Protein AF-0000000074036308 (afdb_homodimer)

InterPro domains:
  IPR005627 CutC-like [MF_00795] (5-207)
  IPR005627 CutC-like [PF03932] (6-205)
  IPR005627 CutC-like [PTHR12598] (2-241)
  IPR036822 CutC-like domain superfamily [G3DSA:3.20.20.380] (5-242)
  IPR036822 CutC-like domain superfamily [SSF110395] (6-241)

Organism: NCBI:txid159291

Secondary structure (DSSP, 8-state):
-----EEEEEESSHHHHHHHHHHT-SEEEE-B-GGGT-BPPPHHHHHHHHHH--SEEEEEE-SSSS-S---HHHHHHHHHHHHHHHHTT-SEEEE--B-TTSSB-HHHHHHHHHHHTTSEEEE-GGGGGSS-HHHHHHHHHHHT-SEEEE-TTSSSSGGGHHHHHHHHHHHTTSSEEEE-SS--HHHHHHHHHHH--SEEEE--EEEPPP--S---TT---S---EEE-HHHHHHHHHHHH-/-----EEEEEESSHHHHHHHHHTT-SEEEE-B-GGGT-BPPPHHHHHHHHHH--SEEEEEE-SSSS-S---HHHHHHHHHHHHHHHHTT-SEEEE--B-TTSSB-HHHHHHHHHHHTTSEEEE-GGGGGSS-HHHHHHHHHHHT-SEEEE-TTSS-SGGGHHHHHHHHHHHTTSSEEEE-SS--HHHHHHHHHHH--SEEEE--EEEPPP--S---TT--TT---EEE-HHHHHHHHHHHH-

Nearest PDB structures (foldseek):
  3iwp-assembly4_B  TM=9.780E-01  e=5.038E-30  Homo sapiens
  3iwp-assembly5_C  TM=9.772E-01  e=4.746E-30  Homo sapiens
  3iwp-assembly5_D  TM=9.805E-01  e=1.162E-29  Homo sapiens
  3iwp-assembly4_A  TM=9.781E-01  e=1.390E-29  Homo sapiens
  3iwp-assembly3_I  TM=9.785E-01  e=3.020E-29  Homo sapiens

pLDDT: mean 96.84, std 6.68, range [36.0, 98.94]

Foldseek 3Di:
DPQQFAEEAEFAALQQLLLLVVLPHQEYAYFHDVPQPGAFDDLVRLLVNLVRDPHAYAYEHHHDGDAQADDPVSLVSSLVSLVSNVVSPHQAYEYFHADPQLAGPLVSLLVSPVSNPPHAYEHEASLLRHPDNQVNLVSNLVSPHAEYEYLLNDQHVLVNLQSLLVSCVSCPNSHAYEYEHPDWLVCLLVSCVRRVGRYYYYHQKDFDDDPDPDDDPVDDPPDTDIHHDSVRSNSNSVSSRD/DPQQFAEEAEFAALQQLLLLVVLPHQEYAYFHDVPQQGAFDDLVRLLVNLVRDPHAYAYEHHHDGDAQADDPVSLVSSLVSLVSNVVSPHQAYEYFHADPQLAGPLVSLLVSPVSNPPHAYEHEASLLRHPDNQVNLVSNLVSPHAEYEYLLNDQHVLVRLQSLLVSCVSNPRSHAYEYEHPDWLVCLLVSCVRRVGRYYYYHQKDFDDDPDPDDDPVDDPPDTDIHHDSVRSNSNSVSSRD

Sequence (484 aa):
MPATNLLEICAFNVESCRIAQRAGAARIELCDNPVEGGTTPSYGTIRQAREHLDIQLYPIIRPRSGNYYYNDDEFEIIRQDIEACKDLGCDGISVGVATIDAEIDTEQMKRIVEWAYPLGVTCNRAFDGTPDLFKALEDLVQCGCERILTSGGKSSAPDAADILARLVENARDRICVMPGAGLKSNNLAELRRRTGAVEYHASTRTVAPNPLRYINTQVLDYGDVYVADEEEVRKMVGILSEMPATNLLEICAFNVESCRIAQRAGAARIELCDNPVEGGTTPSYGTIRQAREHLDIQLYPIIRPRSGNYYYNDDEFEIIRQDIEACKDLGCDGISVGVATIDAEIDTEQMKRIVEWAYPLGVTCNRAFDGTPDLFKALEDLVQCGCERILTSGGKSSAPDAADILARLVENARDRICVMPGAGLKSNNLAELRRRTGAVEYHASTRTVAPNPLRYINTQVLDYGDVYVADEEEVRKMVGILSE

Structure (mmCIF, N/CA/C/O backbone):
data_AF-0000000074036308-model_v1
#
loop_
_entity.id
_entity.type
_entity.pdbx_description
1 polymer 'PF03932 family protein CutC'
#
loop_
_atom_site.group_PDB
_atom_site.id
_atom_site.type_symbol
_atom_site.label_atom_id
_atom_site.label_alt_id
_atom_site.label_comp_id
_atom_site.label_asym_id
_atom_site.label_entity_id
_atom_site.label_seq_id
_atom_site.pdbx_PDB_ins_code
_atom_site.Cartn_x
_atom_site.Cartn_y
_atom_site.Cartn_z
_atom_site.occupancy
_atom_site.B_iso_or_equiv
_atom_site.auth_seq_id
_atom_site.auth_comp_id
_atom_site.auth_asym_id
_atom_site.auth_atom_id
_atom_site.pdbx_PDB_model_num
ATOM 1 N N . MET A 1 1 ? -10.312 -38.594 -8.43 1 36 1 MET A N 1
ATOM 2 C CA . MET A 1 1 ? -11.227 -37.438 -8.477 1 36 1 MET A CA 1
ATOM 3 C C . MET A 1 1 ? -10.594 -36.281 -9.234 1 36 1 MET A C 1
ATOM 5 O O . MET A 1 1 ? -9.391 -36.062 -9.141 1 36 1 MET A O 1
ATOM 9 N N . PRO A 1 2 ? -11.227 -35.844 -10.336 1 43.41 2 PRO A N 1
ATOM 10 C CA . PRO A 1 2 ? -10.57 -34.844 -11.195 1 43.41 2 PRO A CA 1
ATOM 11 C C . PRO A 1 2 ? -9.922 -33.719 -10.398 1 43.41 2 PRO A C 1
ATOM 13 O O . PRO A 1 2 ? -10.367 -33.406 -9.289 1 43.41 2 PRO A O 1
ATOM 16 N N . ALA A 1 3 ? -8.703 -33.469 -10.617 1 52.88 3 ALA A N 1
ATOM 17 C CA . ALA A 1 3 ? -7.961 -32.469 -9.875 1 52.88 3 ALA A CA 1
ATOM 18 C C . ALA A 1 3 ? -8.789 -31.188 -9.711 1 52.88 3 ALA A C 1
ATOM 20 O O . ALA A 1 3 ? -9.32 -30.656 -10.688 1 52.88 3 ALA A O 1
ATOM 21 N N . THR A 1 4 ? -9.445 -30.922 -8.594 1 72.62 4 THR A N 1
ATOM 22 C CA . THR A 1 4 ? -10.305 -29.781 -8.32 1 72.62 4 THR A CA 1
ATOM 23 C C . THR A 1 4 ? -9.562 -28.469 -8.57 1 72.62 4 THR A C 1
ATOM 25 O O . THR A 1 4 ? -8.484 -28.25 -8.023 1 72.62 4 THR A O 1
ATOM 28 N N . ASN A 1 5 ? -9.961 -27.812 -9.711 1 90.94 5 ASN A N 1
ATOM 29 C CA . ASN A 1 5 ? -9.398 -26.5 -10.055 1 90.94 5 ASN A CA 1
ATOM 30 C C . ASN A 1 5 ? -9.656 -25.484 -8.953 1 90.94 5 ASN A C 1
ATOM 32 O O . ASN A 1 5 ? -10.68 -25.547 -8.266 1 90.94 5 ASN A O 1
ATOM 36 N N . LEU A 1 6 ? -8.695 -24.766 -8.719 1 95.94 6 LEU A N 1
ATOM 37 C CA . LEU A 1 6 ? -8.742 -23.781 -7.633 1 95.94 6 LEU A CA 1
ATOM 38 C C . LEU A 1 6 ? -8.641 -22.375 -8.18 1 95.94 6 LEU A C 1
ATOM 40 O O . LEU A 1 6 ? -7.879 -22.109 -9.117 1 95.94 6 LEU A O 1
ATOM 44 N N . LEU A 1 7 ? -9.453 -21.469 -7.621 1 98.56 7 LEU A N 1
ATOM 45 C CA . LEU A 1 7 ? -9.367 -20.047 -7.953 1 98.56 7 LEU A CA 1
ATOM 46 C C . LEU A 1 7 ? -8.805 -19.25 -6.781 1 98.56 7 LEU A C 1
ATOM 48 O O . LEU A 1 7 ? -9.297 -19.375 -5.656 1 98.56 7 LEU A O 1
ATOM 52 N N . GLU A 1 8 ? -7.824 -18.547 -6.992 1 98.81 8 GLU A N 1
ATOM 53 C CA . GLU A 1 8 ? -7.293 -17.547 -6.074 1 98.81 8 GLU A CA 1
ATOM 54 C C . GLU A 1 8 ? -7.719 -16.141 -6.484 1 98.81 8 GLU A C 1
ATOM 56 O O . GLU A 1 8 ? -7.602 -15.773 -7.652 1 98.81 8 GLU A O 1
ATOM 61 N N . ILE A 1 9 ? -8.211 -15.422 -5.523 1 98.81 9 ILE A N 1
ATOM 62 C CA . ILE A 1 9 ? -8.633 -14.055 -5.805 1 98.81 9 ILE A CA 1
ATOM 63 C C . ILE A 1 9 ? -7.668 -13.07 -5.148 1 98.81 9 ILE A C 1
ATOM 65 O O . ILE A 1 9 ? -7.359 -13.188 -3.963 1 98.81 9 ILE A O 1
ATOM 69 N N . CYS A 1 10 ? -7.129 -12.172 -5.961 1 98.44 10 CYS A N 1
ATOM 70 C CA . CYS A 1 10 ? -6.371 -11.039 -5.441 1 98.44 10 CYS A CA 1
ATOM 71 C C . CYS A 1 10 ? -7.297 -10.008 -4.809 1 98.44 10 CYS A C 1
ATOM 73 O O . CYS A 1 10 ? -8.141 -9.422 -5.496 1 98.44 10 CYS A O 1
ATOM 75 N N . ALA A 1 11 ? -7.195 -9.812 -3.549 1 98.5 11 ALA A N 1
ATOM 76 C CA . ALA A 1 11 ? -8.094 -8.922 -2.814 1 98.5 11 ALA A CA 1
ATOM 77 C C . ALA A 1 11 ? -7.312 -7.785 -2.158 1 98.5 11 ALA A C 1
ATOM 79 O O . ALA A 1 11 ? -6.215 -7.996 -1.637 1 98.5 11 ALA A O 1
ATOM 80 N N . PHE A 1 12 ? -7.949 -6.578 -2.064 1 98 12 PHE A N 1
ATOM 81 C CA . PHE A 1 12 ? -7.25 -5.395 -1.574 1 98 12 PHE A CA 1
ATOM 82 C C . PHE A 1 12 ? -7.941 -4.832 -0.337 1 98 12 PHE A C 1
ATOM 84 O O . PHE A 1 12 ? -7.672 -3.703 0.072 1 98 12 PHE A O 1
ATOM 91 N N . ASN A 1 13 ? -8.867 -5.492 0.189 1 98 13 ASN A N 1
ATOM 92 C CA . ASN A 1 13 ? -9.539 -5.168 1.443 1 98 13 ASN A CA 1
ATOM 93 C C . ASN A 1 13 ? -10.336 -6.355 1.973 1 98 13 ASN A C 1
ATOM 95 O O . ASN A 1 13 ? -10.539 -7.34 1.26 1 98 13 ASN A O 1
ATOM 99 N N . VAL A 1 14 ? -10.75 -6.262 3.174 1 98.31 14 VAL A N 1
ATOM 100 C CA . VAL A 1 14 ? -11.422 -7.363 3.861 1 98.31 14 VAL A CA 1
ATOM 101 C C . VAL A 1 14 ? -12.758 -7.652 3.188 1 98.31 14 VAL A C 1
ATOM 103 O O . VAL A 1 14 ? -13.172 -8.812 3.084 1 98.31 14 VAL A O 1
ATOM 106 N N . GLU A 1 15 ? -13.453 -6.645 2.709 1 97.75 15 GLU A N 1
ATOM 107 C CA . GLU A 1 15 ? -14.727 -6.844 2.023 1 97.75 15 GLU A CA 1
ATOM 108 C C . GLU A 1 15 ? -14.555 -7.73 0.792 1 97.75 15 GLU A C 1
ATOM 110 O O . GLU A 1 15 ? -15.344 -8.648 0.569 1 97.75 15 GLU A O 1
ATOM 115 N N . SER A 1 16 ? -13.57 -7.438 -0.025 1 98.5 16 SER A N 1
ATOM 116 C CA . SER A 1 16 ? -13.273 -8.258 -1.192 1 98.5 16 SER A CA 1
ATOM 117 C C . SER A 1 16 ? -12.969 -9.695 -0.792 1 98.5 16 SER A C 1
ATOM 119 O O . SER A 1 16 ? -13.344 -10.641 -1.496 1 98.5 16 SER A O 1
ATOM 121 N N . CYS A 1 17 ? -12.258 -9.867 0.337 1 98.69 17 CYS A N 1
ATOM 122 C CA . CYS A 1 17 ? -11.969 -11.203 0.843 1 98.69 17 CYS A CA 1
ATOM 123 C C . CYS A 1 17 ? -13.25 -11.969 1.141 1 98.69 17 CYS A C 1
ATOM 125 O O . CYS A 1 17 ? -13.398 -13.125 0.743 1 98.69 17 CYS A O 1
ATOM 127 N N . ARG A 1 18 ? -14.117 -11.32 1.827 1 98.44 18 ARG A N 1
ATOM 128 C CA . ARG A 1 18 ? -15.383 -11.953 2.203 1 98.44 18 ARG A CA 1
ATOM 129 C C . ARG A 1 18 ? -16.203 -12.32 0.97 1 98.44 18 ARG A C 1
ATOM 131 O O . ARG A 1 18 ? -16.781 -13.406 0.908 1 98.44 18 ARG A O 1
ATOM 138 N N . ILE A 1 19 ? -16.234 -11.43 0.013 1 98.38 19 ILE A N 1
ATOM 139 C CA . ILE A 1 19 ? -16.969 -11.656 -1.228 1 98.38 19 ILE A CA 1
ATOM 140 C C . ILE A 1 19 ? -16.406 -12.867 -1.959 1 98.38 19 ILE A C 1
ATOM 142 O O . ILE A 1 19 ? -17.141 -13.758 -2.379 1 98.38 19 ILE A O 1
ATOM 146 N N . ALA A 1 20 ? -15.078 -12.883 -2.088 1 98.69 20 ALA A N 1
ATOM 147 C CA . ALA A 1 20 ? -14.406 -13.977 -2.785 1 98.69 20 ALA A CA 1
ATOM 148 C C . ALA A 1 20 ? -14.703 -15.312 -2.119 1 98.69 20 ALA A C 1
ATOM 150 O O . ALA A 1 20 ? -15.031 -16.297 -2.797 1 98.69 20 ALA A O 1
ATOM 151 N N . GLN A 1 21 ? -14.609 -15.359 -0.785 1 98.69 21 GLN A N 1
ATOM 152 C CA . GLN A 1 21 ? -14.898 -16.578 -0.037 1 98.69 21 GLN A CA 1
ATOM 153 C C . GLN A 1 21 ? -16.344 -17.016 -0.234 1 98.69 21 GLN A C 1
ATOM 155 O O . GLN A 1 21 ? -16.609 -18.188 -0.51 1 98.69 21 GLN A O 1
ATOM 160 N N . ARG A 1 22 ? -17.25 -16.047 -0.114 1 98.38 22 ARG A N 1
ATOM 161 C CA . ARG A 1 22 ? -18.656 -16.344 -0.277 1 98.38 22 ARG A CA 1
ATOM 162 C C . ARG A 1 22 ? -18.953 -16.859 -1.684 1 98.38 22 ARG A C 1
ATOM 164 O O . ARG A 1 22 ? -19.812 -17.719 -1.871 1 98.38 22 ARG A O 1
ATOM 171 N N . ALA A 1 23 ? -18.188 -16.359 -2.641 1 98.44 23 ALA A N 1
ATOM 172 C CA . ALA A 1 23 ? -18.422 -16.703 -4.043 1 98.44 23 ALA A CA 1
ATOM 173 C C . ALA A 1 23 ? -17.734 -18.016 -4.414 1 98.44 23 ALA A C 1
ATOM 175 O O . ALA A 1 23 ? -17.875 -18.5 -5.535 1 98.44 23 ALA A O 1
ATOM 176 N N . GLY A 1 24 ? -16.891 -18.547 -3.533 1 98.25 24 GLY A N 1
ATOM 177 C CA . GLY A 1 24 ? -16.406 -19.906 -3.736 1 98.25 24 GLY A CA 1
ATOM 178 C C . GLY A 1 24 ? -14.922 -19.953 -4.047 1 98.25 24 GLY A C 1
ATOM 179 O O . GLY A 1 24 ? -14.383 -21.016 -4.371 1 98.25 24 GLY A O 1
ATOM 180 N N . ALA A 1 25 ? -14.234 -18.844 -3.982 1 98.5 25 ALA A N 1
ATOM 181 C CA . ALA A 1 25 ? -12.781 -18.875 -4.168 1 98.5 25 ALA A CA 1
ATOM 182 C C . ALA A 1 25 ? -12.109 -19.75 -3.121 1 98.5 25 ALA A C 1
ATOM 184 O O . ALA A 1 25 ? -12.594 -19.859 -1.991 1 98.5 25 ALA A O 1
ATOM 185 N N . ALA A 1 26 ? -11 -20.344 -3.455 1 98.31 26 ALA A N 1
ATOM 186 C CA . ALA A 1 26 ? -10.32 -21.281 -2.561 1 98.31 26 ALA A CA 1
ATOM 187 C C . ALA A 1 26 ? -9.234 -20.562 -1.753 1 98.31 26 ALA A C 1
ATOM 189 O O . ALA A 1 26 ? -8.844 -21.031 -0.68 1 98.31 26 ALA A O 1
ATOM 190 N N . ARG A 1 27 ? -8.781 -19.516 -2.26 1 98.75 27 ARG A N 1
ATOM 191 C CA . ARG A 1 27 ? -7.633 -18.828 -1.671 1 98.75 27 ARG A CA 1
ATOM 192 C C . ARG A 1 27 ? -7.676 -17.328 -1.963 1 98.75 27 ARG A C 1
ATOM 194 O O . ARG A 1 27 ? -8.203 -16.906 -2.996 1 98.75 27 ARG A O 1
ATOM 201 N N . ILE A 1 28 ? -7.164 -16.562 -1.013 1 98.88 28 ILE A N 1
ATOM 202 C CA . ILE A 1 28 ? -7.02 -15.125 -1.18 1 98.88 28 ILE A CA 1
ATOM 203 C C . ILE A 1 28 ? -5.539 -14.758 -1.259 1 98.88 28 ILE A C 1
ATOM 205 O O . ILE A 1 28 ? -4.746 -15.172 -0.409 1 98.88 28 ILE A O 1
ATOM 209 N N . GLU A 1 29 ? -5.141 -14.133 -2.268 1 98.88 29 GLU A N 1
ATOM 210 C CA . GLU A 1 29 ? -3.939 -13.312 -2.176 1 98.88 29 GLU A CA 1
ATOM 211 C C . GLU A 1 29 ? -4.27 -11.898 -1.71 1 98.88 29 GLU A C 1
ATOM 213 O O . GLU A 1 29 ? -4.938 -11.148 -2.422 1 98.88 29 GLU A O 1
ATOM 218 N N . LEU A 1 30 ? -3.854 -11.586 -0.544 1 98.88 30 LEU A N 1
ATOM 219 C CA . LEU A 1 30 ? -4.16 -10.281 0.039 1 98.88 30 LEU A CA 1
ATOM 220 C C . LEU A 1 30 ? -3.064 -9.273 -0.281 1 98.88 30 LEU A C 1
ATOM 222 O O . LEU A 1 30 ? -1.883 -9.539 -0.055 1 98.88 30 LEU A O 1
ATOM 226 N N . CYS A 1 31 ? -3.441 -8.109 -0.873 1 98.44 31 CYS A N 1
ATOM 227 C CA . CYS A 1 31 ? -2.492 -7.09 -1.314 1 98.44 31 CYS A CA 1
ATOM 228 C C . CYS A 1 31 ? -2.977 -5.695 -0.94 1 98.44 31 CYS A C 1
ATOM 230 O O . CYS A 1 31 ? -4.145 -5.508 -0.597 1 98.44 31 CYS A O 1
ATOM 232 N N . ASP A 1 32 ? -2.125 -4.758 -0.858 1 98.06 32 ASP A N 1
ATOM 233 C CA . ASP A 1 32 ? -2.383 -3.324 -0.972 1 98.06 32 ASP A CA 1
ATOM 234 C C . ASP A 1 32 ? -1.903 -2.785 -2.318 1 98.06 32 ASP A C 1
ATOM 236 O O . ASP A 1 32 ? -1.331 -3.525 -3.121 1 98.06 32 ASP A O 1
ATOM 240 N N . ASN A 1 33 ? -2.18 -1.539 -2.684 1 96.62 33 ASN A N 1
ATOM 241 C CA . ASN A 1 33 ? -1.608 -0.841 -3.832 1 96.62 33 ASN A CA 1
ATOM 242 C C . ASN A 1 33 ? -2.01 -1.504 -5.148 1 96.62 33 ASN A C 1
ATOM 244 O O . ASN A 1 33 ? -1.151 -1.938 -5.918 1 96.62 33 ASN A O 1
ATOM 248 N N . PRO A 1 34 ? -3.307 -1.53 -5.438 1 94.56 34 PRO A N 1
ATOM 249 C CA . PRO A 1 34 ? -3.834 -2.254 -6.594 1 94.56 34 PRO A CA 1
ATOM 250 C C . PRO A 1 34 ? -3.295 -1.719 -7.922 1 94.56 34 PRO A C 1
ATOM 252 O O . PRO A 1 34 ? -3.174 -2.471 -8.891 1 94.56 34 PRO A O 1
ATOM 255 N N . VAL A 1 35 ? -2.928 -0.51 -8.031 1 93.56 35 VAL A N 1
ATOM 256 C CA . VAL A 1 35 ? -2.594 0.134 -9.297 1 93.56 35 VAL A CA 1
ATOM 257 C C . VAL A 1 35 ? -1.167 -0.229 -9.703 1 93.56 35 VAL A C 1
ATOM 259 O O . VAL A 1 35 ? -0.845 -0.277 -10.891 1 93.56 35 VAL A O 1
ATOM 262 N N . GLU A 1 36 ? -0.33 -0.503 -8.68 1 95.06 36 GLU A N 1
ATOM 263 C CA . GLU A 1 36 ? 1.076 -0.722 -9 1 95.06 36 GLU A CA 1
ATOM 264 C C . GLU A 1 36 ? 1.479 -2.174 -8.766 1 95.06 36 GLU A C 1
ATOM 266 O O . GLU A 1 36 ? 2.604 -2.451 -8.344 1 95.06 36 GLU A O 1
ATOM 271 N N . GLY A 1 37 ? 0.57 -3.074 -8.852 1 93.06 37 GLY A N 1
ATOM 272 C CA . GLY A 1 37 ? 0.878 -4.496 -8.891 1 93.06 37 GLY A CA 1
ATOM 273 C C . GLY A 1 37 ? 0.805 -5.164 -7.535 1 93.06 37 GLY A C 1
ATOM 274 O O . GLY A 1 37 ? 1.001 -6.375 -7.422 1 93.06 37 GLY A O 1
ATOM 275 N N . GLY A 1 38 ? 0.552 -4.363 -6.449 1 96.88 38 GLY A N 1
ATOM 276 C CA . GLY A 1 38 ? 0.369 -4.941 -5.129 1 96.88 38 GLY A CA 1
ATOM 277 C C . GLY A 1 38 ? 1.59 -4.793 -4.238 1 96.88 38 GLY A C 1
ATOM 278 O O . GLY A 1 38 ? 2.723 -4.926 -4.703 1 96.88 38 GLY A O 1
ATOM 279 N N . THR A 1 39 ? 1.412 -4.445 -3.053 1 98.62 39 THR A N 1
ATOM 280 C CA . THR A 1 39 ? 2.428 -4.422 -2.006 1 98.62 39 THR A CA 1
ATOM 281 C C . THR A 1 39 ? 1.893 -5.043 -0.718 1 98.62 39 THR A C 1
ATOM 283 O O . THR A 1 39 ? 0.718 -5.41 -0.642 1 98.62 39 THR A O 1
ATOM 286 N N . THR A 1 40 ? 2.779 -5.262 0.209 1 98.94 40 THR A N 1
ATOM 287 C CA . THR A 1 40 ? 2.416 -5.938 1.45 1 98.94 40 THR A CA 1
ATOM 288 C C . THR A 1 40 ? 1.353 -5.145 2.207 1 98.94 40 THR A C 1
ATOM 290 O O . THR A 1 40 ? 1.532 -3.957 2.477 1 98.94 40 THR A O 1
ATOM 293 N N . PRO A 1 41 ? 0.193 -5.758 2.537 1 98.88 41 PRO A N 1
ATOM 294 C CA . PRO A 1 41 ? -0.813 -5.062 3.344 1 98.88 41 PRO A CA 1
ATOM 295 C C . PRO A 1 41 ? -0.326 -4.754 4.758 1 98.88 41 PRO A C 1
ATOM 297 O O . PRO A 1 41 ? 0.673 -5.324 5.207 1 98.88 41 PRO A O 1
ATOM 300 N N . SER A 1 42 ? -1.024 -3.879 5.398 1 98.88 42 SER A N 1
ATOM 301 C CA . SER A 1 42 ? -0.681 -3.533 6.773 1 98.88 42 SER A CA 1
ATOM 302 C C . SER A 1 42 ? -0.916 -4.711 7.715 1 98.88 42 SER A C 1
ATOM 304 O O . SER A 1 42 ? -1.634 -5.652 7.375 1 98.88 42 SER A O 1
ATOM 306 N N . TYR A 1 43 ? -0.292 -4.629 8.891 1 98.88 43 TYR A N 1
ATOM 307 C CA . TYR A 1 43 ? -0.46 -5.633 9.93 1 98.88 43 TYR A CA 1
ATOM 308 C C . TYR A 1 43 ? -1.934 -5.832 10.266 1 98.88 43 TYR A C 1
ATOM 310 O O . TYR A 1 43 ? -2.418 -6.965 10.32 1 98.88 43 TYR A O 1
ATOM 318 N N . GLY A 1 44 ? -2.633 -4.703 10.508 1 98.88 44 GLY A N 1
ATOM 319 C CA . GLY A 1 44 ? -4.043 -4.762 10.859 1 98.88 44 GLY A CA 1
ATOM 320 C C . GLY A 1 44 ? -4.902 -5.383 9.773 1 98.88 44 GLY A C 1
ATOM 321 O O . GLY A 1 44 ? -5.855 -6.109 10.062 1 98.88 44 GLY A O 1
ATOM 322 N N . THR A 1 45 ? -4.613 -5.102 8.508 1 98.94 45 THR A N 1
ATOM 323 C CA . THR A 1 45 ? -5.379 -5.648 7.395 1 98.94 45 THR A CA 1
ATOM 324 C C . THR A 1 45 ? -5.234 -7.168 7.332 1 98.94 45 THR A C 1
ATOM 326 O O . THR A 1 45 ? -6.219 -7.883 7.152 1 98.94 45 THR A O 1
ATOM 329 N N . ILE A 1 46 ? -3.982 -7.668 7.5 1 98.94 46 ILE A N 1
ATOM 330 C CA . ILE A 1 46 ? -3.752 -9.109 7.469 1 98.94 46 ILE A CA 1
ATOM 331 C C . ILE A 1 46 ? -4.484 -9.773 8.633 1 98.94 46 ILE A C 1
ATOM 333 O O . ILE A 1 46 ? -5.156 -10.789 8.453 1 98.94 46 ILE A O 1
ATOM 337 N N . ARG A 1 47 ? -4.352 -9.195 9.766 1 98.88 47 ARG A N 1
ATOM 338 C CA . ARG A 1 47 ? -4.984 -9.75 10.953 1 98.88 47 ARG A CA 1
ATOM 339 C C . ARG A 1 47 ? -6.5 -9.836 10.781 1 98.88 47 ARG A C 1
ATOM 341 O O . ARG A 1 47 ? -7.105 -10.875 11.062 1 98.88 47 ARG A O 1
ATOM 348 N N . GLN A 1 48 ? -7.09 -8.75 10.336 1 98.75 48 GLN A N 1
ATOM 349 C CA . GLN A 1 48 ? -8.539 -8.711 10.172 1 98.75 48 GLN A CA 1
ATOM 350 C C . GLN A 1 48 ? -9 -9.695 9.102 1 98.75 48 GLN A C 1
ATOM 352 O O . GLN A 1 48 ? -10.047 -10.336 9.25 1 98.75 48 GLN A O 1
ATOM 357 N N . ALA A 1 49 ? -8.266 -9.742 8.008 1 98.81 49 ALA A N 1
ATOM 358 C CA . ALA A 1 49 ? -8.602 -10.703 6.965 1 98.81 49 ALA A CA 1
ATOM 359 C C . ALA A 1 49 ? -8.586 -12.125 7.508 1 98.81 49 ALA A C 1
ATOM 361 O O . ALA A 1 49 ? -9.5 -12.914 7.242 1 98.81 49 ALA A O 1
ATOM 362 N N . ARG A 1 50 ? -7.551 -12.469 8.242 1 98.62 50 ARG A N 1
ATOM 363 C CA . ARG A 1 50 ? -7.43 -13.805 8.805 1 98.62 50 ARG A CA 1
ATOM 364 C C . ARG A 1 50 ? -8.617 -14.141 9.695 1 98.62 50 ARG A C 1
ATOM 366 O O . ARG A 1 50 ? -9.109 -15.273 9.688 1 98.62 50 ARG A O 1
ATOM 373 N N . GLU A 1 51 ? -9.086 -13.172 10.422 1 97.62 51 GLU A N 1
ATOM 374 C CA . GLU A 1 51 ? -10.195 -13.367 11.344 1 97.62 51 GLU A CA 1
ATOM 375 C C . GLU A 1 51 ? -11.492 -13.688 10.594 1 97.62 51 GLU A C 1
ATOM 377 O O . GLU A 1 51 ? -12.375 -14.352 11.133 1 97.62 51 GLU A O 1
ATOM 382 N N . HIS A 1 52 ? -11.57 -13.297 9.367 1 97.19 52 HIS A N 1
ATOM 383 C CA . HIS A 1 52 ? -12.844 -13.383 8.656 1 97.19 52 HIS A CA 1
ATOM 384 C C . HIS A 1 52 ? -12.82 -14.508 7.621 1 97.19 52 HIS A C 1
ATOM 386 O O . HIS A 1 52 ? -13.844 -14.812 7.012 1 97.19 52 HIS A O 1
ATOM 392 N N . LEU A 1 53 ? -11.672 -15.031 7.398 1 98.25 53 LEU A N 1
ATOM 393 C CA . LEU A 1 53 ? -11.539 -15.992 6.312 1 98.25 53 LEU A CA 1
ATOM 394 C C . LEU A 1 53 ? -11.312 -17.406 6.855 1 98.25 53 LEU A C 1
ATOM 396 O O . LEU A 1 53 ? -10.531 -17.594 7.793 1 98.25 53 LEU A O 1
ATOM 400 N N . ASP A 1 54 ? -11.945 -18.359 6.297 1 98.19 54 ASP A N 1
ATOM 401 C CA . ASP A 1 54 ? -11.711 -19.766 6.559 1 98.19 54 ASP A CA 1
ATOM 402 C C . ASP A 1 54 ? -10.836 -20.391 5.473 1 98.19 54 ASP A C 1
ATOM 404 O O . ASP A 1 54 ? -10.18 -21.406 5.703 1 98.19 54 ASP A O 1
ATOM 408 N N . ILE A 1 55 ? -10.867 -19.797 4.312 1 98.56 55 ILE A N 1
ATOM 409 C CA . ILE A 1 55 ? -10.094 -20.312 3.191 1 98.56 55 ILE A CA 1
ATOM 410 C C . ILE A 1 55 ? -8.641 -19.844 3.309 1 98.56 55 ILE A C 1
ATOM 412 O O . ILE A 1 55 ? -8.297 -19.094 4.223 1 98.56 55 ILE A O 1
ATOM 416 N N . GLN A 1 56 ? -7.785 -20.312 2.438 1 98.81 56 GLN A N 1
ATOM 417 C CA . GLN A 1 56 ? -6.359 -20.016 2.514 1 98.81 56 GLN A CA 1
ATOM 418 C C . GLN A 1 56 ? -6.082 -18.531 2.287 1 98.81 56 GLN A C 1
ATOM 420 O O . GLN A 1 56 ? -6.727 -17.906 1.448 1 98.81 56 GLN A O 1
ATOM 425 N N . LEU A 1 57 ? -5.188 -17.984 3.07 1 98.94 57 LEU A N 1
ATOM 426 C CA . LEU A 1 57 ? -4.793 -16.594 3.021 1 98.94 57 LEU A CA 1
ATOM 427 C C . LEU A 1 57 ? -3.303 -16.453 2.734 1 98.94 57 LEU A C 1
ATOM 429 O O . LEU A 1 57 ? -2.469 -16.891 3.529 1 98.94 57 LEU A O 1
ATOM 433 N N . TYR A 1 58 ? -2.955 -15.867 1.593 1 98.94 58 TYR A N 1
ATOM 434 C CA . TYR A 1 58 ? -1.592 -15.648 1.126 1 98.94 58 TYR A CA 1
ATOM 435 C C . TYR A 1 58 ? -1.323 -14.164 0.919 1 98.94 58 TYR A C 1
ATOM 437 O O . TYR A 1 58 ? -1.512 -13.633 -0.181 1 98.94 58 TYR A O 1
ATOM 445 N N . PRO A 1 59 ? -0.83 -13.43 1.919 1 98.94 59 PRO A N 1
ATOM 446 C CA . PRO A 1 59 ? -0.447 -12.039 1.663 1 98.94 59 PRO A CA 1
ATOM 447 C C . PRO A 1 59 ? 0.766 -11.922 0.743 1 98.94 59 PRO A C 1
ATOM 449 O O . PRO A 1 59 ? 1.686 -12.742 0.82 1 98.94 59 PRO A O 1
ATOM 452 N N . ILE A 1 60 ? 0.743 -10.961 -0.107 1 98.88 60 ILE A N 1
ATOM 453 C CA . ILE A 1 60 ? 1.938 -10.633 -0.877 1 98.88 60 ILE A CA 1
ATOM 454 C C . ILE A 1 60 ? 2.986 -10.008 0.038 1 98.88 60 ILE A C 1
ATOM 456 O O . ILE A 1 60 ? 2.65 -9.227 0.931 1 98.88 60 ILE A O 1
ATOM 460 N N . ILE A 1 61 ? 4.18 -10.391 -0.103 1 98.94 61 ILE A N 1
ATOM 461 C CA . ILE A 1 61 ? 5.32 -9.781 0.569 1 98.94 61 ILE A CA 1
ATOM 462 C C . ILE A 1 61 ? 6.168 -9.023 -0.447 1 98.94 61 ILE A C 1
ATOM 464 O O . ILE A 1 61 ? 6.941 -9.625 -1.194 1 98.94 61 ILE A O 1
ATOM 468 N N . ARG A 1 62 ? 6.02 -7.781 -0.502 1 98.81 62 ARG A N 1
ATOM 469 C CA . ARG A 1 62 ? 6.59 -6.852 -1.474 1 98.81 62 ARG A CA 1
ATOM 470 C C . ARG A 1 62 ? 6.707 -5.449 -0.888 1 98.81 62 ARG A C 1
ATOM 472 O O . ARG A 1 62 ? 5.719 -4.711 -0.828 1 98.81 62 ARG A O 1
ATOM 479 N N . PRO A 1 63 ? 7.871 -5.086 -0.481 1 98.44 63 PRO A N 1
ATOM 480 C CA . PRO A 1 63 ? 8.039 -3.889 0.349 1 98.44 63 PRO A CA 1
ATOM 481 C C . PRO A 1 63 ? 7.746 -2.598 -0.413 1 98.44 63 PRO A C 1
ATOM 483 O O . PRO A 1 63 ? 7.555 -1.544 0.201 1 98.44 63 PRO A O 1
ATOM 486 N N . ARG A 1 64 ? 7.754 -2.639 -1.745 1 97.56 64 ARG A N 1
ATOM 487 C CA . ARG A 1 64 ? 7.469 -1.49 -2.6 1 97.56 64 ARG A CA 1
ATOM 488 C C . ARG A 1 64 ? 7.191 -1.929 -4.031 1 97.56 64 ARG A C 1
ATOM 490 O O . ARG A 1 64 ? 7.523 -3.051 -4.422 1 97.56 64 ARG A O 1
ATOM 497 N N . SER A 1 65 ? 6.566 -1.042 -4.797 1 96.5 65 SER A N 1
ATOM 498 C CA . SER A 1 65 ? 6.348 -1.317 -6.215 1 96.5 65 SER A CA 1
ATOM 499 C C . SER A 1 65 ? 7.656 -1.277 -6.992 1 96.5 65 SER A C 1
ATOM 501 O O . SER A 1 65 ? 8.719 -1.06 -6.414 1 96.5 65 SER A O 1
ATOM 503 N N . GLY A 1 66 ? 7.586 -1.486 -8.242 1 96 66 GLY A N 1
ATOM 504 C CA . GLY A 1 66 ? 8.75 -1.462 -9.109 1 96 66 GLY A CA 1
ATOM 505 C C . GLY A 1 66 ? 9.414 -2.82 -9.258 1 96 66 GLY A C 1
ATOM 506 O O . GLY A 1 66 ? 8.734 -3.848 -9.266 1 96 66 GLY A O 1
ATOM 507 N N . ASN A 1 67 ? 10.727 -2.83 -9.414 1 96.44 67 ASN A N 1
ATOM 508 C CA . ASN A 1 67 ? 11.469 -4.055 -9.688 1 96.44 67 ASN A CA 1
ATOM 509 C C . ASN A 1 67 ? 11.594 -4.926 -8.445 1 96.44 67 ASN A C 1
ATOM 511 O O . ASN A 1 67 ? 11.234 -4.5 -7.344 1 96.44 67 ASN A O 1
ATOM 515 N N . TYR A 1 68 ? 12.07 -6.145 -8.594 1 98 68 TYR A N 1
ATOM 516 C CA . TYR A 1 68 ? 12.148 -7.121 -7.512 1 98 68 TYR A CA 1
ATOM 517 C C . TYR A 1 68 ? 13.586 -7.324 -7.062 1 98 68 TYR A C 1
ATOM 519 O O . TYR A 1 68 ? 13.938 -8.383 -6.531 1 98 68 TYR A O 1
ATOM 527 N N . TYR A 1 69 ? 14.453 -6.34 -7.457 1 98.19 69 TYR A N 1
ATOM 528 C CA . TYR A 1 69 ? 15.82 -6.293 -6.957 1 98.19 69 TYR A CA 1
ATOM 529 C C . TYR A 1 69 ? 15.906 -5.469 -5.68 1 98.19 69 TYR A C 1
ATOM 531 O O . TYR A 1 69 ? 15.719 -4.25 -5.703 1 98.19 69 TYR A O 1
ATOM 539 N N . TYR A 1 70 ? 16.172 -6.16 -4.586 1 98.31 70 TYR A N 1
ATOM 540 C CA . TYR A 1 70 ? 16.047 -5.523 -3.279 1 98.31 70 TYR A CA 1
ATOM 541 C C . TYR A 1 70 ? 17.406 -5.32 -2.637 1 98.31 70 TYR A C 1
ATOM 543 O O . TYR A 1 70 ? 18.297 -6.16 -2.773 1 98.31 70 TYR A O 1
ATOM 551 N N . ASN A 1 71 ? 17.562 -4.219 -1.976 1 97.5 71 ASN A N 1
ATOM 552 C CA . ASN A 1 71 ? 18.734 -4.02 -1.134 1 97.5 71 ASN A CA 1
ATOM 553 C C . ASN A 1 71 ? 18.578 -4.707 0.22 1 97.5 71 ASN A C 1
ATOM 555 O O . ASN A 1 71 ? 17.562 -5.363 0.473 1 97.5 71 ASN A O 1
ATOM 559 N N . ASP A 1 72 ? 19.531 -4.582 1.113 1 97.75 72 ASP A N 1
ATOM 560 C CA . ASP A 1 72 ? 19.562 -5.312 2.377 1 97.75 72 ASP A CA 1
ATOM 561 C C . ASP A 1 72 ? 18.391 -4.898 3.275 1 97.75 72 ASP A C 1
ATOM 563 O O . ASP A 1 72 ? 17.797 -5.738 3.939 1 97.75 72 ASP A O 1
ATOM 567 N N . ASP A 1 73 ? 18.109 -3.623 3.324 1 97.81 73 ASP A N 1
ATOM 568 C CA . ASP A 1 73 ? 17 -3.146 4.148 1 97.81 73 ASP A CA 1
ATOM 569 C C . ASP A 1 73 ? 15.664 -3.723 3.67 1 97.81 73 ASP A C 1
ATOM 571 O O . ASP A 1 73 ? 14.844 -4.16 4.48 1 97.81 73 ASP A O 1
ATOM 575 N N . GLU A 1 74 ? 15.508 -3.676 2.389 1 98.69 74 GLU A N 1
ATOM 576 C CA . GLU A 1 74 ? 14.273 -4.199 1.812 1 98.69 74 GLU A CA 1
ATOM 577 C C . GLU A 1 74 ? 14.148 -5.703 2.053 1 98.69 74 GLU A C 1
ATOM 579 O O . GLU A 1 74 ? 13.055 -6.199 2.326 1 98.69 74 GLU A O 1
ATOM 584 N N . PHE A 1 75 ? 15.258 -6.391 1.943 1 98.81 75 PHE A N 1
ATOM 585 C CA . PHE A 1 75 ? 15.234 -7.824 2.191 1 98.81 75 PHE A CA 1
ATOM 586 C C . PHE A 1 75 ? 14.906 -8.117 3.652 1 98.81 75 PHE A C 1
ATOM 588 O O . PHE A 1 75 ? 14.203 -9.078 3.953 1 98.81 75 PHE A O 1
ATOM 595 N N . G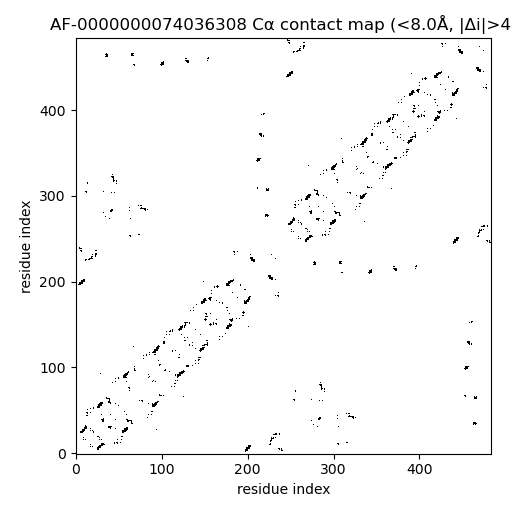LU A 1 76 ? 15.414 -7.32 4.555 1 98.81 76 GLU A N 1
ATOM 596 C CA . GLU A 1 76 ? 15.07 -7.457 5.969 1 98.81 76 GLU A CA 1
ATOM 597 C C . GLU A 1 76 ? 13.586 -7.195 6.203 1 98.81 76 GLU A C 1
ATOM 599 O O . GLU A 1 76 ? 12.961 -7.859 7.031 1 98.81 76 GLU A O 1
ATOM 604 N N . ILE A 1 77 ? 13.023 -6.242 5.504 1 98.94 77 ILE A N 1
ATOM 605 C CA . ILE A 1 77 ? 11.594 -5.973 5.578 1 98.94 77 ILE A CA 1
ATOM 606 C C . ILE A 1 77 ? 10.805 -7.227 5.191 1 98.94 77 ILE A C 1
ATOM 608 O O . ILE A 1 77 ? 9.844 -7.594 5.863 1 98.94 77 ILE A O 1
ATOM 612 N N . ILE A 1 78 ? 11.227 -7.852 4.141 1 98.94 78 ILE A N 1
ATOM 613 C CA . ILE A 1 78 ? 10.602 -9.086 3.684 1 98.94 78 ILE A CA 1
ATOM 614 C C . ILE A 1 78 ? 10.625 -10.125 4.805 1 98.94 78 ILE A C 1
ATOM 616 O O . ILE A 1 78 ? 9.602 -10.742 5.113 1 98.94 78 ILE A O 1
ATOM 620 N N . ARG A 1 79 ? 11.758 -10.281 5.41 1 98.88 79 ARG A N 1
ATOM 621 C CA . ARG A 1 79 ? 11.883 -11.234 6.5 1 98.88 79 ARG A CA 1
ATOM 622 C C . ARG A 1 79 ? 10.906 -10.922 7.629 1 98.88 79 ARG A C 1
ATOM 624 O O . ARG A 1 79 ? 10.203 -11.812 8.117 1 98.88 79 ARG A O 1
ATOM 631 N N . GLN A 1 80 ? 10.844 -9.68 8.023 1 98.81 80 GLN A N 1
ATOM 632 C CA . GLN A 1 80 ? 9.984 -9.25 9.125 1 98.81 80 GLN A CA 1
ATOM 633 C C . GLN A 1 80 ? 8.508 -9.445 8.789 1 98.81 80 GLN A C 1
ATOM 635 O O . GLN A 1 80 ? 7.723 -9.859 9.641 1 98.81 80 GLN A O 1
ATOM 640 N N . ASP A 1 81 ? 8.148 -9.156 7.602 1 98.94 81 ASP A N 1
ATOM 641 C CA . ASP A 1 81 ? 6.758 -9.312 7.188 1 98.94 81 ASP A CA 1
ATOM 642 C C . ASP A 1 81 ? 6.367 -10.789 7.117 1 98.94 81 ASP A C 1
ATOM 644 O O . ASP A 1 81 ? 5.223 -11.141 7.398 1 98.94 81 ASP A O 1
ATOM 648 N N . ILE A 1 82 ? 7.324 -11.625 6.707 1 98.94 82 ILE A N 1
ATOM 649 C CA . ILE A 1 82 ? 7.078 -13.062 6.727 1 98.94 82 ILE A CA 1
ATOM 650 C C . ILE A 1 82 ? 6.797 -13.516 8.156 1 98.94 82 ILE A C 1
ATOM 652 O O . ILE A 1 82 ? 5.844 -14.258 8.398 1 98.94 82 ILE A O 1
ATOM 656 N N . GLU A 1 83 ? 7.566 -13.07 9.078 1 98.81 83 GLU A N 1
ATOM 657 C CA . GLU A 1 83 ? 7.371 -13.422 10.484 1 98.81 83 GLU A CA 1
ATOM 658 C C . GLU A 1 83 ? 6.004 -12.961 10.984 1 98.81 83 GLU A C 1
ATOM 660 O O . GLU A 1 83 ? 5.32 -13.695 11.703 1 98.81 83 GLU A O 1
ATOM 665 N N . ALA A 1 84 ? 5.645 -11.773 10.633 1 98.69 84 ALA A N 1
ATOM 666 C CA . ALA A 1 84 ? 4.332 -11.258 11.008 1 98.69 84 ALA A CA 1
ATOM 667 C C . ALA A 1 84 ? 3.217 -12.141 10.453 1 98.69 84 ALA A C 1
ATOM 669 O O . ALA A 1 84 ? 2.238 -12.43 11.148 1 98.69 84 ALA A O 1
ATOM 670 N N . CYS A 1 85 ? 3.34 -12.523 9.211 1 98.88 85 CYS A N 1
ATOM 671 C CA . CYS A 1 85 ? 2.338 -13.383 8.586 1 98.88 85 CYS A CA 1
ATOM 672 C C . CYS A 1 85 ? 2.225 -14.711 9.32 1 98.88 85 CYS A C 1
ATOM 674 O O . CYS A 1 85 ? 1.123 -15.234 9.508 1 98.88 85 CYS A O 1
ATOM 676 N N . LYS A 1 86 ? 3.373 -15.305 9.672 1 98.69 86 LYS A N 1
ATOM 677 C CA . LYS A 1 86 ? 3.365 -16.547 10.445 1 98.69 86 LYS A CA 1
ATOM 678 C C . LYS A 1 86 ? 2.623 -16.375 11.766 1 98.69 86 LYS A C 1
ATOM 680 O O . LYS A 1 86 ? 1.764 -17.188 12.109 1 98.69 86 LYS A O 1
ATOM 685 N N . ASP A 1 87 ? 2.9 -15.289 12.422 1 98.19 87 ASP A N 1
ATOM 686 C CA . ASP A 1 87 ? 2.295 -15.008 13.727 1 98.19 87 ASP A CA 1
ATOM 687 C C . ASP A 1 87 ? 0.786 -14.82 13.594 1 98.19 87 ASP A C 1
ATOM 689 O O . ASP A 1 87 ? 0.034 -15.148 14.516 1 98.19 87 ASP A O 1
ATOM 693 N N . LEU A 1 88 ? 0.367 -14.336 12.477 1 98.5 88 LEU A N 1
ATOM 694 C CA . LEU A 1 88 ? -1.038 -13.992 12.281 1 98.5 88 LEU A CA 1
ATOM 695 C C . LEU A 1 88 ? -1.82 -15.188 11.742 1 98.5 88 LEU A C 1
ATOM 697 O O . LEU A 1 88 ? -3.035 -15.102 11.547 1 98.5 88 LEU A O 1
ATOM 701 N N . GLY A 1 89 ? -1.142 -16.266 11.422 1 98.44 89 GLY A N 1
ATOM 702 C CA . GLY A 1 89 ? -1.817 -17.5 11.047 1 98.44 89 GLY A CA 1
ATOM 703 C C . GLY A 1 89 ? -2.145 -17.562 9.57 1 98.44 89 GLY A C 1
ATOM 704 O O . GLY A 1 89 ? -3.178 -18.125 9.18 1 98.44 89 GLY A O 1
ATOM 705 N N . CYS A 1 90 ? -1.368 -16.953 8.75 1 98.81 90 CYS A N 1
ATOM 706 C CA . CYS A 1 90 ? -1.527 -17.094 7.309 1 98.81 90 CYS A CA 1
ATOM 707 C C . CYS A 1 90 ? -1.129 -18.484 6.848 1 98.81 90 CYS A C 1
ATOM 709 O O . CYS A 1 90 ? -0.421 -19.203 7.555 1 98.81 90 CYS A O 1
ATOM 711 N N . ASP A 1 91 ? -1.6 -18.859 5.691 1 98.88 91 ASP A N 1
ATOM 712 C CA . ASP A 1 91 ? -1.325 -20.188 5.156 1 98.88 91 ASP A CA 1
ATOM 713 C C . ASP A 1 91 ? -0.104 -20.172 4.242 1 98.88 91 ASP A C 1
ATOM 715 O O . ASP A 1 91 ? 0.536 -21.203 4.031 1 98.88 91 ASP A O 1
ATOM 719 N N . GLY A 1 92 ? 0.207 -19.047 3.748 1 98.88 92 GLY A N 1
ATOM 720 C CA . GLY A 1 92 ? 1.328 -18.859 2.842 1 98.88 92 GLY A CA 1
ATOM 721 C C . GLY A 1 92 ? 1.607 -17.406 2.533 1 98.88 92 GLY A C 1
ATOM 722 O O . GLY A 1 92 ? 1.039 -16.516 3.162 1 98.88 92 GLY A O 1
ATOM 723 N N . ILE A 1 93 ? 2.547 -17.172 1.624 1 98.94 93 ILE A N 1
ATOM 724 C CA . ILE A 1 93 ? 2.895 -15.828 1.17 1 98.94 93 ILE A CA 1
ATOM 725 C C . ILE A 1 93 ? 3.148 -15.844 -0.336 1 98.94 93 ILE A C 1
ATOM 727 O O . ILE A 1 93 ? 3.416 -16.891 -0.916 1 98.94 93 ILE A O 1
ATOM 731 N N . SER A 1 94 ? 2.953 -14.766 -1.003 1 98.94 94 SER A N 1
ATOM 732 C CA . SER A 1 94 ? 3.355 -14.492 -2.381 1 98.94 94 SER A CA 1
ATOM 733 C C . SER A 1 94 ? 4.52 -13.516 -2.436 1 98.94 94 SER A C 1
ATOM 735 O O . SER A 1 94 ? 4.434 -12.406 -1.896 1 98.94 94 SER A O 1
ATOM 737 N N . VAL A 1 95 ? 5.629 -13.922 -3.068 1 98.88 95 VAL A N 1
ATOM 738 C CA . VAL A 1 95 ? 6.828 -13.094 -2.986 1 98.88 95 VAL A CA 1
ATOM 739 C C . VAL A 1 95 ? 7.688 -13.305 -4.23 1 98.88 95 VAL A C 1
ATOM 741 O O . VAL A 1 95 ? 7.504 -14.289 -4.961 1 98.88 95 VAL A O 1
ATOM 744 N N . GLY A 1 96 ? 8.531 -12.398 -4.539 1 98.38 96 GLY A N 1
ATOM 745 C CA . GLY A 1 96 ? 9.516 -12.508 -5.598 1 98.38 96 GLY A CA 1
ATOM 746 C C . GLY A 1 96 ? 10.773 -11.703 -5.324 1 98.38 96 GLY A C 1
ATOM 747 O O . GLY A 1 96 ? 10.703 -10.594 -4.785 1 98.38 96 GLY A O 1
ATOM 748 N N . VAL A 1 97 ? 11.883 -12.266 -5.66 1 98.69 97 VAL A N 1
ATOM 749 C CA . VAL A 1 97 ? 13.172 -11.594 -5.531 1 98.69 97 VAL A CA 1
ATOM 750 C C . VAL A 1 97 ? 14.031 -11.875 -6.762 1 98.69 97 VAL A C 1
ATOM 752 O O . VAL A 1 97 ? 14.133 -13.023 -7.199 1 98.69 97 VAL A O 1
ATOM 755 N N . ALA A 1 98 ? 14.617 -10.891 -7.277 1 98.56 98 ALA A N 1
ATOM 756 C CA . ALA A 1 98 ? 15.375 -11.023 -8.516 1 98.56 98 ALA A CA 1
ATOM 757 C C . ALA A 1 98 ? 16.812 -10.523 -8.344 1 98.56 98 ALA A C 1
ATOM 759 O O . ALA A 1 98 ? 17.078 -9.695 -7.473 1 98.56 98 ALA A O 1
ATOM 760 N N . THR A 1 99 ? 17.703 -11.062 -9.133 1 98.75 99 THR A N 1
ATOM 761 C CA . THR A 1 99 ? 19.047 -10.516 -9.258 1 98.75 99 THR A CA 1
ATOM 762 C C . THR A 1 99 ? 19.047 -9.25 -10.117 1 98.75 99 THR A C 1
ATOM 764 O O . THR A 1 99 ? 18.016 -8.891 -10.688 1 98.75 99 THR A O 1
ATOM 767 N N . ILE A 1 100 ? 20.188 -8.594 -10.227 1 98.31 100 ILE A N 1
ATOM 768 C CA . ILE A 1 100 ? 20.328 -7.375 -11.023 1 98.31 100 ILE A CA 1
ATOM 769 C C . ILE A 1 100 ? 20.078 -7.691 -12.492 1 98.31 100 ILE A C 1
ATOM 771 O O . ILE A 1 100 ? 19.734 -6.805 -13.281 1 98.31 100 ILE A O 1
ATOM 775 N N . ASP A 1 101 ? 20.203 -8.961 -12.945 1 98.56 101 ASP A N 1
ATOM 776 C CA . ASP A 1 101 ? 19.984 -9.398 -14.32 1 98.56 101 ASP A CA 1
ATOM 777 C C . ASP A 1 101 ? 18.547 -9.875 -14.516 1 98.56 101 ASP A C 1
ATOM 779 O O . ASP A 1 101 ? 18.219 -10.508 -15.523 1 98.56 101 ASP A O 1
ATOM 783 N N . ALA A 1 102 ? 17.672 -9.727 -13.477 1 98.06 102 ALA A N 1
ATOM 784 C CA . ALA A 1 102 ? 16.234 -10.031 -13.484 1 98.06 102 ALA A CA 1
ATOM 785 C C . ALA A 1 102 ? 16 -11.539 -13.438 1 98.06 102 ALA A C 1
ATOM 787 O O . ALA A 1 102 ? 14.922 -12.016 -13.805 1 98.06 102 ALA A O 1
ATOM 788 N N . GLU A 1 103 ? 17.031 -12.227 -13.055 1 98.81 103 GLU A N 1
ATOM 789 C CA . GLU A 1 103 ? 16.859 -13.648 -12.789 1 98.81 103 GLU A CA 1
ATOM 790 C C . GLU A 1 103 ? 16.359 -13.883 -11.367 1 98.81 103 GLU A C 1
ATOM 792 O O . GLU A 1 103 ? 16.469 -13 -10.508 1 98.81 103 GLU A O 1
ATOM 797 N N . ILE A 1 104 ? 15.789 -15.078 -11.18 1 98.88 104 ILE A N 1
ATOM 798 C CA . ILE A 1 104 ? 15.445 -15.414 -9.797 1 98.88 104 ILE A CA 1
ATOM 799 C C . ILE A 1 104 ? 16.703 -15.414 -8.938 1 98.88 104 ILE A C 1
ATOM 801 O O . ILE A 1 104 ? 17.703 -16.031 -9.297 1 98.88 104 ILE A O 1
ATOM 805 N N . ASP A 1 105 ? 16.703 -14.648 -7.895 1 98.88 105 ASP A N 1
ATOM 806 C CA . ASP A 1 105 ? 17.781 -14.734 -6.91 1 98.88 105 ASP A CA 1
ATOM 807 C C . ASP A 1 105 ? 17.641 -15.977 -6.039 1 98.88 105 ASP A C 1
ATOM 809 O O . ASP A 1 105 ? 17.016 -15.93 -4.973 1 98.88 105 ASP A O 1
ATOM 813 N N . THR A 1 106 ? 18.25 -17.062 -6.449 1 98.88 106 THR A N 1
ATOM 814 C CA . THR A 1 106 ? 18.016 -18.344 -5.82 1 98.88 106 THR A CA 1
ATOM 815 C C . THR A 1 106 ? 18.516 -18.344 -4.375 1 98.88 106 THR A C 1
ATOM 817 O O . THR A 1 106 ? 17.938 -19.016 -3.514 1 98.88 106 THR A O 1
ATOM 820 N N . GLU A 1 107 ? 19.562 -17.641 -4.07 1 98.69 107 GLU A N 1
ATOM 821 C CA . GLU A 1 107 ? 20.047 -17.562 -2.701 1 98.69 107 GLU A CA 1
ATOM 822 C C . GLU A 1 107 ? 19.031 -16.906 -1.778 1 98.69 107 GLU A C 1
ATOM 824 O O . GLU A 1 107 ? 18.688 -17.453 -0.728 1 98.69 107 GLU A O 1
ATOM 829 N N . GLN A 1 108 ? 18.531 -15.812 -2.197 1 98.81 108 GLN A N 1
ATOM 830 C CA . GLN A 1 108 ? 17.562 -15.094 -1.382 1 98.81 108 GLN A CA 1
ATOM 831 C C . GLN A 1 108 ? 16.219 -15.828 -1.35 1 98.81 108 GLN A C 1
ATOM 833 O O . GLN A 1 108 ? 15.555 -15.859 -0.316 1 98.81 108 GLN A O 1
ATOM 838 N N . MET A 1 109 ? 15.859 -16.406 -2.455 1 98.88 109 MET A N 1
ATOM 839 C CA . MET A 1 109 ? 14.586 -17.125 -2.516 1 98.88 109 MET A CA 1
ATOM 840 C C . MET A 1 109 ? 14.594 -18.328 -1.593 1 98.88 109 MET A C 1
ATOM 842 O O . MET A 1 109 ? 13.602 -18.609 -0.912 1 98.88 109 MET A O 1
ATOM 846 N N . LYS A 1 110 ? 15.688 -19.016 -1.569 1 98.81 110 LYS A N 1
ATOM 847 C CA . LYS A 1 110 ? 15.812 -20.156 -0.667 1 98.81 110 LYS A CA 1
ATOM 848 C C . LYS A 1 110 ? 15.672 -19.734 0.79 1 98.81 110 LYS A C 1
ATOM 850 O O . LYS A 1 110 ? 15.016 -20.406 1.583 1 98.81 110 LYS A O 1
ATOM 855 N N . ARG A 1 111 ? 16.297 -18.641 1.118 1 98.81 111 ARG A N 1
ATOM 856 C CA . ARG A 1 111 ? 16.172 -18.109 2.469 1 98.81 111 ARG A CA 1
ATOM 857 C C . ARG A 1 111 ? 14.719 -17.766 2.795 1 98.81 111 ARG A C 1
ATOM 859 O O . ARG A 1 111 ? 14.242 -18.062 3.895 1 98.81 111 ARG A O 1
ATOM 866 N N . ILE A 1 112 ? 14.055 -17.203 1.877 1 98.94 112 ILE A N 1
ATOM 867 C CA . ILE A 1 112 ? 12.656 -16.812 2.064 1 98.94 112 ILE A CA 1
ATOM 868 C C . ILE A 1 112 ? 11.812 -18.047 2.334 1 98.94 112 ILE A C 1
ATOM 870 O O . ILE A 1 112 ? 10.992 -18.062 3.25 1 98.94 112 ILE A O 1
ATOM 874 N N . VAL A 1 113 ? 12.031 -19.062 1.541 1 98.88 113 VAL A N 1
ATOM 875 C CA . VAL A 1 113 ? 11.281 -20.312 1.721 1 98.88 113 VAL A CA 1
ATOM 876 C C . VAL A 1 113 ? 11.555 -20.875 3.107 1 98.88 113 VAL A C 1
ATOM 878 O O . VAL A 1 113 ? 10.641 -21.359 3.781 1 98.88 113 VAL A O 1
ATOM 881 N N . GLU A 1 114 ? 12.789 -20.797 3.52 1 98.75 114 GLU A N 1
ATOM 882 C CA . GLU A 1 114 ? 13.164 -21.281 4.848 1 98.75 114 GLU A CA 1
ATOM 883 C C . GLU A 1 114 ? 12.492 -20.469 5.941 1 98.75 114 GLU A C 1
ATOM 885 O O . GLU A 1 114 ? 11.945 -21.016 6.898 1 98.75 114 GLU A O 1
ATOM 890 N N . TRP A 1 115 ? 12.555 -19.141 5.793 1 98.81 115 TRP A N 1
ATOM 891 C CA . TRP A 1 115 ? 11.922 -18.266 6.77 1 98.81 115 TRP A CA 1
ATOM 892 C C . TRP A 1 115 ? 10.422 -18.516 6.844 1 98.81 115 TRP A C 1
ATOM 894 O O . TRP A 1 115 ? 9.82 -18.438 7.922 1 98.81 115 TRP A O 1
ATOM 904 N N . ALA A 1 116 ? 9.805 -18.797 5.707 1 98.81 116 ALA A N 1
ATOM 905 C CA . ALA A 1 116 ? 8.352 -18.891 5.598 1 98.81 116 ALA A CA 1
ATOM 906 C C . ALA A 1 116 ? 7.855 -20.234 6.129 1 98.81 116 ALA A C 1
ATOM 908 O O . ALA A 1 116 ? 6.688 -20.375 6.496 1 98.81 116 ALA A O 1
ATOM 909 N N . TYR A 1 117 ? 8.758 -21.25 6.145 1 98.25 117 TYR A N 1
ATOM 910 C CA . TYR A 1 117 ? 8.312 -22.562 6.578 1 98.25 117 TYR A CA 1
ATOM 911 C C . TYR A 1 117 ? 7.617 -22.5 7.934 1 98.25 117 TYR A C 1
ATOM 913 O O . TYR A 1 117 ? 8.125 -21.859 8.867 1 98.25 117 TYR A O 1
ATOM 921 N N . PRO A 1 118 ? 6.398 -23.109 8.086 1 98.19 118 PRO A N 1
ATOM 922 C CA . PRO A 1 118 ? 5.781 -24.125 7.219 1 98.19 118 PRO A CA 1
ATOM 923 C C . PRO A 1 118 ? 4.777 -23.516 6.238 1 98.19 118 PRO A C 1
ATOM 925 O O . PRO A 1 118 ? 3.988 -24.234 5.629 1 98.19 118 PRO A O 1
ATOM 928 N N . LEU A 1 119 ? 4.668 -22.141 6.105 1 98.69 119 LEU A N 1
ATOM 929 C CA . LEU A 1 119 ? 3.795 -21.5 5.137 1 98.69 119 LEU A CA 1
ATOM 930 C C . LEU A 1 119 ? 4.188 -21.875 3.713 1 98.69 119 LEU A C 1
ATOM 932 O O . LEU A 1 119 ? 5.371 -22.031 3.412 1 98.69 119 LEU A O 1
ATOM 936 N N . GLY A 1 120 ? 3.205 -22.016 2.836 1 98.56 120 GLY A N 1
ATOM 937 C CA . GLY A 1 120 ? 3.508 -22.156 1.42 1 98.56 120 GLY A CA 1
ATOM 938 C C . GLY A 1 120 ? 4.039 -20.875 0.798 1 98.56 120 GLY A C 1
ATOM 939 O O . GLY A 1 120 ? 3.721 -19.781 1.259 1 98.56 120 GLY A O 1
ATOM 940 N N . VAL A 1 121 ? 4.883 -21.016 -0.263 1 98.94 121 VAL A N 1
ATOM 941 C CA . VAL A 1 121 ? 5.453 -19.844 -0.914 1 98.94 121 VAL A CA 1
ATOM 942 C C . VAL A 1 121 ? 5.082 -19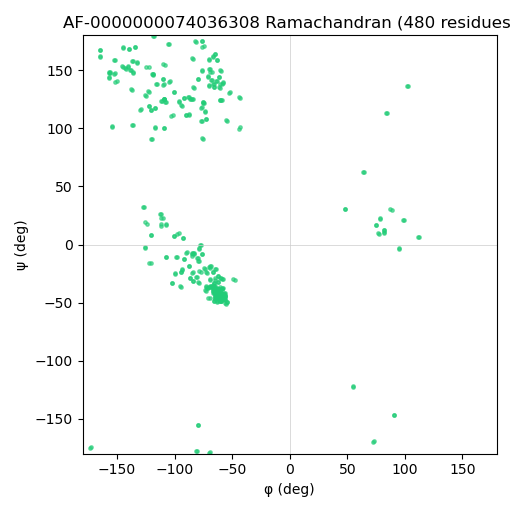.844 -2.395 1 98.94 121 VAL A C 1
ATOM 944 O O . VAL A 1 121 ? 5.387 -20.797 -3.117 1 98.94 121 VAL A O 1
ATOM 947 N N . THR A 1 122 ? 4.395 -18.859 -2.84 1 98.94 122 THR A N 1
ATOM 948 C CA . THR A 1 122 ? 4.145 -18.578 -4.25 1 98.94 122 THR A CA 1
ATOM 949 C C . THR A 1 122 ? 5.137 -17.547 -4.781 1 98.94 122 THR A C 1
ATOM 951 O O . THR A 1 122 ? 5.293 -16.469 -4.203 1 98.94 122 THR A O 1
ATOM 954 N N . CYS A 1 123 ? 5.859 -17.906 -5.824 1 98.94 123 CYS A N 1
ATOM 955 C CA . CYS A 1 123 ? 6.609 -16.875 -6.523 1 98.94 123 CYS A CA 1
ATOM 956 C C . CYS A 1 123 ? 5.684 -16.016 -7.375 1 98.94 123 CYS A C 1
ATOM 958 O O . CYS A 1 123 ? 4.992 -16.516 -8.258 1 98.94 123 CYS A O 1
ATOM 960 N N . ASN A 1 124 ? 5.691 -14.75 -7.098 1 98.31 124 ASN A N 1
ATOM 961 C CA . ASN A 1 124 ? 4.781 -13.852 -7.797 1 98.31 124 ASN A CA 1
ATOM 962 C C . ASN A 1 124 ? 5.301 -13.492 -9.188 1 98.31 124 ASN A C 1
ATOM 964 O O . ASN A 1 124 ? 6.086 -14.242 -9.773 1 98.31 124 ASN A O 1
ATOM 968 N N . ARG A 1 125 ? 4.953 -12.438 -9.734 1 96.69 125 ARG A N 1
ATOM 969 C CA . ARG A 1 125 ? 5.191 -12.117 -11.133 1 96.69 125 ARG A CA 1
ATOM 970 C C . ARG A 1 125 ? 6.633 -11.68 -11.359 1 96.69 125 ARG A C 1
ATOM 972 O O . ARG A 1 125 ? 7.016 -11.336 -12.484 1 96.69 125 ARG A O 1
ATOM 979 N N . ALA A 1 126 ? 7.445 -11.648 -10.281 1 97.62 126 ALA A N 1
ATOM 980 C CA . ALA A 1 126 ? 8.883 -11.562 -10.531 1 97.62 126 ALA A CA 1
ATOM 981 C C . ALA A 1 126 ? 9.312 -12.602 -11.562 1 97.62 126 ALA A C 1
ATOM 983 O O . ALA A 1 126 ? 10.234 -12.352 -12.352 1 97.62 126 ALA A O 1
ATOM 984 N N . PHE A 1 127 ? 8.625 -13.703 -11.602 1 98.75 127 PHE A N 1
ATOM 985 C CA . PHE A 1 127 ? 8.844 -14.781 -12.562 1 98.75 127 PHE A CA 1
ATOM 986 C C . PHE A 1 127 ? 8.719 -14.266 -13.992 1 98.75 127 PHE A C 1
ATOM 988 O O . PHE A 1 127 ? 9.555 -14.586 -14.844 1 98.75 127 PHE A O 1
ATOM 995 N N . ASP A 1 128 ? 7.727 -13.445 -14.234 1 98.44 128 ASP A N 1
ATOM 996 C CA . ASP A 1 128 ? 7.41 -12.969 -15.578 1 98.44 128 ASP A CA 1
ATOM 997 C C . ASP A 1 128 ? 8.484 -12.008 -16.094 1 98.44 128 ASP A C 1
ATOM 999 O O . ASP A 1 128 ? 8.594 -11.766 -17.297 1 98.44 128 ASP A O 1
ATOM 1003 N N . GLY A 1 129 ? 9.234 -11.469 -15.18 1 97.31 129 GLY A N 1
ATOM 1004 C CA . GLY A 1 129 ? 10.273 -10.523 -15.555 1 97.31 129 GLY A CA 1
ATOM 1005 C C . GLY A 1 129 ? 11.578 -11.188 -15.961 1 97.31 129 GLY A C 1
ATOM 1006 O O . GLY A 1 129 ? 12.469 -10.539 -16.5 1 97.31 129 GLY A O 1
ATOM 1007 N N . THR A 1 130 ? 11.719 -12.445 -15.812 1 98.44 130 THR A N 1
ATOM 1008 C CA . THR A 1 130 ? 12.977 -13.141 -16.047 1 98.44 130 THR A CA 1
ATOM 1009 C C . THR A 1 130 ? 13.234 -13.305 -17.547 1 98.44 130 THR A C 1
ATOM 1011 O O . THR A 1 130 ? 12.289 -13.422 -18.328 1 98.44 130 THR A O 1
ATOM 1014 N N . PRO A 1 131 ? 14.484 -13.328 -17.953 1 98.19 131 PRO A N 1
ATOM 1015 C CA . PRO A 1 131 ? 14.789 -13.484 -19.375 1 98.19 131 PRO A CA 1
ATOM 1016 C C . PRO A 1 131 ? 14.555 -14.906 -19.875 1 98.19 131 PRO A C 1
ATOM 1018 O O . PRO A 1 131 ? 14.445 -15.125 -21.094 1 98.19 131 PRO A O 1
ATOM 1021 N N . ASP A 1 132 ? 14.539 -15.891 -19.016 1 98.69 132 ASP A N 1
ATOM 1022 C CA . ASP A 1 132 ? 14.352 -17.297 -19.344 1 98.69 132 ASP A CA 1
ATOM 1023 C C . ASP A 1 132 ? 13.391 -17.969 -18.375 1 98.69 132 ASP A C 1
ATOM 1025 O O . ASP A 1 132 ? 13.789 -18.391 -17.281 1 98.69 132 ASP A O 1
ATOM 1029 N N . LEU A 1 133 ? 12.172 -18.172 -18.828 1 98.81 133 LEU A N 1
ATOM 1030 C CA . LEU A 1 133 ? 11.117 -18.672 -17.969 1 98.81 133 LEU A CA 1
ATOM 1031 C C . LEU A 1 133 ? 11.391 -20.109 -17.531 1 98.81 133 LEU A C 1
ATOM 1033 O O . LEU A 1 133 ? 11.07 -20.5 -16.422 1 98.81 133 LEU A O 1
ATOM 1037 N N . PHE A 1 134 ? 11.922 -20.875 -18.391 1 98.88 134 PHE A N 1
ATOM 1038 C CA . PHE A 1 134 ? 12.148 -22.281 -18.094 1 98.88 134 PHE A CA 1
ATOM 1039 C C . PHE A 1 134 ? 13.297 -22.453 -17.094 1 98.88 134 PHE A C 1
ATOM 1041 O O . PHE A 1 134 ? 13.242 -23.312 -16.219 1 98.88 134 PHE A O 1
ATOM 1048 N N . LYS A 1 135 ? 14.32 -21.672 -17.25 1 98.88 135 LYS A N 1
ATOM 1049 C CA . LYS A 1 135 ? 15.352 -21.656 -16.219 1 98.88 135 LYS A CA 1
ATOM 1050 C C . LYS A 1 135 ? 14.773 -21.219 -14.875 1 98.88 135 LYS A C 1
ATOM 1052 O O . LYS A 1 135 ? 15.102 -21.781 -13.828 1 98.88 135 LYS A O 1
ATOM 1057 N N . ALA A 1 136 ? 13.984 -20.156 -14.875 1 98.94 136 ALA A N 1
ATOM 1058 C CA . ALA A 1 136 ? 13.352 -19.656 -13.664 1 98.94 136 ALA A CA 1
ATOM 1059 C C . ALA A 1 136 ? 12.508 -20.75 -12.992 1 98.94 136 ALA A C 1
ATOM 1061 O O . ALA A 1 136 ? 12.492 -20.859 -11.766 1 98.94 136 ALA A O 1
ATOM 1062 N N . LEU A 1 137 ? 11.773 -21.516 -13.789 1 98.94 137 LEU A N 1
ATOM 1063 C CA . LEU A 1 137 ? 10.977 -22.625 -13.273 1 98.94 137 LEU A CA 1
ATOM 1064 C C . LEU A 1 137 ? 11.844 -23.594 -12.484 1 98.94 137 LEU A C 1
ATOM 1066 O O . LEU A 1 137 ? 11.516 -23.938 -11.344 1 98.94 137 LEU A O 1
ATOM 1070 N N . GLU A 1 138 ? 12.914 -24 -13.078 1 98.88 138 GLU A N 1
ATOM 1071 C CA . GLU A 1 138 ? 13.812 -24.938 -12.414 1 98.88 138 GLU A CA 1
ATOM 1072 C C . GLU A 1 138 ? 14.414 -24.328 -11.148 1 98.88 138 GLU A C 1
ATOM 1074 O O . GLU A 1 138 ? 14.547 -25.016 -10.133 1 98.88 138 GLU A O 1
ATOM 1079 N N . ASP A 1 139 ? 14.805 -23.047 -11.219 1 98.88 139 ASP A N 1
ATOM 1080 C CA . ASP A 1 139 ? 15.328 -22.344 -10.055 1 98.88 139 ASP A CA 1
ATOM 1081 C C . ASP A 1 139 ? 14.328 -22.391 -8.898 1 98.88 139 ASP A C 1
ATOM 1083 O O . ASP A 1 139 ? 14.703 -22.672 -7.754 1 98.88 139 ASP A O 1
ATOM 1087 N N . LEU A 1 140 ? 13.094 -22.141 -9.172 1 98.94 140 LEU A N 1
ATOM 1088 C CA . LEU A 1 140 ? 12.07 -22.047 -8.133 1 98.94 140 LEU A CA 1
ATOM 1089 C C . LEU A 1 140 ? 11.742 -23.422 -7.562 1 98.94 140 LEU A C 1
ATOM 1091 O O . LEU A 1 140 ? 11.438 -23.562 -6.375 1 98.94 140 LEU A O 1
ATOM 1095 N N . VAL A 1 141 ? 11.758 -24.469 -8.438 1 98.81 141 VAL A N 1
ATOM 1096 C CA . VAL A 1 141 ? 11.625 -25.844 -7.945 1 98.81 141 VAL A CA 1
ATOM 1097 C C . VAL A 1 141 ? 12.727 -26.141 -6.93 1 98.81 141 VAL A C 1
ATOM 1099 O O . VAL A 1 141 ? 12.453 -26.656 -5.844 1 98.81 141 VAL A O 1
ATOM 1102 N N . GLN A 1 142 ? 13.891 -25.75 -7.285 1 98.56 142 GLN A N 1
ATOM 1103 C CA . GLN A 1 142 ? 15.031 -25.984 -6.414 1 98.56 142 GLN A CA 1
ATOM 1104 C C . GLN A 1 142 ? 14.906 -25.203 -5.109 1 98.56 142 GLN A C 1
ATOM 1106 O O . GLN A 1 142 ? 15.328 -25.688 -4.051 1 98.56 142 GLN A O 1
ATOM 1111 N N . CYS A 1 143 ? 14.383 -24.047 -5.129 1 98.75 143 CYS A N 1
ATOM 1112 C CA . CYS A 1 143 ? 14.242 -23.188 -3.955 1 98.75 143 CYS A CA 1
ATOM 1113 C C . CYS A 1 143 ? 13.164 -23.734 -3.018 1 98.75 143 CYS A C 1
ATOM 1115 O O . CYS A 1 143 ? 13.117 -23.359 -1.846 1 98.75 143 CYS A O 1
ATOM 1117 N N . GLY A 1 144 ? 12.234 -24.5 -3.52 1 98.62 144 GLY A N 1
ATOM 1118 C CA . GLY A 1 144 ? 11.211 -25.094 -2.674 1 98.62 144 GLY A CA 1
ATOM 1119 C C . GLY A 1 144 ? 9.898 -24.328 -2.701 1 98.62 144 GLY A C 1
ATOM 1120 O O . GLY A 1 144 ? 9.078 -24.453 -1.79 1 98.62 144 GLY A O 1
ATOM 1121 N N . CYS A 1 145 ? 9.633 -23.531 -3.717 1 98.69 145 CYS A N 1
ATOM 1122 C CA . CYS A 1 145 ? 8.352 -22.844 -3.867 1 98.69 145 CYS A CA 1
ATOM 1123 C C . CYS A 1 145 ? 7.227 -23.828 -4.148 1 98.69 145 CYS A C 1
ATOM 1125 O O . CYS A 1 145 ? 7.43 -24.828 -4.848 1 98.69 145 CYS A O 1
ATOM 1127 N N . GLU A 1 146 ? 6.098 -23.453 -3.674 1 98.19 146 GLU A N 1
ATOM 1128 C CA . GLU A 1 146 ? 4.887 -24.25 -3.852 1 98.19 146 GLU A CA 1
ATOM 1129 C C . GLU A 1 146 ? 4.234 -23.953 -5.203 1 98.19 146 GLU A C 1
ATOM 1131 O O . GLU A 1 146 ? 3.605 -24.844 -5.793 1 98.19 146 GLU A O 1
ATOM 1136 N N . ARG A 1 147 ? 4.402 -22.734 -5.625 1 98.5 147 ARG A N 1
ATOM 1137 C CA . ARG A 1 147 ? 3.574 -22.25 -6.723 1 98.5 147 ARG A CA 1
ATOM 1138 C C . ARG A 1 147 ? 4.254 -21.078 -7.445 1 98.5 147 ARG A C 1
ATOM 1140 O O . ARG A 1 147 ? 5.031 -20.344 -6.844 1 98.5 147 ARG A O 1
ATOM 1147 N N . ILE A 1 148 ? 3.979 -21 -8.703 1 98.88 148 ILE A N 1
ATOM 1148 C CA . ILE A 1 148 ? 4.398 -19.875 -9.523 1 98.88 148 ILE A CA 1
ATOM 1149 C C . ILE A 1 148 ? 3.172 -19.141 -10.055 1 98.88 148 ILE A C 1
ATOM 1151 O O . ILE A 1 148 ? 2.338 -19.734 -10.75 1 98.88 148 ILE A O 1
ATOM 1155 N N . LEU A 1 149 ? 2.975 -17.938 -9.727 1 98.75 149 LEU A N 1
ATOM 1156 C CA . LEU A 1 149 ? 2.014 -17.062 -10.383 1 98.75 149 LEU A CA 1
ATOM 1157 C C . LEU A 1 149 ? 2.621 -16.422 -11.625 1 98.75 149 LEU A C 1
ATOM 1159 O O . LEU A 1 149 ? 3.625 -15.703 -11.539 1 98.75 149 LEU A O 1
ATOM 1163 N N . THR A 1 150 ? 1.976 -16.562 -12.812 1 98.69 150 THR A N 1
ATOM 1164 C CA . THR A 1 150 ? 2.656 -16.109 -14.016 1 98.69 150 THR A CA 1
ATOM 1165 C C . THR A 1 150 ? 1.648 -15.805 -15.125 1 98.69 150 THR A C 1
ATOM 1167 O O . THR A 1 150 ? 0.609 -16.453 -15.219 1 98.69 150 THR A O 1
ATOM 1170 N N . SER A 1 151 ? 2.008 -14.844 -15.906 1 97.94 151 SER A N 1
ATOM 1171 C CA . SER A 1 151 ? 1.282 -14.555 -17.141 1 97.94 151 SER A CA 1
ATOM 1172 C C . SER A 1 151 ? 2.002 -15.133 -18.344 1 97.94 151 SER A C 1
ATOM 1174 O O . SER A 1 151 ? 1.711 -14.758 -19.484 1 97.94 151 SER A O 1
ATOM 1176 N N . GLY A 1 152 ? 3.068 -15.93 -18.031 1 98.25 152 GLY A N 1
ATOM 1177 C CA . GLY A 1 152 ? 3.838 -16.516 -19.125 1 98.25 152 GLY A CA 1
ATOM 1178 C C . GLY A 1 152 ? 4.797 -15.531 -19.766 1 98.25 152 GLY A C 1
ATOM 1179 O O . GLY A 1 152 ? 5.113 -15.656 -20.953 1 98.25 152 GLY A O 1
ATOM 1180 N N . GLY A 1 153 ? 5.156 -14.523 -19.078 1 97.5 153 GLY A N 1
ATOM 1181 C CA . GLY A 1 153 ? 6.102 -13.539 -19.578 1 97.5 153 GLY A CA 1
ATOM 1182 C C . GLY A 1 153 ? 5.465 -12.508 -20.484 1 97.5 153 GLY A C 1
ATOM 1183 O O . GLY A 1 153 ? 6.164 -11.758 -21.156 1 97.5 153 GLY A O 1
ATOM 1184 N N . LYS A 1 154 ? 4.188 -12.484 -20.547 1 96.56 154 LYS A N 1
ATOM 1185 C CA . LYS A 1 154 ? 3.443 -11.523 -21.344 1 96.56 154 LYS A CA 1
ATOM 1186 C C . LYS A 1 154 ? 2.547 -10.648 -20.484 1 96.56 154 LYS A C 1
ATOM 1188 O O . LYS A 1 154 ? 2.561 -10.766 -19.25 1 96.56 154 LYS A O 1
ATOM 1193 N N . SER A 1 155 ? 1.858 -9.75 -21.109 1 93.88 155 SER A N 1
ATOM 1194 C CA . SER A 1 155 ? 1.005 -8.828 -20.359 1 93.88 155 SER A CA 1
ATOM 1195 C C . SER A 1 155 ? -0.187 -9.547 -19.75 1 93.88 155 SER A C 1
ATOM 1197 O O . SER A 1 155 ? -0.658 -9.18 -18.672 1 93.88 155 SER A O 1
ATOM 1199 N N . SER A 1 156 ? -0.613 -10.602 -20.438 1 95.94 156 SER A N 1
ATOM 1200 C CA . SER A 1 156 ? -1.751 -11.375 -19.953 1 95.94 156 SER A CA 1
ATOM 1201 C C . SER A 1 156 ? -1.551 -12.867 -20.219 1 95.94 156 SER A C 1
ATOM 1203 O O . SER A 1 156 ? -0.885 -13.25 -21.172 1 95.94 156 SER A O 1
ATOM 1205 N N . ALA A 1 157 ? -2.16 -13.625 -19.359 1 97.5 157 ALA A N 1
ATOM 1206 C CA . ALA A 1 157 ? -2.016 -15.078 -19.453 1 97.5 157 ALA A CA 1
ATOM 1207 C C . ALA A 1 157 ? -2.664 -15.609 -20.719 1 97.5 157 ALA A C 1
ATOM 1209 O O . ALA A 1 157 ? -2.09 -16.453 -21.406 1 97.5 157 ALA A O 1
ATOM 1210 N N . PRO A 1 158 ? -3.863 -15.117 -21.109 1 97.31 158 PRO A N 1
ATOM 1211 C CA . PRO A 1 158 ? -4.477 -15.625 -22.344 1 97.31 158 PRO A CA 1
ATOM 1212 C C . PRO A 1 158 ? -3.59 -15.422 -23.562 1 97.31 158 PRO A C 1
ATOM 1214 O O . PRO A 1 158 ? -3.617 -16.234 -24.484 1 97.31 158 PRO A O 1
ATOM 1217 N N . ASP A 1 159 ? -2.801 -14.414 -23.562 1 96.56 159 ASP A N 1
ATOM 1218 C CA . ASP A 1 159 ? -1.914 -14.125 -24.688 1 96.56 159 ASP A CA 1
ATOM 1219 C C . ASP A 1 159 ? -0.714 -15.062 -24.688 1 96.56 159 ASP A C 1
ATOM 1221 O O . ASP A 1 159 ? 0.035 -15.109 -25.672 1 96.56 159 ASP A O 1
ATOM 1225 N N . ALA A 1 160 ? -0.546 -15.859 -23.641 1 98.06 160 ALA A N 1
ATOM 1226 C CA . ALA A 1 160 ? 0.654 -16.688 -23.5 1 98.06 160 ALA A CA 1
ATOM 1227 C C . ALA A 1 160 ? 0.293 -18.141 -23.266 1 98.06 160 ALA A C 1
ATOM 1229 O O . ALA A 1 160 ? 1.018 -18.875 -22.578 1 98.06 160 ALA A O 1
ATOM 1230 N N . ALA A 1 161 ? -0.787 -18.578 -23.828 1 98.38 161 ALA A N 1
ATOM 1231 C CA . ALA A 1 161 ? -1.313 -19.922 -23.531 1 98.38 161 ALA A CA 1
ATOM 1232 C C . ALA A 1 161 ? -0.308 -21 -23.922 1 98.38 161 ALA A C 1
ATOM 1234 O O . ALA A 1 161 ? -0.14 -21.984 -23.188 1 98.38 161 ALA A O 1
ATOM 1235 N N . ASP A 1 162 ? 0.39 -20.844 -25.031 1 98.5 162 ASP A N 1
ATOM 1236 C CA . ASP A 1 162 ? 1.327 -21.859 -25.5 1 98.5 162 ASP A CA 1
ATOM 1237 C C . ASP A 1 162 ? 2.5 -22.016 -24.531 1 98.5 162 ASP A C 1
ATOM 1239 O O . ASP A 1 162 ? 2.859 -23.125 -24.156 1 98.5 162 ASP A O 1
ATOM 1243 N N . ILE A 1 163 ? 3.068 -20.906 -24.156 1 98.5 163 ILE A N 1
ATOM 1244 C CA . ILE A 1 163 ? 4.207 -20.953 -23.25 1 98.5 163 ILE A CA 1
ATOM 1245 C C . ILE A 1 163 ? 3.754 -21.469 -21.891 1 98.5 163 ILE A C 1
ATOM 1247 O O . ILE A 1 163 ? 4.484 -22.203 -21.219 1 98.5 163 ILE A O 1
ATOM 1251 N N . LEU A 1 164 ? 2.594 -21.094 -21.438 1 98.81 164 LEU A N 1
ATOM 1252 C CA . LEU A 1 164 ? 2.053 -21.562 -20.156 1 98.81 164 LEU A CA 1
ATOM 1253 C C . LEU A 1 164 ? 1.849 -23.062 -20.188 1 98.81 164 LEU A C 1
ATOM 1255 O O . LEU A 1 164 ? 2.145 -23.75 -19.203 1 98.81 164 LEU A O 1
ATOM 1259 N N . ALA A 1 165 ? 1.347 -23.578 -21.312 1 98.81 165 ALA A N 1
ATOM 1260 C CA . ALA A 1 165 ? 1.171 -25.031 -21.469 1 98.81 165 ALA A CA 1
ATOM 1261 C C . ALA A 1 165 ? 2.5 -25.766 -21.312 1 98.81 165 ALA A C 1
ATOM 1263 O O . ALA A 1 165 ? 2.574 -26.781 -20.625 1 98.81 165 ALA A O 1
ATOM 1264 N N . ARG A 1 166 ? 3.486 -25.219 -21.906 1 98.88 166 ARG A N 1
ATOM 1265 C CA . ARG A 1 166 ? 4.812 -25.828 -21.828 1 98.88 166 ARG A CA 1
ATOM 1266 C C . ARG A 1 166 ? 5.359 -25.766 -20.406 1 98.88 166 ARG A C 1
ATOM 1268 O O . ARG A 1 166 ? 6.02 -26.703 -19.938 1 98.88 166 ARG A O 1
ATOM 1275 N N . LEU A 1 167 ? 5.145 -24.641 -19.719 1 98.88 167 LEU A N 1
ATOM 1276 C CA . LEU A 1 167 ? 5.578 -24.5 -18.344 1 98.88 167 LEU A CA 1
ATOM 1277 C C . LEU A 1 167 ? 4.887 -25.531 -17.453 1 98.88 167 LEU A C 1
ATOM 1279 O O . LEU A 1 167 ? 5.531 -26.156 -16.609 1 98.88 167 LEU A O 1
ATOM 1283 N N . VAL A 1 168 ? 3.602 -25.719 -17.609 1 98.69 168 VAL A N 1
ATOM 1284 C CA . VAL A 1 168 ? 2.838 -26.688 -16.844 1 98.69 168 VAL A CA 1
ATOM 1285 C C . VAL A 1 168 ? 3.391 -28.094 -17.078 1 98.69 168 VAL A C 1
ATOM 1287 O O . VAL A 1 168 ? 3.615 -28.844 -16.141 1 98.69 168 VAL A O 1
ATOM 1290 N N . GLU A 1 169 ? 3.602 -28.375 -18.328 1 98.56 169 GLU A N 1
ATOM 1291 C CA . GLU A 1 169 ? 4.137 -29.688 -18.703 1 98.56 169 GLU A CA 1
ATOM 1292 C C . GLU A 1 169 ? 5.508 -29.922 -18.062 1 98.56 169 GLU A C 1
ATOM 1294 O O . GLU A 1 169 ? 5.781 -31 -17.531 1 98.56 169 GLU A O 1
ATOM 1299 N N . ASN A 1 170 ? 6.34 -28.922 -18.125 1 98.56 170 ASN A N 1
ATOM 1300 C CA . ASN A 1 170 ? 7.691 -29.031 -17.594 1 98.56 170 ASN A CA 1
ATOM 1301 C C . ASN A 1 170 ? 7.691 -29.125 -16.062 1 98.56 170 ASN A C 1
ATOM 1303 O O . ASN A 1 170 ? 8.562 -29.766 -15.484 1 98.56 170 ASN A O 1
ATOM 1307 N N . ALA A 1 171 ? 6.793 -28.422 -15.438 1 98.31 171 ALA A N 1
ATOM 1308 C CA . ALA A 1 171 ? 6.699 -28.406 -13.984 1 98.31 171 ALA A CA 1
ATOM 1309 C C . ALA A 1 171 ? 6.344 -29.797 -13.445 1 98.31 171 ALA A C 1
ATOM 1311 O O . ALA A 1 171 ? 6.852 -30.203 -12.398 1 98.31 171 ALA A O 1
ATOM 1312 N N . ARG A 1 172 ? 5.453 -30.453 -14.219 1 94.94 172 ARG A N 1
ATOM 1313 C CA . ARG A 1 172 ? 4.895 -31.719 -13.75 1 94.94 172 ARG A CA 1
ATOM 1314 C C . ARG A 1 172 ? 4.25 -31.547 -12.375 1 94.94 172 ARG A C 1
ATOM 1316 O O . ARG A 1 172 ? 3.404 -30.672 -12.18 1 94.94 172 ARG A O 1
ATOM 1323 N N . ASP A 1 173 ? 4.738 -32.344 -11.367 1 95.69 173 ASP A N 1
ATOM 1324 C CA . ASP A 1 173 ? 4.137 -32.281 -10.047 1 95.69 173 ASP A CA 1
ATOM 1325 C C . ASP A 1 173 ? 5.113 -31.656 -9.039 1 95.69 173 ASP A C 1
ATOM 1327 O O . ASP A 1 173 ? 4.891 -31.719 -7.828 1 95.69 173 ASP A O 1
ATOM 1331 N N . ARG A 1 174 ? 6.109 -31.016 -9.523 1 98.19 174 ARG A N 1
ATOM 1332 C CA . ARG A 1 174 ? 7.156 -30.516 -8.648 1 98.19 174 ARG A CA 1
ATOM 1333 C C . ARG A 1 174 ? 6.797 -29.141 -8.094 1 98.19 174 ARG A C 1
ATOM 1335 O O . ARG A 1 174 ? 7.273 -28.734 -7.031 1 98.19 174 ARG A O 1
ATOM 1342 N N . ILE A 1 175 ? 6.02 -28.391 -8.867 1 98.56 175 ILE A N 1
ATOM 1343 C CA . ILE A 1 175 ? 5.59 -27.047 -8.516 1 98.56 175 ILE A CA 1
ATOM 1344 C C . ILE A 1 175 ? 4.316 -26.688 -9.273 1 98.56 175 ILE A C 1
ATOM 1346 O O . ILE A 1 175 ? 4.152 -27.078 -10.438 1 98.56 175 ILE A O 1
ATOM 1350 N N . CYS A 1 176 ? 3.432 -25.969 -8.688 1 98.5 176 CYS A N 1
ATOM 1351 C CA . CYS A 1 176 ? 2.178 -25.609 -9.336 1 98.5 176 CYS A CA 1
ATOM 1352 C C . CYS A 1 176 ? 2.35 -24.344 -10.172 1 98.5 176 CYS A C 1
ATOM 1354 O O . CYS A 1 176 ? 2.84 -23.328 -9.672 1 98.5 176 CYS A O 1
ATOM 1356 N N . VAL A 1 177 ? 2.021 -24.375 -11.414 1 98.75 177 VAL A N 1
ATOM 1357 C CA . VAL A 1 177 ? 1.987 -23.203 -12.266 1 98.75 177 VAL A CA 1
ATOM 1358 C C . VAL A 1 177 ? 0.578 -22.609 -12.281 1 98.75 177 VAL A C 1
ATOM 1360 O O . VAL A 1 177 ? -0.371 -23.266 -12.719 1 98.75 177 VAL A O 1
ATOM 1363 N N . MET A 1 178 ? 0.463 -21.391 -11.844 1 98.81 178 MET A N 1
ATOM 1364 C CA . MET A 1 178 ? -0.83 -20.734 -11.695 1 98.81 178 MET A CA 1
ATOM 1365 C C . MET A 1 178 ? -0.926 -19.516 -12.617 1 98.81 178 MET A C 1
ATOM 1367 O O . MET A 1 178 ? -0.362 -18.453 -12.32 1 98.81 178 MET A O 1
ATOM 1371 N N . PRO A 1 179 ? -1.638 -19.688 -13.773 1 98.75 179 PRO A N 1
ATOM 1372 C CA . PRO A 1 179 ? -1.828 -18.531 -14.648 1 98.75 179 PRO A CA 1
ATOM 1373 C C . PRO A 1 179 ? -2.59 -17.406 -13.969 1 98.75 179 PRO A C 1
ATOM 1375 O O . PRO A 1 179 ? -3.568 -17.641 -13.258 1 98.75 179 PRO A O 1
ATOM 1378 N N . GLY A 1 180 ? -2.076 -16.219 -14.164 1 97.38 180 GLY A N 1
ATOM 1379 C CA . GLY A 1 180 ? -2.689 -14.984 -13.703 1 97.38 180 GLY A CA 1
ATOM 1380 C C . GLY A 1 180 ? -2.473 -13.828 -14.656 1 97.38 180 GLY A C 1
ATOM 1381 O O . GLY A 1 180 ? -1.731 -13.953 -15.641 1 97.38 180 GLY A O 1
ATOM 1382 N N . 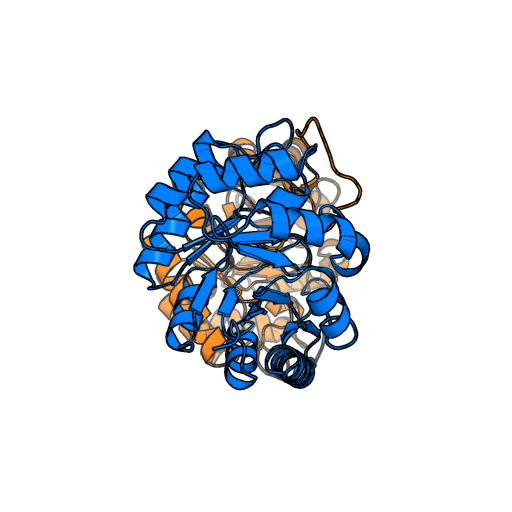ALA A 1 181 ? -3.207 -12.719 -14.406 1 95.12 181 ALA A N 1
ATOM 1383 C CA . ALA A 1 181 ? -3.193 -11.508 -15.227 1 95.12 181 ALA A CA 1
ATOM 1384 C C . ALA A 1 181 ? -4.145 -11.633 -16.406 1 95.12 181 ALA A C 1
ATOM 1386 O O . ALA A 1 181 ? -3.93 -12.461 -17.297 1 95.12 181 ALA A O 1
ATOM 1387 N N . GLY A 1 182 ? -5.168 -10.828 -16.359 1 94.62 182 GLY A N 1
ATOM 1388 C CA . GLY A 1 182 ? -6.062 -10.719 -17.5 1 94.62 182 GLY A CA 1
ATOM 1389 C C . GLY A 1 182 ? -7.102 -11.828 -17.547 1 94.62 182 GLY A C 1
ATOM 1390 O O . GLY A 1 182 ? -7.777 -12.008 -18.562 1 94.62 182 GLY A O 1
ATOM 1391 N N . LEU A 1 183 ? -7.238 -12.555 -16.484 1 97.5 183 LEU A N 1
ATOM 1392 C CA . LEU A 1 183 ? -8.203 -13.648 -16.484 1 97.5 183 LEU A CA 1
ATOM 1393 C C . LEU A 1 183 ? -9.602 -13.148 -16.172 1 97.5 183 LEU A C 1
ATOM 1395 O O . LEU A 1 183 ? -9.773 -12.305 -15.281 1 97.5 183 LEU A O 1
ATOM 1399 N N . LYS A 1 184 ? -10.516 -13.586 -16.906 1 96.94 184 LYS A N 1
ATOM 1400 C CA . LYS A 1 184 ? -11.953 -13.359 -16.75 1 96.94 184 LYS A CA 1
ATOM 1401 C C . LYS A 1 184 ? -12.742 -14.633 -17.047 1 96.94 184 LYS A C 1
ATOM 1403 O O . LYS A 1 184 ? -12.188 -15.609 -17.562 1 96.94 184 LYS A O 1
ATOM 1408 N N . SER A 1 185 ? -13.992 -14.547 -16.688 1 98 185 SER A N 1
ATOM 1409 C CA . SER A 1 185 ? -14.836 -15.711 -16.922 1 98 185 SER A CA 1
ATOM 1410 C C . SER A 1 185 ? -14.898 -16.078 -18.406 1 98 185 SER A C 1
ATOM 1412 O O . SER A 1 185 ? -15.008 -17.25 -18.766 1 98 185 SER A O 1
ATOM 1414 N N . ASN A 1 186 ? -14.758 -15.133 -19.25 1 97.75 186 ASN A N 1
ATOM 1415 C CA . ASN A 1 186 ? -14.992 -15.367 -20.672 1 97.75 186 ASN A CA 1
ATOM 1416 C C . ASN A 1 186 ? -13.766 -15.961 -21.359 1 97.75 186 ASN A C 1
ATOM 1418 O O . ASN A 1 186 ? -13.828 -16.359 -22.516 1 97.75 186 ASN A O 1
ATOM 1422 N N . ASN A 1 187 ? -12.641 -16.062 -20.719 1 98.12 187 ASN A N 1
ATOM 1423 C CA . ASN A 1 187 ? -11.461 -16.641 -21.344 1 98.12 187 ASN A CA 1
ATOM 1424 C C . ASN A 1 187 ? -10.883 -17.781 -20.516 1 98.12 187 ASN A C 1
ATOM 1426 O O . ASN A 1 187 ? -9.945 -18.453 -20.953 1 98.12 187 ASN A O 1
ATOM 1430 N N . LEU A 1 188 ? -11.453 -18.062 -19.391 1 98.12 188 LEU A N 1
ATOM 1431 C CA . LEU A 1 188 ? -10.914 -18.984 -18.406 1 98.12 188 LEU A CA 1
ATOM 1432 C C . LEU A 1 188 ? -11.008 -20.422 -18.891 1 98.12 188 LEU A C 1
ATOM 1434 O O . LEU A 1 188 ? -10.039 -21.188 -18.797 1 98.12 188 LEU A O 1
ATOM 1438 N N . ALA A 1 189 ? -12.133 -20.812 -19.422 1 97.62 189 ALA A N 1
ATOM 1439 C CA . ALA A 1 189 ? -12.336 -22.188 -19.891 1 97.62 189 ALA A CA 1
ATOM 1440 C C . ALA A 1 189 ? -11.328 -22.547 -20.984 1 97.62 189 ALA A C 1
ATOM 1442 O O . ALA A 1 189 ? -10.75 -23.625 -20.953 1 97.62 189 ALA A O 1
ATOM 1443 N N . GLU A 1 190 ? -11.188 -21.672 -21.906 1 97.88 190 GLU A N 1
ATOM 1444 C CA . GLU A 1 190 ? -10.25 -21.906 -23 1 97.88 190 GLU A CA 1
ATOM 1445 C C . GLU A 1 190 ? -8.812 -22.016 -22.469 1 97.88 190 GLU A C 1
ATOM 1447 O O . GLU A 1 190 ? -8.062 -22.891 -22.906 1 97.88 190 GLU A O 1
ATOM 1452 N N . LEU A 1 191 ? -8.438 -21.125 -21.594 1 98.31 191 LEU A N 1
ATOM 1453 C CA . LEU A 1 191 ? -7.094 -21.172 -21.016 1 98.31 191 LEU A CA 1
ATOM 1454 C C . LEU A 1 191 ? -6.855 -22.484 -20.281 1 98.31 191 LEU A C 1
ATOM 1456 O O . LEU A 1 191 ? -5.785 -23.094 -20.406 1 98.31 191 LEU A O 1
ATOM 1460 N N . ARG A 1 192 ? -7.836 -22.891 -19.5 1 97.81 192 ARG A N 1
ATOM 1461 C CA . ARG A 1 192 ? -7.754 -24.172 -18.781 1 97.81 192 ARG A CA 1
ATOM 1462 C C . ARG A 1 192 ? -7.535 -25.328 -19.734 1 97.81 192 ARG A C 1
ATOM 1464 O O . ARG A 1 192 ? -6.652 -26.156 -19.516 1 97.81 192 ARG A O 1
ATOM 1471 N N . ARG A 1 193 ? -8.281 -25.344 -20.766 1 97.31 193 ARG A N 1
ATOM 1472 C CA . ARG A 1 193 ? -8.172 -26.406 -21.766 1 97.31 193 ARG A CA 1
ATOM 1473 C C . ARG A 1 193 ? -6.793 -26.406 -22.422 1 97.31 193 ARG A C 1
ATOM 1475 O O . ARG A 1 193 ? -6.188 -27.469 -22.609 1 97.31 193 ARG A O 1
ATOM 1482 N N . ARG A 1 194 ? -6.285 -25.266 -22.703 1 98.12 194 ARG A N 1
ATOM 1483 C CA . ARG A 1 194 ? -5.059 -25.141 -23.484 1 98.12 194 ARG A CA 1
ATOM 1484 C C . ARG A 1 194 ? -3.83 -25.391 -22.625 1 98.12 194 ARG A C 1
ATOM 1486 O O . ARG A 1 194 ? -2.809 -25.875 -23.109 1 98.12 194 ARG A O 1
ATOM 1493 N N . THR A 1 195 ? -3.832 -25.062 -21.391 1 97.94 195 THR A N 1
ATOM 1494 C CA . THR A 1 195 ? -2.621 -25.047 -20.578 1 97.94 195 THR A CA 1
ATOM 1495 C C . THR A 1 195 ? -2.562 -26.281 -19.672 1 97.94 195 THR A C 1
ATOM 1497 O O . THR A 1 195 ? -1.48 -26.719 -19.281 1 97.94 195 THR A O 1
ATOM 1500 N N . GLY A 1 196 ? -3.787 -26.766 -19.219 1 96.75 196 GLY A N 1
ATOM 1501 C CA . GLY A 1 196 ? -3.842 -27.859 -18.266 1 96.75 196 GLY A CA 1
ATOM 1502 C C . GLY A 1 196 ? -3.514 -27.438 -16.844 1 96.75 196 GLY A C 1
ATOM 1503 O O . GLY A 1 196 ? -3.332 -28.281 -15.969 1 96.75 196 GLY A O 1
ATOM 1504 N N . ALA A 1 197 ? -3.42 -26.172 -16.609 1 97.88 197 ALA A N 1
ATOM 1505 C CA . ALA A 1 197 ? -3.193 -25.672 -15.25 1 97.88 197 ALA A CA 1
ATOM 1506 C C . ALA A 1 197 ? -4.363 -26.031 -14.336 1 97.88 197 ALA A C 1
ATOM 1508 O O . ALA A 1 197 ? -5.48 -26.25 -14.805 1 97.88 197 ALA A O 1
ATOM 1509 N N . VAL A 1 198 ? -4.082 -26.031 -13.008 1 97.19 198 VAL A N 1
ATOM 1510 C CA . VAL A 1 198 ? -5.129 -26.484 -12.102 1 97.19 198 VAL A CA 1
ATOM 1511 C C . VAL A 1 198 ? -5.465 -25.391 -11.102 1 97.19 198 VAL A C 1
ATOM 1513 O O . VAL A 1 198 ? -6.453 -25.484 -10.367 1 97.19 198 VAL A O 1
ATOM 1516 N N . GLU A 1 199 ? -4.641 -24.438 -10.984 1 98.25 199 GLU A N 1
ATOM 1517 C CA . GLU A 1 199 ? -4.918 -23.234 -10.188 1 98.25 199 GLU A CA 1
ATOM 1518 C C . GLU A 1 199 ? -4.898 -21.984 -11.062 1 98.25 199 GLU A C 1
ATOM 1520 O O . GLU A 1 199 ? -4.098 -21.875 -11.992 1 98.25 199 GLU A O 1
ATOM 1525 N N . TYR A 1 200 ? -5.73 -21.031 -10.727 1 98.75 200 TYR A N 1
ATOM 1526 C CA . TYR A 1 200 ? -5.855 -19.781 -11.477 1 98.75 200 TYR A CA 1
ATOM 1527 C C . TYR A 1 200 ? -5.969 -18.594 -10.531 1 98.75 200 TYR A C 1
ATOM 1529 O O . TYR A 1 200 ? -6.465 -18.719 -9.414 1 98.75 200 TYR A O 1
ATOM 1537 N N . HIS A 1 201 ? -5.5 -17.5 -10.992 1 98.69 201 HIS A N 1
ATOM 1538 C CA . HIS A 1 201 ? -5.461 -16.266 -10.211 1 98.69 201 HIS A CA 1
ATOM 1539 C C . HIS A 1 201 ? -6.145 -15.125 -10.945 1 98.69 201 HIS A C 1
ATOM 1541 O O . HIS A 1 201 ? -5.844 -14.859 -12.109 1 98.69 201 HIS A O 1
ATOM 1547 N N . ALA A 1 202 ? -7.039 -14.461 -10.297 1 98.19 202 ALA A N 1
ATOM 1548 C CA . ALA A 1 202 ? -7.727 -13.32 -10.891 1 98.19 202 ALA A CA 1
ATOM 1549 C C . ALA A 1 202 ? -8.031 -12.258 -9.844 1 98.19 202 ALA A C 1
ATOM 1551 O O . ALA A 1 202 ? -8.125 -12.555 -8.648 1 98.19 202 ALA A O 1
ATOM 1552 N N . SER A 1 203 ? -8.141 -11.023 -10.219 1 94.62 203 SER A N 1
ATOM 1553 C CA . SER A 1 203 ? -8.492 -9.969 -9.281 1 94.62 203 SER A CA 1
ATOM 1554 C C . SER A 1 203 ? -9.992 -9.688 -9.312 1 94.62 203 SER A C 1
ATOM 1556 O O . SER A 1 203 ? -10.602 -9.43 -8.266 1 94.62 203 SER A O 1
ATOM 1558 N N . THR A 1 204 ? -10.578 -9.781 -10.5 1 96.62 204 THR A N 1
ATOM 1559 C CA . THR A 1 204 ? -12 -9.5 -10.711 1 96.62 204 THR A CA 1
ATOM 1560 C C . THR A 1 204 ? -12.391 -8.18 -10.055 1 96.62 204 THR A C 1
ATOM 1562 O O . THR A 1 204 ? -13.469 -8.07 -9.461 1 96.62 204 THR A O 1
ATOM 1565 N N . ARG A 1 205 ? -11.523 -7.234 -9.953 1 95.94 205 ARG A N 1
ATOM 1566 C CA . ARG A 1 205 ? -11.789 -6.016 -9.188 1 95.94 205 ARG A CA 1
ATOM 1567 C C . ARG A 1 205 ? -12.641 -5.043 -9.992 1 95.94 205 ARG A C 1
ATOM 1569 O O . ARG A 1 205 ? -12.484 -4.926 -11.211 1 95.94 205 ARG A O 1
ATOM 1576 N N . THR A 1 206 ? -13.477 -4.406 -9.398 1 96.94 206 THR A N 1
ATOM 1577 C CA . THR A 1 206 ? -14.273 -3.299 -9.922 1 96.94 206 THR A CA 1
ATOM 1578 C C . THR A 1 206 ? -14.266 -2.125 -8.945 1 96.94 206 THR A C 1
ATOM 1580 O O . THR A 1 206 ? -13.953 -2.293 -7.762 1 96.94 206 THR A O 1
ATOM 1583 N N . VAL A 1 207 ? -14.516 -0.911 -9.414 1 96.56 207 VAL A N 1
ATOM 1584 C CA . VAL A 1 207 ? -14.602 0.272 -8.57 1 96.56 207 VAL A CA 1
ATOM 1585 C C . VAL A 1 207 ? -15.93 0.267 -7.805 1 96.56 207 VAL A C 1
ATOM 1587 O O . VAL A 1 207 ? -17 0.152 -8.406 1 96.56 207 VAL A O 1
ATOM 1590 N N . ALA A 1 208 ? -15.828 0.311 -6.496 1 96.25 208 ALA A N 1
ATOM 1591 C CA . ALA A 1 208 ? -17.031 0.393 -5.672 1 96.25 208 ALA A CA 1
ATOM 1592 C C . ALA A 1 208 ? -17.688 1.768 -5.789 1 96.25 208 ALA A C 1
ATOM 1594 O O . ALA A 1 208 ? -16.984 2.779 -5.934 1 96.25 208 ALA A O 1
ATOM 1595 N N . PRO A 1 209 ? -19.031 1.776 -5.742 1 95.06 209 PRO A N 1
ATOM 1596 C CA . PRO A 1 209 ? -19.672 3.09 -5.652 1 95.06 209 PRO A CA 1
ATOM 1597 C C . PRO A 1 209 ? -19.219 3.885 -4.43 1 95.06 209 PRO A C 1
ATOM 1599 O O . PRO A 1 209 ? -19.016 3.311 -3.357 1 95.06 209 PRO A O 1
ATOM 1602 N N . ASN A 1 210 ? -19.016 5.191 -4.645 1 95.12 210 ASN A N 1
ATOM 1603 C CA . ASN A 1 210 ? -18.688 6.07 -3.527 1 95.12 210 ASN A CA 1
ATOM 1604 C C . ASN A 1 210 ? -19.906 6.402 -2.691 1 95.12 210 ASN A C 1
ATOM 1606 O O . ASN A 1 210 ? -20.844 7.043 -3.184 1 95.12 210 ASN A O 1
ATOM 1610 N N . PRO A 1 211 ? -19.906 6.02 -1.433 1 96.44 211 PRO A N 1
ATOM 1611 C CA . PRO A 1 211 ? -21.125 6.184 -0.633 1 96.44 211 PRO A CA 1
ATOM 1612 C C . PRO A 1 211 ? -21.297 7.609 -0.122 1 96.44 211 PRO A C 1
ATOM 1614 O O . PRO A 1 211 ? -22.359 7.949 0.405 1 96.44 211 PRO A O 1
ATOM 1617 N N . LEU A 1 212 ? -20.297 8.469 -0.213 1 97 212 LEU A N 1
ATOM 1618 C CA . LEU A 1 212 ? -20.328 9.797 0.383 1 97 212 LEU A CA 1
ATOM 1619 C C . LEU A 1 212 ? -21.438 10.648 -0.247 1 97 212 LEU A C 1
ATOM 1621 O O . LEU A 1 212 ? -21.625 10.617 -1.464 1 97 212 LEU A O 1
ATOM 1625 N N . ARG A 1 213 ? -22.062 11.383 0.573 1 98.12 213 ARG A N 1
ATOM 1626 C CA . ARG A 1 213 ? -23.109 12.273 0.104 1 98.12 213 ARG A CA 1
ATOM 1627 C C . ARG A 1 213 ? -22.531 13.594 -0.386 1 98.12 213 ARG A C 1
ATOM 1629 O O . ARG A 1 213 ? -23.188 14.312 -1.155 1 98.12 213 ARG A O 1
ATOM 1636 N N . TYR A 1 214 ? -21.422 13.945 0.072 1 97.62 214 TYR A N 1
ATOM 1637 C CA . TYR A 1 214 ? -20.688 15.125 -0.365 1 97.62 214 TYR A CA 1
ATOM 1638 C C . TYR A 1 214 ? -19.297 14.742 -0.862 1 97.62 214 TYR A C 1
ATOM 1640 O O . TYR A 1 214 ? -18.594 13.945 -0.226 1 97.62 214 TYR A O 1
ATOM 1648 N N . ILE A 1 215 ? -18.938 15.25 -2.01 1 96.31 215 ILE A N 1
ATOM 1649 C CA . ILE A 1 215 ? -17.609 15.039 -2.58 1 96.31 215 ILE A CA 1
ATOM 1650 C C . ILE A 1 215 ? -17 16.375 -2.986 1 96.31 215 ILE A C 1
ATOM 1652 O O . ILE A 1 215 ? -17.578 17.109 -3.787 1 96.31 215 ILE A O 1
ATOM 1656 N N . ASN A 1 216 ? -15.867 16.734 -2.314 1 96.75 216 ASN A N 1
ATOM 1657 C CA . ASN A 1 216 ? -15.109 17.875 -2.814 1 96.75 216 ASN A CA 1
ATOM 1658 C C . ASN A 1 216 ? -14.367 17.531 -4.105 1 96.75 216 ASN A C 1
ATOM 1660 O O . ASN A 1 216 ? -13.32 16.891 -4.07 1 96.75 216 ASN A O 1
ATOM 1664 N N . THR A 1 217 ? -14.75 18 -5.227 1 94.5 217 THR A N 1
ATOM 1665 C CA . THR A 1 217 ? -14.25 17.594 -6.535 1 94.5 217 THR A CA 1
ATOM 1666 C C . THR A 1 217 ? -12.898 18.25 -6.824 1 94.5 217 THR A C 1
ATOM 1668 O O . THR A 1 217 ? -12.242 17.922 -7.816 1 94.5 217 THR A O 1
ATOM 1671 N N . GLN A 1 218 ? -12.453 19.109 -5.91 1 94.12 218 GLN A N 1
ATOM 1672 C CA . GLN A 1 218 ? -11.164 19.766 -6.105 1 94.12 218 GLN A CA 1
ATOM 1673 C C . GLN A 1 218 ? -10.031 18.906 -5.535 1 94.12 218 GLN A C 1
ATOM 1675 O O . GLN A 1 218 ? -8.859 19.172 -5.801 1 94.12 218 GLN A O 1
ATOM 1680 N N . VAL A 1 219 ? -10.375 18.016 -4.707 1 90.5 219 VAL A N 1
ATOM 1681 C CA . VAL A 1 219 ? -9.398 17.109 -4.105 1 90.5 219 VAL A CA 1
ATOM 1682 C C . VAL A 1 219 ? -9.453 15.758 -4.801 1 90.5 219 VAL A C 1
ATOM 1684 O O . VAL A 1 219 ? -10.414 15.008 -4.645 1 90.5 219 VAL A O 1
ATOM 1687 N N . LEU A 1 220 ? -8.492 15.367 -5.516 1 77.75 220 LEU A N 1
ATOM 1688 C CA . LEU A 1 220 ? -8.609 14.258 -6.453 1 77.75 220 LEU A CA 1
ATOM 1689 C C . LEU A 1 220 ? -7.562 13.188 -6.172 1 77.75 220 LEU A C 1
ATOM 1691 O O . LEU A 1 220 ? -7.371 12.273 -6.977 1 77.75 220 LEU A O 1
ATOM 1695 N N . ASP A 1 221 ? -6.957 13.125 -5.07 1 75.81 221 ASP A N 1
ATOM 1696 C CA . ASP A 1 221 ? -5.766 12.289 -4.926 1 75.81 221 ASP A CA 1
ATOM 1697 C C . ASP A 1 221 ? -6.039 11.094 -4.012 1 75.81 221 ASP A C 1
ATOM 1699 O O . ASP A 1 221 ? -5.105 10.438 -3.547 1 75.81 221 ASP A O 1
ATOM 1703 N N . TYR A 1 222 ? -7.328 10.727 -3.898 1 84.25 222 TYR A N 1
ATOM 1704 C CA . TYR A 1 222 ? -7.605 9.672 -2.934 1 84.25 222 TYR A CA 1
ATOM 1705 C C . TYR A 1 222 ? -7.73 8.32 -3.625 1 84.25 222 TYR A C 1
ATOM 1707 O O . TYR A 1 222 ? -7.754 7.273 -2.967 1 84.25 222 TYR A O 1
ATOM 1715 N N . GLY A 1 223 ? -7.797 8.297 -4.879 1 90.56 223 GLY A N 1
ATOM 1716 C CA . GLY A 1 223 ? -7.969 7.047 -5.594 1 90.56 223 GLY A CA 1
ATOM 1717 C C . GLY A 1 223 ? -9.359 6.465 -5.445 1 90.56 223 GLY A C 1
ATOM 1718 O O . GLY A 1 223 ? -10.297 7.168 -5.059 1 90.56 223 GLY A O 1
ATOM 1719 N N . ASP A 1 224 ? -9.594 5.223 -5.875 1 94.06 224 ASP A N 1
ATOM 1720 C CA . ASP A 1 224 ? -10.875 4.531 -5.836 1 94.06 224 ASP A CA 1
ATOM 1721 C C . ASP A 1 224 ? -10.875 3.418 -4.789 1 94.06 224 ASP A C 1
ATOM 1723 O O . ASP A 1 224 ? -9.812 2.957 -4.371 1 94.06 224 ASP A O 1
ATOM 1727 N N . VAL A 1 225 ? -12.031 3.109 -4.332 1 95.25 225 VAL A N 1
ATOM 1728 C CA . VAL A 1 225 ? -12.188 1.87 -3.58 1 95.25 225 VAL A CA 1
ATOM 1729 C C . VAL A 1 225 ? -12.5 0.721 -4.539 1 95.25 225 VAL A C 1
ATOM 1731 O O . VAL A 1 225 ? -13.414 0.817 -5.359 1 95.25 225 VAL A O 1
ATOM 1734 N N . TYR A 1 226 ? -11.703 -0.314 -4.414 1 96.06 226 TYR A N 1
ATOM 1735 C CA . TYR A 1 226 ? -11.898 -1.482 -5.266 1 96.06 226 TYR A CA 1
ATOM 1736 C C . TYR A 1 226 ? -12.555 -2.621 -4.488 1 96.06 226 TYR A C 1
ATOM 1738 O O . TYR A 1 226 ? -12.219 -2.852 -3.322 1 96.06 226 TYR A O 1
ATOM 1746 N N . VAL A 1 227 ? -13.445 -3.293 -5.152 1 97.31 227 VAL A N 1
ATOM 1747 C CA . VAL A 1 227 ? -14.094 -4.449 -4.547 1 97.31 227 VAL A CA 1
ATOM 1748 C C . VAL A 1 227 ? -14.164 -5.594 -5.555 1 97.31 227 VAL A C 1
ATOM 1750 O O . VAL A 1 227 ? -14.227 -5.359 -6.766 1 97.31 227 VAL A O 1
ATOM 1753 N N . ALA A 1 228 ? -14.086 -6.84 -5.012 1 97.94 228 ALA A N 1
ATOM 1754 C CA . ALA A 1 228 ? -14.219 -8 -5.883 1 97.94 228 ALA A CA 1
ATOM 1755 C C . ALA A 1 228 ? -15.617 -8.086 -6.48 1 97.94 228 ALA A C 1
ATOM 1757 O O . ALA A 1 228 ? -16.609 -7.844 -5.793 1 97.94 228 ALA A O 1
ATOM 1758 N N . ASP A 1 229 ? -15.695 -8.367 -7.773 1 98.38 229 ASP A N 1
ATOM 1759 C CA . ASP A 1 229 ? -16.969 -8.602 -8.438 1 98.38 229 ASP A CA 1
ATOM 1760 C C . ASP A 1 229 ? -17.516 -10 -8.117 1 98.38 229 ASP A C 1
ATOM 1762 O O . ASP A 1 229 ? -17.031 -10.992 -8.672 1 98.38 229 ASP A O 1
ATOM 1766 N N . GLU A 1 230 ? -18.516 -10.039 -7.301 1 98.31 230 GLU A N 1
ATOM 1767 C CA . GLU A 1 230 ? -19 -11.312 -6.785 1 98.31 230 GLU A CA 1
ATOM 1768 C C . GLU A 1 230 ? -19.516 -12.195 -7.918 1 98.31 230 GLU A C 1
ATOM 1770 O O . GLU A 1 230 ? -19.234 -13.398 -7.941 1 98.31 230 GLU A O 1
ATOM 1775 N N . GLU A 1 231 ? -20.25 -11.648 -8.82 1 98.44 231 GLU A N 1
ATOM 1776 C CA . GLU A 1 231 ? -20.797 -12.414 -9.93 1 98.44 231 GLU A CA 1
ATOM 1777 C C . GLU A 1 231 ? -19.703 -12.992 -10.812 1 98.44 231 GLU A C 1
ATOM 1779 O O . GLU A 1 231 ? -19.766 -14.148 -11.227 1 98.44 231 GLU A O 1
ATOM 1784 N N . GLU A 1 232 ? -18.719 -12.195 -11.094 1 98.62 232 GLU A N 1
ATOM 1785 C CA . GLU A 1 232 ? -17.594 -12.664 -11.898 1 98.62 232 GLU A CA 1
ATOM 1786 C C . GLU A 1 232 ? -16.859 -13.812 -11.211 1 98.62 232 GLU A C 1
ATOM 1788 O O . GLU A 1 232 ? -16.5 -14.797 -11.852 1 98.62 232 GLU A O 1
ATOM 1793 N N . VAL A 1 233 ? -16.641 -13.68 -9.883 1 98.69 233 VAL A N 1
ATOM 1794 C CA . VAL A 1 233 ? -15.984 -14.727 -9.125 1 98.69 233 VAL A CA 1
ATOM 1795 C C . VAL A 1 233 ? -16.797 -16.016 -9.195 1 98.69 233 VAL A C 1
ATOM 1797 O O . VAL A 1 233 ? -16.25 -17.094 -9.453 1 98.69 233 VAL A O 1
ATOM 1800 N N . ARG A 1 234 ? -18.094 -15.922 -9.039 1 98.44 234 ARG A N 1
ATOM 1801 C CA . ARG A 1 234 ? -18.969 -17.078 -9.078 1 98.44 234 ARG A CA 1
ATOM 1802 C C . ARG A 1 234 ? -18.906 -17.766 -10.438 1 98.44 234 ARG A C 1
ATOM 1804 O O . ARG A 1 234 ? -18.875 -19 -10.523 1 98.44 234 ARG A O 1
ATOM 1811 N N . LYS A 1 235 ? -18.953 -16.922 -11.469 1 98.38 235 LYS A N 1
ATOM 1812 C CA . LYS A 1 235 ? -18.875 -17.469 -12.82 1 98.38 235 LYS A CA 1
ATOM 1813 C C . LYS A 1 235 ? -17.578 -18.234 -13.023 1 98.38 235 LYS A C 1
ATOM 1815 O O . LYS A 1 235 ? -17.562 -19.328 -13.586 1 98.38 235 LYS A O 1
ATOM 1820 N N . MET A 1 236 ? -16.5 -17.688 -12.586 1 98.5 236 MET A N 1
ATOM 1821 C CA . MET A 1 236 ? -15.188 -18.312 -12.742 1 98.5 236 MET A CA 1
ATOM 1822 C C . MET A 1 236 ? -15.102 -19.609 -11.953 1 98.5 236 MET A C 1
ATOM 1824 O O . MET A 1 236 ? -14.602 -20.625 -12.461 1 98.5 236 MET A O 1
ATOM 1828 N N . VAL A 1 237 ? -15.578 -19.578 -10.703 1 98.19 237 VAL A N 1
ATOM 1829 C CA . VAL A 1 237 ? -15.594 -20.766 -9.875 1 98.19 237 VAL A CA 1
ATOM 1830 C C . VAL A 1 237 ? -16.422 -21.859 -10.555 1 98.19 237 VAL A C 1
ATOM 1832 O O . VAL A 1 237 ? -16.031 -23.031 -10.562 1 98.19 237 VAL A O 1
ATOM 1835 N N . GLY A 1 238 ? -17.562 -21.453 -11.117 1 97.44 238 GLY A N 1
ATOM 1836 C CA . GLY A 1 238 ? -18.391 -22.391 -11.852 1 97.44 238 GLY A CA 1
ATOM 1837 C C . GLY A 1 238 ? -17.672 -23.047 -13.008 1 97.44 238 GLY A C 1
ATOM 1838 O O . GLY A 1 238 ? -17.781 -24.266 -13.203 1 97.44 238 GLY A O 1
ATOM 1839 N N . ILE A 1 239 ? -16.969 -22.297 -13.75 1 97.19 239 ILE A N 1
ATOM 1840 C CA . ILE A 1 239 ? -16.219 -22.781 -14.906 1 97.19 239 ILE A CA 1
ATOM 1841 C C . ILE A 1 239 ? -15.164 -23.797 -14.445 1 97.19 239 ILE A C 1
ATOM 1843 O O . ILE A 1 239 ? -14.961 -24.828 -15.094 1 97.19 239 ILE A O 1
ATOM 1847 N N . LEU A 1 240 ? -14.523 -23.547 -13.312 1 96.5 240 LEU A N 1
ATOM 1848 C CA . LEU A 1 240 ? -13.422 -24.359 -12.828 1 96.5 240 LEU A CA 1
ATOM 1849 C C . LEU A 1 240 ? -13.945 -25.641 -12.164 1 96.5 240 LEU A C 1
ATOM 1851 O O . LEU A 1 240 ? -13.188 -26.578 -11.953 1 96.5 240 LEU A O 1
ATOM 1855 N N . SER A 1 241 ? -15.234 -25.703 -11.867 1 92.31 241 SER A N 1
ATOM 1856 C CA . SER A 1 241 ? -15.844 -26.859 -11.219 1 92.31 241 SER A CA 1
ATOM 1857 C C . SER A 1 241 ? -16.375 -27.859 -12.25 1 92.31 241 SER A C 1
ATOM 1859 O O . SER A 1 241 ? -16.797 -28.953 -11.891 1 92.31 241 SER A O 1
ATOM 1861 N N . GLU A 1 242 ? -16.453 -27.484 -13.453 1 85.75 242 GLU A N 1
ATOM 1862 C CA . GLU A 1 242 ? -16.922 -28.375 -14.523 1 85.75 242 GLU A CA 1
ATOM 1863 C C . GLU A 1 242 ? -15.852 -29.375 -14.914 1 85.75 242 GLU A C 1
ATOM 1865 O O . GLU A 1 242 ? -14.656 -29.078 -14.867 1 85.75 242 GLU A O 1
ATOM 1870 N N . MET B 1 1 ? 12.867 32.688 20.25 1 36.81 1 MET B N 1
ATOM 1871 C CA . MET B 1 1 ? 13.562 32.094 19.109 1 36.81 1 MET B CA 1
ATOM 1872 C C . MET B 1 1 ? 12.586 31.781 17.984 1 36.81 1 MET B C 1
ATOM 1874 O O . MET B 1 1 ? 11.461 31.344 18.234 1 36.81 1 MET B O 1
ATOM 1878 N N . PRO B 1 2 ? 12.727 32.406 16.828 1 44.31 2 PRO B N 1
ATOM 1879 C CA . PRO B 1 2 ? 11.711 32.281 15.773 1 44.31 2 PRO B CA 1
ATOM 1880 C C . PRO B 1 2 ? 11.219 30.844 15.602 1 44.31 2 PRO B C 1
ATOM 1882 O O . PRO B 1 2 ? 11.953 29.906 15.883 1 44.31 2 PRO B O 1
ATOM 1885 N N . ALA B 1 3 ? 9.969 30.688 15.672 1 53.25 3 ALA B N 1
ATOM 1886 C CA . ALA B 1 3 ? 9.383 29.344 15.586 1 53.25 3 ALA B CA 1
ATOM 1887 C C . ALA B 1 3 ? 10.055 28.531 14.492 1 53.25 3 ALA B C 1
ATOM 1889 O O . ALA B 1 3 ? 10.148 28.969 13.344 1 53.25 3 ALA B O 1
ATOM 1890 N N . THR B 1 4 ? 10.977 27.625 14.75 1 72.88 4 THR B N 1
ATOM 1891 C CA . THR B 1 4 ? 11.711 26.781 13.812 1 72.88 4 THR B CA 1
ATOM 1892 C C . THR B 1 4 ? 10.75 26 12.914 1 72.88 4 THR B C 1
ATOM 1894 O O . THR B 1 4 ? 9.867 25.281 13.414 1 72.88 4 THR B O 1
ATOM 1897 N N . ASN B 1 5 ? 10.68 26.453 11.609 1 90.94 5 ASN B N 1
ATOM 1898 C CA . ASN B 1 5 ? 9.859 25.766 10.617 1 90.94 5 ASN B CA 1
ATOM 1899 C C . ASN B 1 5 ? 10.305 24.328 10.422 1 90.94 5 ASN B C 1
ATOM 1901 O O . ASN B 1 5 ? 11.484 24 10.562 1 90.94 5 ASN B O 1
ATOM 1905 N N . LEU B 1 6 ? 9.375 23.531 10.328 1 95.94 6 LEU B N 1
ATOM 1906 C CA . LEU B 1 6 ? 9.617 22.109 10.219 1 95.94 6 LEU B CA 1
ATOM 1907 C C . LEU B 1 6 ? 9.141 21.562 8.875 1 95.94 6 LEU B C 1
ATOM 1909 O O . LEU B 1 6 ? 8.094 21.984 8.375 1 95.94 6 LEU B O 1
ATOM 1913 N N . LEU B 1 7 ? 9.938 20.688 8.281 1 98.56 7 LEU B N 1
ATOM 1914 C CA . LEU B 1 7 ? 9.539 20 7.059 1 98.56 7 LEU B CA 1
ATOM 1915 C C . LEU B 1 7 ? 9.266 18.516 7.328 1 98.56 7 LEU B C 1
ATOM 1917 O O . LEU B 1 7 ? 10.102 17.828 7.926 1 98.56 7 LEU B O 1
ATOM 1921 N N . GLU B 1 8 ? 8.172 18.078 6.992 1 98.81 8 GLU B N 1
ATOM 1922 C CA . GLU B 1 8 ? 7.816 16.656 6.957 1 98.81 8 GLU B CA 1
ATOM 1923 C C . GLU B 1 8 ? 7.883 16.109 5.531 1 98.81 8 GLU B C 1
ATOM 1925 O O . GLU B 1 8 ? 7.348 16.719 4.602 1 98.81 8 GLU B O 1
ATOM 1930 N N . ILE B 1 9 ? 8.547 15 5.41 1 98.81 9 ILE B N 1
ATOM 1931 C CA . ILE B 1 9 ? 8.656 14.391 4.09 1 98.81 9 ILE B CA 1
ATOM 1932 C C . ILE B 1 9 ? 7.812 13.117 4.047 1 98.81 9 ILE B C 1
ATOM 1934 O O . ILE B 1 9 ? 7.914 12.266 4.938 1 98.81 9 ILE B O 1
ATOM 1938 N N . CYS B 1 10 ? 6.914 13.047 3.066 1 98.44 10 CYS B N 1
ATOM 1939 C CA . CYS B 1 10 ? 6.199 11.812 2.768 1 98.44 10 CYS B CA 1
ATOM 1940 C C . CYS B 1 10 ? 7.117 10.805 2.08 1 98.44 10 CYS B C 1
ATOM 1942 O O . CYS B 1 10 ? 7.598 11.055 0.973 1 98.44 10 CYS B O 1
ATOM 1944 N N . ALA B 1 11 ? 7.398 9.727 2.709 1 98.56 11 ALA B N 1
ATOM 1945 C CA . ALA B 1 11 ? 8.336 8.734 2.195 1 98.56 11 ALA B CA 1
ATOM 1946 C C . ALA B 1 11 ? 7.641 7.391 1.979 1 98.56 11 ALA B C 1
ATOM 1948 O O . ALA B 1 11 ? 6.805 6.977 2.785 1 98.56 11 ALA B O 1
ATOM 1949 N N . PHE B 1 12 ? 8.086 6.625 0.939 1 98 12 PHE B N 1
ATOM 1950 C CA . PHE B 1 12 ? 7.418 5.387 0.566 1 98 12 PHE B CA 1
ATOM 1951 C C . PHE B 1 12 ? 8.375 4.203 0.663 1 98 12 PHE B C 1
ATOM 1953 O O . PHE B 1 12 ? 8.086 3.123 0.146 1 98 12 PHE B O 1
ATOM 1960 N N . ASN B 1 13 ? 9.5 4.387 1.178 1 98 13 ASN B N 1
ATOM 1961 C CA . ASN B 1 13 ? 10.477 3.342 1.468 1 98 13 ASN B CA 1
ATOM 1962 C C . ASN B 1 13 ? 11.57 3.838 2.412 1 98 13 ASN B C 1
ATOM 1964 O O . ASN B 1 13 ? 11.68 5.039 2.664 1 98 13 ASN B O 1
ATOM 1968 N N . VAL B 1 14 ? 12.32 2.939 2.918 1 98.38 14 VAL B N 1
ATOM 1969 C CA . VAL B 1 14 ? 13.328 3.242 3.93 1 98.38 14 VAL B CA 1
ATOM 1970 C C . VAL B 1 14 ? 14.414 4.133 3.328 1 98.38 14 VAL B C 1
ATOM 1972 O O . VAL B 1 14 ? 14.938 5.023 3.998 1 98.38 14 VAL B O 1
ATOM 1975 N N . GLU B 1 15 ? 14.766 3.932 2.078 1 97.81 15 GLU B N 1
ATOM 1976 C CA . GLU B 1 15 ? 15.781 4.762 1.424 1 97.81 15 GLU B CA 1
ATOM 1977 C C . GLU B 1 15 ? 15.359 6.227 1.407 1 97.81 15 GLU B C 1
ATOM 1979 O O . GLU B 1 15 ? 16.172 7.113 1.711 1 97.81 15 GLU B O 1
ATOM 1984 N N . SER B 1 16 ? 14.133 6.492 1.022 1 98.56 16 SER B N 1
ATOM 1985 C CA . SER B 1 16 ? 13.602 7.852 1.038 1 98.56 16 SER B CA 1
ATOM 1986 C C . SER B 1 16 ? 13.656 8.453 2.439 1 98.56 16 SER B C 1
ATOM 1988 O O . SER B 1 16 ? 13.93 9.641 2.602 1 98.56 16 SER B O 1
ATOM 1990 N N . CYS B 1 17 ? 13.375 7.617 3.447 1 98.69 17 CYS B N 1
ATOM 1991 C CA . CYS B 1 17 ? 13.453 8.07 4.832 1 98.69 17 CYS B CA 1
ATOM 1992 C C . CYS B 1 17 ? 14.867 8.531 5.172 1 98.69 17 CYS B C 1
ATOM 1994 O O . CYS B 1 17 ? 15.047 9.609 5.754 1 98.69 17 CYS B O 1
ATOM 1996 N N . ARG B 1 18 ? 15.789 7.734 4.832 1 98.44 18 ARG B N 1
ATOM 1997 C CA . ARG B 1 18 ? 17.188 8.055 5.121 1 98.44 18 ARG B CA 1
ATOM 1998 C C . ARG B 1 18 ? 17.625 9.328 4.414 1 98.44 18 ARG B C 1
ATOM 2000 O O . ARG B 1 18 ? 18.297 10.172 5 1 98.44 18 ARG B O 1
ATOM 2007 N N . ILE B 1 19 ? 17.234 9.461 3.164 1 98.44 19 ILE B N 1
ATOM 2008 C CA . ILE B 1 19 ? 17.562 10.641 2.365 1 98.44 19 ILE B CA 1
ATOM 2009 C C . ILE B 1 19 ? 16.969 11.891 3.014 1 98.44 19 ILE B C 1
ATOM 2011 O O . ILE B 1 19 ? 17.672 12.891 3.191 1 98.44 19 ILE B O 1
ATOM 2015 N N . ALA B 1 20 ? 15.695 11.797 3.373 1 98.69 20 ALA B N 1
ATOM 2016 C CA . ALA B 1 20 ? 15 12.93 3.986 1 98.69 20 ALA B CA 1
ATOM 2017 C C . ALA B 1 20 ? 15.688 13.352 5.281 1 98.69 20 ALA B C 1
ATOM 2019 O O . ALA B 1 20 ? 15.922 14.547 5.508 1 98.69 20 ALA B O 1
ATOM 2020 N N . GLN B 1 21 ? 16.031 12.375 6.125 1 98.69 21 GLN B N 1
ATOM 2021 C CA . GLN B 1 21 ? 16.719 12.656 7.387 1 98.69 21 GLN B CA 1
ATOM 2022 C C . GLN B 1 21 ? 18.078 13.312 7.145 1 98.69 21 GLN B C 1
ATOM 2024 O O . GLN B 1 21 ? 18.406 14.32 7.773 1 98.69 21 GLN B O 1
ATOM 2029 N N . ARG B 1 22 ? 18.812 12.719 6.203 1 98.38 22 ARG B N 1
ATOM 2030 C CA . ARG B 1 22 ? 20.141 13.25 5.891 1 98.38 22 ARG B CA 1
ATOM 2031 C C . ARG B 1 22 ? 20.047 14.672 5.352 1 98.38 22 ARG B C 1
ATOM 2033 O O . ARG B 1 22 ? 20.922 15.5 5.609 1 98.38 22 ARG B O 1
ATOM 2040 N N . ALA B 1 23 ? 18.953 14.945 4.656 1 98.44 23 ALA B N 1
ATOM 2041 C CA . ALA B 1 23 ? 18.781 16.25 4.008 1 98.44 23 ALA B CA 1
ATOM 2042 C C . ALA B 1 23 ? 18.203 17.266 4.984 1 98.44 23 ALA B C 1
ATOM 2044 O O . ALA B 1 23 ? 18.047 18.438 4.645 1 98.44 23 ALA B O 1
ATOM 2045 N N . GLY B 1 24 ? 17.781 16.844 6.168 1 98.25 24 GLY B N 1
ATOM 2046 C CA . GLY B 1 24 ? 17.453 17.797 7.211 1 98.25 24 GLY B CA 1
ATOM 2047 C C . GLY B 1 24 ? 15.969 17.844 7.539 1 98.25 24 GLY B C 1
ATOM 2048 O O . GLY B 1 24 ? 15.523 18.703 8.312 1 98.25 24 GLY B O 1
ATOM 2049 N N . ALA B 1 25 ? 15.18 16.969 6.965 1 98.5 25 ALA B N 1
ATOM 2050 C CA . ALA B 1 25 ? 13.766 16.906 7.328 1 98.5 25 ALA B CA 1
ATOM 2051 C C . ALA B 1 25 ? 13.594 16.609 8.812 1 98.5 25 ALA B C 1
ATOM 2053 O O . ALA B 1 25 ? 14.414 15.922 9.414 1 98.5 25 ALA B O 1
ATOM 2054 N N . ALA B 1 26 ? 12.531 17.094 9.414 1 98.31 26 ALA B N 1
ATOM 2055 C CA . ALA B 1 26 ? 12.312 16.938 10.844 1 98.31 26 ALA B CA 1
ATOM 2056 C C . ALA B 1 26 ? 11.445 15.711 11.133 1 98.31 26 ALA B C 1
ATOM 2058 O O . ALA B 1 26 ? 11.492 15.156 12.234 1 98.31 26 ALA B O 1
ATOM 2059 N N . ARG B 1 27 ? 10.703 15.32 10.195 1 98.75 27 ARG B N 1
ATOM 2060 C CA . ARG B 1 27 ? 9.719 14.266 10.398 1 98.75 27 ARG B CA 1
ATOM 2061 C C . ARG B 1 27 ? 9.445 13.516 9.094 1 98.75 27 ARG B C 1
ATOM 2063 O O . ARG B 1 27 ? 9.547 14.094 8.008 1 98.75 27 ARG B O 1
ATOM 2070 N N . ILE B 1 28 ? 9.164 12.234 9.242 1 98.88 28 ILE B N 1
ATOM 2071 C CA . ILE B 1 28 ? 8.758 11.398 8.117 1 98.88 28 ILE B CA 1
ATOM 2072 C C . ILE B 1 28 ? 7.297 11 8.266 1 98.88 28 ILE B C 1
ATOM 2074 O O . ILE B 1 28 ? 6.883 10.516 9.32 1 98.88 28 ILE B O 1
ATOM 2078 N N . GLU B 1 29 ? 6.508 11.289 7.332 1 98.88 29 GLU B N 1
ATOM 2079 C CA . GLU B 1 29 ? 5.289 10.508 7.156 1 98.88 29 GLU B CA 1
ATOM 2080 C C . GLU B 1 29 ? 5.543 9.289 6.27 1 98.88 29 GLU B C 1
ATOM 2082 O O . GLU B 1 29 ? 5.832 9.43 5.078 1 98.88 29 GLU B O 1
ATOM 2087 N N . LEU B 1 30 ? 5.469 8.148 6.852 1 98.88 30 LEU B N 1
ATOM 2088 C CA . LEU B 1 30 ? 5.75 6.914 6.125 1 98.88 30 LEU B CA 1
ATOM 2089 C C . LEU B 1 30 ? 4.473 6.332 5.527 1 98.88 30 LEU B C 1
ATOM 2091 O O . LEU B 1 30 ? 3.477 6.164 6.23 1 98.88 30 LEU B O 1
ATOM 2095 N N . CYS B 1 31 ? 4.469 6.078 4.199 1 98.44 31 CYS B N 1
ATOM 2096 C CA . CYS B 1 31 ? 3.291 5.602 3.477 1 98.44 31 CYS B CA 1
ATOM 2097 C C . CYS B 1 31 ? 3.66 4.484 2.508 1 98.44 31 CYS B C 1
ATOM 2099 O O . CYS B 1 31 ? 4.836 4.285 2.201 1 98.44 31 CYS B O 1
ATOM 2101 N N . ASP B 1 32 ? 2.746 3.684 2.129 1 98.06 32 ASP B N 1
ATOM 2102 C CA . ASP B 1 32 ? 2.74 2.869 0.917 1 98.06 32 ASP B CA 1
ATOM 2103 C C . ASP B 1 32 ? 1.79 3.447 -0.129 1 98.06 32 ASP B C 1
ATOM 2105 O O . ASP B 1 32 ? 1.115 4.449 0.123 1 98.06 32 ASP B O 1
ATOM 2109 N N . ASN B 1 33 ? 1.753 2.939 -1.354 1 96.62 33 ASN B N 1
ATOM 2110 C CA . ASN B 1 33 ? 0.757 3.256 -2.371 1 96.62 33 ASN B CA 1
ATOM 2111 C C . ASN B 1 33 ? 0.823 4.723 -2.783 1 96.62 33 ASN B C 1
ATOM 2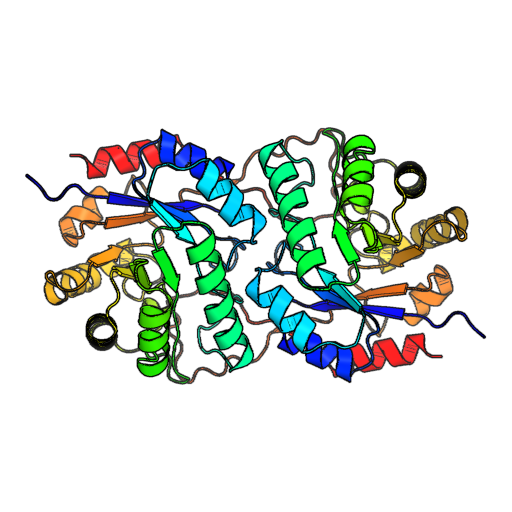113 O O . ASN B 1 33 ? -0.157 5.457 -2.645 1 96.62 33 ASN B O 1
ATOM 2117 N N . PRO B 1 34 ? 1.942 5.145 -3.348 1 94.56 34 PRO B N 1
ATOM 2118 C CA . PRO B 1 34 ? 2.186 6.555 -3.666 1 94.56 34 PRO B CA 1
ATOM 2119 C C . PRO B 1 34 ? 1.185 7.109 -4.676 1 94.56 34 PRO B C 1
ATOM 2121 O O . PRO B 1 34 ? 0.891 8.312 -4.664 1 94.56 34 PRO B O 1
ATOM 2124 N N . VAL B 1 35 ? 0.616 6.348 -5.512 1 93.56 35 VAL B N 1
ATOM 2125 C CA . VAL B 1 35 ? -0.188 6.82 -6.633 1 93.56 35 VAL B CA 1
ATOM 2126 C C . VAL B 1 35 ? -1.601 7.148 -6.156 1 93.56 35 VAL B C 1
ATOM 2128 O O . VAL B 1 35 ? -2.27 8.016 -6.727 1 93.56 35 VAL B O 1
ATOM 2131 N N . GLU B 1 36 ? -2.023 6.457 -5.082 1 95 36 GLU B N 1
ATOM 2132 C CA . GLU B 1 36 ? -3.412 6.633 -4.672 1 95 36 GLU B CA 1
ATOM 2133 C C . GLU B 1 36 ? -3.504 7.348 -3.326 1 95 36 GLU B C 1
ATOM 2135 O O . GLU B 1 36 ? -4.387 7.051 -2.518 1 95 36 GLU B O 1
ATOM 2140 N N . GLY B 1 37 ? -2.537 8.133 -2.992 1 93 37 GLY B N 1
ATOM 2141 C CA . GLY B 1 37 ? -2.631 9.047 -1.865 1 93 37 GLY B CA 1
ATOM 2142 C C . GLY B 1 37 ? -2.043 8.477 -0.587 1 93 37 GLY B C 1
ATOM 2143 O O . GLY B 1 37 ? -2.023 9.156 0.446 1 93 37 GLY B O 1
ATOM 2144 N N . GLY B 1 38 ? -1.572 7.191 -0.624 1 96.81 38 GLY B N 1
ATOM 2145 C CA . GLY B 1 38 ? -0.903 6.609 0.53 1 96.81 38 GLY B CA 1
ATOM 2146 C C . GLY B 1 38 ? -1.791 5.676 1.326 1 96.81 38 GLY B C 1
ATOM 2147 O O . GLY B 1 38 ? -2.982 5.941 1.504 1 96.81 38 GLY B O 1
ATOM 2148 N N . THR B 1 39 ? -1.312 4.59 1.718 1 98.56 39 THR B N 1
ATOM 2149 C CA . THR B 1 39 ? -1.938 3.646 2.639 1 98.56 39 THR B CA 1
ATOM 2150 C C . THR B 1 39 ? -0.94 3.174 3.691 1 98.56 39 THR B C 1
ATOM 2152 O O . THR B 1 39 ? 0.239 3.531 3.641 1 98.56 39 THR B O 1
ATOM 2155 N N . THR B 1 40 ? -1.448 2.492 4.68 1 98.94 40 THR B N 1
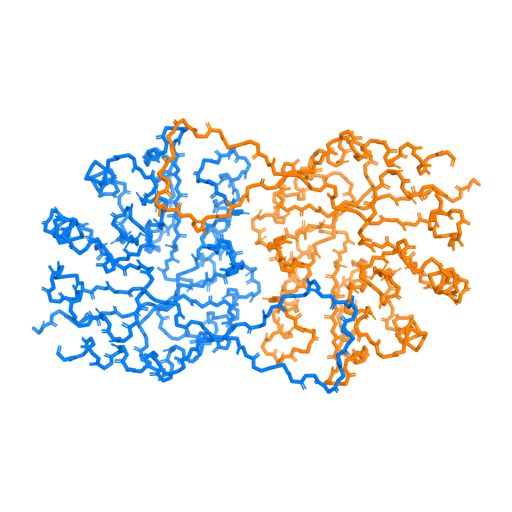ATOM 2156 C CA . THR B 1 40 ? -0.62 2.061 5.801 1 98.94 40 THR B CA 1
ATOM 2157 C C . THR B 1 40 ? 0.5 1.143 5.324 1 98.94 40 THR B C 1
ATOM 2159 O O . THR B 1 40 ? 0.246 0.142 4.648 1 98.94 40 THR B O 1
ATOM 2162 N N . PRO B 1 41 ? 1.782 1.468 5.613 1 98.88 41 PRO B N 1
ATOM 2163 C CA . PRO B 1 41 ? 2.879 0.564 5.258 1 98.88 41 PRO B CA 1
ATOM 2164 C C . PRO B 1 41 ? 2.818 -0.762 6.012 1 98.88 41 PRO B C 1
ATOM 2166 O O . PRO B 1 41 ? 2.104 -0.877 7.012 1 98.88 41 PRO B O 1
ATOM 2169 N N . SER B 1 42 ? 3.547 -1.706 5.516 1 98.88 42 SER B N 1
ATOM 2170 C CA . SER B 1 42 ? 3.607 -3.006 6.172 1 98.88 42 SER B CA 1
ATOM 2171 C C . SER B 1 42 ? 4.297 -2.908 7.527 1 98.88 42 SER B C 1
ATOM 2173 O O . SER B 1 42 ? 5.008 -1.936 7.801 1 98.88 42 SER B O 1
ATOM 2175 N N . TYR B 1 43 ? 4.066 -3.928 8.352 1 98.88 43 TYR B N 1
ATOM 2176 C CA . TYR B 1 43 ? 4.699 -4.027 9.664 1 98.88 43 TYR B CA 1
ATOM 2177 C C . TYR B 1 43 ? 6.215 -3.93 9.547 1 98.88 43 TYR B C 1
ATOM 2179 O O . TYR B 1 43 ? 6.852 -3.156 10.266 1 98.88 43 TYR B O 1
ATOM 2187 N N . GLY B 1 44 ? 6.781 -4.738 8.625 1 98.88 44 GLY B N 1
ATOM 2188 C CA . GLY B 1 44 ? 8.227 -4.754 8.438 1 98.88 44 GLY B CA 1
ATOM 2189 C C . GLY B 1 44 ? 8.781 -3.414 7.984 1 98.88 44 GLY B C 1
ATOM 2190 O O . GLY B 1 44 ? 9.875 -3.02 8.398 1 98.88 44 GLY B O 1
ATOM 2191 N N . THR B 1 45 ? 8.07 -2.701 7.121 1 98.94 45 THR B N 1
ATOM 2192 C CA . THR B 1 45 ? 8.516 -1.404 6.633 1 98.94 45 THR B CA 1
ATOM 2193 C C . THR B 1 45 ? 8.586 -0.39 7.77 1 98.94 45 THR B C 1
ATOM 2195 O O . THR B 1 45 ? 9.562 0.357 7.887 1 98.94 45 THR B O 1
ATOM 2198 N N . ILE B 1 46 ? 7.539 -0.365 8.633 1 98.94 46 ILE B N 1
ATOM 2199 C CA . ILE B 1 46 ? 7.527 0.563 9.758 1 98.94 46 ILE B CA 1
ATOM 2200 C C . ILE B 1 46 ? 8.672 0.236 10.711 1 98.94 46 ILE B C 1
ATOM 2202 O O . ILE B 1 46 ? 9.398 1.131 11.148 1 98.94 46 ILE B O 1
ATOM 2206 N N . ARG B 1 47 ? 8.82 -1 10.992 1 98.88 47 ARG B N 1
ATOM 2207 C CA . ARG B 1 47 ? 9.875 -1.431 11.914 1 98.88 47 ARG B CA 1
ATOM 2208 C C . ARG B 1 47 ? 11.25 -1.028 11.398 1 98.88 47 ARG B C 1
ATOM 2210 O O . ARG B 1 47 ? 12.055 -0.471 12.141 1 98.88 47 ARG B O 1
ATOM 2217 N N . GLN B 1 48 ? 11.5 -1.32 10.141 1 98.75 48 GLN B N 1
ATOM 2218 C CA . GLN B 1 48 ? 12.797 -1.013 9.555 1 98.75 48 GLN B CA 1
ATOM 2219 C C . GLN B 1 48 ? 13.047 0.493 9.516 1 98.75 48 GLN B C 1
ATOM 2221 O O . GLN B 1 48 ? 14.164 0.951 9.75 1 98.75 48 GLN B O 1
ATOM 2226 N N . ALA B 1 49 ? 12.016 1.226 9.133 1 98.81 49 ALA B N 1
ATOM 2227 C CA . ALA B 1 49 ? 12.148 2.68 9.133 1 98.81 49 ALA B CA 1
ATOM 2228 C C . ALA B 1 49 ? 12.516 3.201 10.516 1 98.81 49 ALA B C 1
ATOM 2230 O O . ALA B 1 49 ? 13.406 4.047 10.656 1 98.81 49 ALA B O 1
ATOM 2231 N N . ARG B 1 50 ? 11.828 2.73 11.523 1 98.62 50 ARG B N 1
ATOM 2232 C CA . ARG B 1 50 ? 12.086 3.172 12.891 1 98.62 50 ARG B CA 1
ATOM 2233 C C . ARG B 1 50 ? 13.531 2.896 13.297 1 98.62 50 ARG B C 1
ATOM 2235 O O . ARG B 1 50 ? 14.164 3.711 13.977 1 98.62 50 ARG B O 1
ATOM 2242 N N . GLU B 1 51 ? 14.055 1.794 12.852 1 97.62 51 GLU B N 1
ATOM 2243 C CA . GLU B 1 51 ? 15.414 1.395 13.188 1 97.62 51 GLU B CA 1
ATOM 2244 C C . GLU B 1 51 ? 16.438 2.348 12.578 1 97.62 51 GLU B C 1
ATOM 2246 O O . GLU B 1 51 ? 17.531 2.508 13.109 1 97.62 51 GLU B O 1
ATOM 2251 N N . HIS B 1 52 ? 16.062 3.021 11.539 1 97.19 52 HIS B N 1
ATOM 2252 C CA . HIS B 1 52 ? 17.047 3.793 10.789 1 97.19 52 HIS B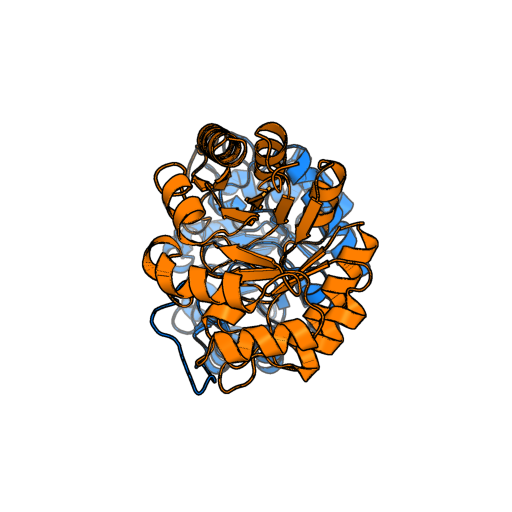 CA 1
ATOM 2253 C C . HIS B 1 52 ? 16.875 5.289 11.016 1 97.19 52 HIS B C 1
ATOM 2255 O O . HIS B 1 52 ? 17.688 6.094 10.57 1 97.19 52 HIS B O 1
ATOM 2261 N N . LEU B 1 53 ? 15.797 5.633 11.633 1 98.25 53 LEU B N 1
ATOM 2262 C CA . LEU B 1 53 ? 15.477 7.047 11.75 1 98.25 53 LEU B CA 1
ATOM 2263 C C . LEU B 1 53 ? 15.641 7.523 13.195 1 98.25 53 LEU B C 1
ATOM 2265 O O . LEU B 1 53 ? 15.234 6.836 14.133 1 98.25 53 LEU B O 1
ATOM 2269 N N . ASP B 1 54 ? 16.203 8.664 13.367 1 98.19 54 ASP B N 1
ATOM 2270 C CA . ASP B 1 54 ? 16.281 9.359 14.648 1 98.19 54 ASP B CA 1
ATOM 2271 C C . ASP B 1 54 ? 15.203 10.445 14.75 1 98.19 54 ASP B C 1
ATOM 2273 O O . ASP B 1 54 ? 14.812 10.836 15.852 1 98.19 54 ASP B O 1
ATOM 2277 N N . ILE B 1 55 ? 14.773 10.914 13.617 1 98.56 55 ILE B N 1
ATOM 2278 C CA . ILE B 1 55 ? 13.773 11.977 13.594 1 98.56 55 ILE B CA 1
ATOM 2279 C C . ILE B 1 55 ? 12.375 11.375 13.773 1 98.56 55 ILE B C 1
ATOM 2281 O O . ILE B 1 55 ? 12.227 10.148 13.859 1 98.56 55 ILE B O 1
ATOM 2285 N N . GLN B 1 56 ? 11.367 12.195 13.867 1 98.81 56 GLN B N 1
ATOM 2286 C CA . GLN B 1 56 ? 10.008 11.734 14.148 1 98.81 56 GLN B CA 1
ATOM 2287 C C . GLN B 1 56 ? 9.461 10.898 12.992 1 98.81 56 GLN B C 1
ATOM 2289 O O . GLN B 1 56 ? 9.703 11.203 11.828 1 98.81 56 GLN B O 1
ATOM 2294 N N . LEU B 1 57 ? 8.797 9.828 13.336 1 98.94 57 LEU B N 1
ATOM 2295 C CA . LEU B 1 57 ? 8.203 8.891 12.383 1 98.94 57 LEU B CA 1
ATOM 2296 C C . LEU B 1 57 ? 6.695 8.797 12.586 1 98.94 57 LEU B C 1
ATOM 2298 O O . LEU B 1 57 ? 6.23 8.367 13.641 1 98.94 57 LEU B O 1
ATOM 2302 N N . TYR B 1 58 ? 5.922 9.219 11.586 1 98.94 58 TYR B N 1
ATOM 2303 C CA . TYR B 1 58 ? 4.465 9.227 11.57 1 98.94 58 TYR B CA 1
ATOM 2304 C C . TYR B 1 58 ? 3.928 8.367 10.43 1 98.94 58 TYR B C 1
ATOM 2306 O O . TYR B 1 58 ? 3.67 8.875 9.336 1 98.94 58 TYR B O 1
ATOM 2314 N N . PRO B 1 59 ? 3.674 7.078 10.633 1 98.94 59 PRO B N 1
ATOM 2315 C CA . PRO B 1 59 ? 3.031 6.309 9.562 1 98.94 59 PRO B CA 1
ATOM 2316 C C . PRO B 1 59 ? 1.586 6.734 9.312 1 98.94 59 PRO B C 1
ATOM 2318 O O . PRO B 1 59 ? 0.869 7.078 10.258 1 98.94 59 PRO B O 1
ATOM 2321 N N . ILE B 1 60 ? 1.205 6.746 8.086 1 98.88 60 ILE B N 1
ATOM 2322 C CA . ILE B 1 60 ? -0.207 6.93 7.77 1 98.88 60 ILE B CA 1
ATOM 2323 C C . ILE B 1 60 ? -0.992 5.684 8.172 1 98.88 60 ILE B C 1
ATOM 2325 O O . ILE B 1 60 ? -0.509 4.559 8.008 1 98.88 60 ILE B O 1
ATOM 2329 N N . ILE B 1 61 ? -2.096 5.859 8.758 1 98.94 61 ILE B N 1
ATOM 2330 C CA . ILE B 1 61 ? -3.043 4.789 9.047 1 98.94 61 ILE B CA 1
ATOM 2331 C C . ILE B 1 61 ? -4.273 4.93 8.156 1 98.94 61 ILE B C 1
ATOM 2333 O O . ILE B 1 61 ? -5.148 5.758 8.414 1 98.94 61 ILE B O 1
ATOM 2337 N N . ARG B 1 62 ? -4.332 4.195 7.152 1 98.81 62 ARG B N 1
ATOM 2338 C CA . ARG B 1 62 ? -5.312 4.23 6.07 1 98.81 62 ARG B CA 1
ATOM 2339 C C . ARG B 1 62 ? -5.445 2.861 5.41 1 98.81 62 ARG B C 1
ATOM 2341 O O . ARG B 1 62 ? -4.609 2.479 4.59 1 98.81 62 ARG B O 1
ATOM 2348 N N . PRO B 1 63 ? -6.477 2.152 5.738 1 98.44 63 PRO B N 1
ATOM 2349 C CA . PRO B 1 63 ? -6.551 0.731 5.387 1 98.44 63 PRO B CA 1
ATOM 2350 C C . PRO B 1 63 ? -6.703 0.501 3.887 1 98.44 63 PRO B C 1
ATOM 2352 O O . PRO B 1 63 ? -6.484 -0.612 3.402 1 98.44 63 PRO B O 1
ATOM 2355 N N . ARG B 1 64 ? -7.129 1.523 3.133 1 97.5 64 ARG B N 1
ATOM 2356 C CA . ARG B 1 64 ? -7.297 1.452 1.686 1 97.5 64 ARG B CA 1
ATOM 2357 C C . ARG B 1 64 ? -7.422 2.846 1.079 1 97.5 64 ARG B C 1
ATOM 2359 O O . ARG B 1 64 ? -7.691 3.816 1.79 1 97.5 64 ARG B O 1
ATOM 2366 N N . SER B 1 65 ? -7.199 2.924 -0.225 1 96.38 65 SER B N 1
ATOM 2367 C CA . SER B 1 65 ? -7.398 4.188 -0.925 1 96.38 65 SER B CA 1
ATOM 2368 C C . SER B 1 65 ? -8.875 4.555 -0.998 1 96.38 65 SER B C 1
ATOM 2370 O O . SER B 1 65 ? -9.727 3.836 -0.465 1 96.38 65 SER B O 1
ATOM 2372 N N . GLY B 1 66 ? -9.172 5.625 -1.605 1 95.88 66 GLY B N 1
ATOM 2373 C CA . GLY B 1 66 ? -10.547 6.086 -1.766 1 95.88 66 GLY B CA 1
ATOM 2374 C C . GLY B 1 66 ? -11.008 6.988 -0.639 1 95.88 66 GLY B C 1
ATOM 2375 O O . GLY B 1 66 ? -10.219 7.762 -0.092 1 95.88 66 GLY B O 1
ATOM 2376 N N . ASN B 1 67 ? -12.273 6.914 -0.298 1 96.38 67 ASN B N 1
ATOM 2377 C CA . ASN B 1 67 ? -12.875 7.812 0.684 1 96.38 67 ASN B CA 1
ATOM 2378 C C . ASN B 1 67 ? -12.484 7.43 2.107 1 96.38 67 ASN B C 1
ATOM 2380 O O . ASN B 1 67 ? -11.867 6.383 2.326 1 96.38 67 ASN B O 1
ATOM 2384 N N . TYR B 1 68 ? -12.797 8.266 3.072 1 97.94 68 TYR B N 1
ATOM 2385 C CA . TYR B 1 68 ? -12.391 8.078 4.457 1 97.94 68 TYR B CA 1
ATOM 2386 C C . TYR B 1 68 ? -13.57 7.664 5.328 1 97.94 68 TYR B C 1
ATOM 2388 O O . TYR B 1 68 ? -13.578 7.91 6.535 1 97.94 68 TYR B O 1
ATOM 2396 N N . TYR B 1 69 ? -14.648 7.18 4.637 1 98.12 69 TYR B N 1
ATOM 2397 C CA . TYR B 1 69 ? -15.781 6.574 5.328 1 98.12 69 TYR B CA 1
ATOM 2398 C C . TYR B 1 69 ? -15.578 5.07 5.488 1 98.12 69 TYR B C 1
ATOM 2400 O O . TYR B 1 69 ? -15.586 4.328 4.504 1 98.12 69 TYR B O 1
ATOM 2408 N N . TYR B 1 70 ? -15.383 4.672 6.727 1 98.25 70 TYR B N 1
ATOM 2409 C CA . TYR B 1 70 ? -14.945 3.301 6.977 1 98.25 70 TYR B CA 1
ATOM 2410 C C . TYR B 1 70 ? -16.047 2.484 7.633 1 98.25 70 TYR B C 1
ATOM 2412 O O . TYR B 1 70 ? -16.797 3.002 8.461 1 98.25 70 TYR B O 1
ATOM 2420 N N . ASN B 1 71 ? -16.141 1.253 7.25 1 97.44 71 ASN B N 1
ATOM 2421 C CA . ASN B 1 71 ? -17.016 0.325 7.965 1 97.44 71 ASN B CA 1
ATOM 2422 C C . ASN B 1 71 ? -16.344 -0.211 9.227 1 97.44 71 ASN B C 1
ATOM 2424 O O . ASN B 1 71 ? -15.219 0.174 9.547 1 97.44 71 ASN B O 1
ATOM 2428 N N . ASP B 1 72 ? -16.984 -1.098 9.953 1 97.62 72 ASP B N 1
ATOM 2429 C CA . ASP B 1 72 ? -16.5 -1.566 11.25 1 97.62 72 ASP B CA 1
ATOM 2430 C C . ASP B 1 72 ? -15.188 -2.33 11.109 1 97.62 72 ASP B C 1
ATOM 2432 O O . ASP B 1 72 ? -14.281 -2.182 11.938 1 97.62 72 ASP B O 1
ATOM 2436 N N . ASP B 1 73 ? -15.078 -3.158 10.102 1 97.75 73 ASP B N 1
ATOM 2437 C CA . ASP B 1 73 ? -13.852 -3.918 9.883 1 97.75 73 ASP B CA 1
ATOM 2438 C C . ASP B 1 73 ? -12.672 -2.988 9.617 1 97.75 73 ASP B C 1
ATOM 2440 O O . ASP B 1 73 ? -11.586 -3.188 10.164 1 97.75 73 ASP B O 1
ATOM 2444 N N . GLU B 1 74 ? -12.93 -2.039 8.781 1 98.62 74 GLU B N 1
ATOM 2445 C CA . GLU B 1 74 ? -11.875 -1.086 8.445 1 98.62 74 GLU B CA 1
ATOM 2446 C C . GLU B 1 74 ? -11.461 -0.268 9.664 1 98.62 74 GLU B C 1
ATOM 2448 O O . GLU B 1 74 ? -10.273 0.019 9.852 1 98.62 74 GLU B O 1
ATOM 2453 N N . PHE B 1 75 ? -12.438 0.099 10.461 1 98.75 75 PHE B N 1
ATOM 2454 C CA . PHE B 1 75 ? -12.117 0.853 11.672 1 98.75 75 PHE B CA 1
ATOM 2455 C C . PHE B 1 75 ? -11.312 0.002 12.641 1 98.75 75 PHE B C 1
ATOM 2457 O O . PHE B 1 75 ? -10.414 0.507 13.32 1 98.75 75 PHE B O 1
ATOM 2464 N N . GLU B 1 76 ? -11.617 -1.264 12.734 1 98.75 76 GLU B N 1
ATOM 2465 C CA . GLU B 1 76 ? -10.836 -2.176 13.562 1 98.75 76 GLU B CA 1
ATOM 2466 C C . GLU B 1 76 ? -9.406 -2.305 13.047 1 98.75 76 GLU B C 1
ATOM 2468 O O . GLU B 1 76 ? -8.461 -2.393 13.828 1 98.75 76 GLU B O 1
ATOM 2473 N N . ILE B 1 77 ? -9.242 -2.324 11.742 1 98.94 77 ILE B N 1
ATOM 2474 C CA . ILE B 1 77 ? -7.918 -2.344 11.133 1 98.94 77 ILE B CA 1
ATOM 2475 C C . ILE B 1 77 ? -7.121 -1.124 11.594 1 98.94 77 ILE B C 1
ATOM 2477 O O . ILE B 1 77 ? -5.949 -1.241 11.961 1 98.94 77 ILE B O 1
ATOM 2481 N N . ILE B 1 78 ? -7.754 0.006 11.57 1 98.94 78 ILE B N 1
ATOM 2482 C CA . ILE B 1 78 ? -7.129 1.243 12.023 1 98.94 78 ILE B CA 1
ATOM 2483 C C . ILE B 1 78 ? -6.648 1.082 13.469 1 98.94 78 ILE B C 1
ATOM 2485 O O . ILE B 1 78 ? -5.5 1.402 13.789 1 98.94 78 ILE B O 1
ATOM 2489 N N . ARG B 1 79 ? -7.484 0.565 14.289 1 98.88 79 ARG B N 1
ATOM 2490 C CA . ARG B 1 79 ? -7.121 0.361 15.688 1 98.88 79 ARG B CA 1
ATOM 2491 C C . ARG B 1 79 ? -5.898 -0.542 15.812 1 98.88 79 ARG B C 1
ATOM 2493 O O . ARG B 1 79 ? -4.961 -0.227 16.547 1 98.88 79 ARG B O 1
ATOM 2500 N N . GLN B 1 80 ? -5.898 -1.637 15.094 1 98.81 80 GLN B N 1
ATOM 2501 C CA . GLN B 1 80 ? -4.812 -2.611 15.164 1 98.81 80 GLN B CA 1
ATOM 2502 C C . GLN B 1 80 ? -3.506 -2.014 14.648 1 98.81 80 GLN B C 1
ATOM 2504 O O . GLN B 1 80 ? -2.439 -2.268 15.211 1 98.81 80 GLN B O 1
ATOM 2509 N N . ASP B 1 81 ? -3.584 -1.272 13.617 1 98.94 81 ASP B N 1
ATOM 2510 C CA . ASP B 1 81 ? -2.389 -0.655 13.055 1 98.94 81 ASP B CA 1
ATOM 2511 C C . ASP B 1 81 ? -1.827 0.413 13.992 1 98.94 81 ASP B C 1
ATOM 2513 O O . ASP B 1 81 ? -0.612 0.605 14.062 1 98.94 81 ASP B O 1
ATOM 2517 N N . ILE B 1 82 ? -2.732 1.129 14.672 1 98.94 82 ILE B N 1
ATOM 2518 C CA . ILE B 1 82 ? -2.287 2.088 15.68 1 98.94 82 ILE B CA 1
ATOM 2519 C C . ILE B 1 82 ? -1.506 1.365 16.766 1 98.94 82 ILE B C 1
ATOM 2521 O O . ILE B 1 82 ? -0.427 1.811 17.172 1 98.94 82 ILE B O 1
ATOM 2525 N N . GLU B 1 83 ? -2.002 0.266 17.219 1 98.81 83 GLU B N 1
ATOM 2526 C CA . GLU B 1 83 ? -1.325 -0.52 18.234 1 98.81 83 GLU B CA 1
ATOM 2527 C C . GLU B 1 83 ? 0.047 -0.987 17.766 1 98.81 83 GLU B C 1
ATOM 2529 O O . GLU B 1 83 ? 1.021 -0.943 18.516 1 98.81 83 GLU B O 1
ATOM 2534 N N . ALA B 1 84 ? 0.102 -1.447 16.562 1 98.69 84 ALA B N 1
ATOM 2535 C CA . ALA B 1 84 ? 1.378 -1.868 15.992 1 98.69 84 ALA B CA 1
ATOM 2536 C C . ALA B 1 84 ? 2.377 -0.714 15.969 1 98.69 84 ALA B C 1
ATOM 2538 O O . ALA B 1 84 ? 3.555 -0.899 16.281 1 98.69 84 ALA B O 1
ATOM 2539 N N . CYS B 1 85 ? 1.925 0.448 15.57 1 98.88 85 CYS B N 1
ATOM 2540 C CA . CYS B 1 85 ? 2.793 1.619 15.523 1 98.88 85 CYS B CA 1
ATOM 2541 C C . CYS B 1 85 ? 3.324 1.956 16.906 1 98.88 85 CYS B C 1
ATOM 2543 O O . CYS B 1 85 ? 4.492 2.322 17.062 1 98.88 85 CYS B O 1
ATOM 2545 N N . LYS B 1 86 ? 2.449 1.905 17.906 1 98.69 86 LYS B N 1
ATOM 2546 C CA . LYS B 1 86 ? 2.879 2.143 19.281 1 98.69 86 LYS B CA 1
ATOM 2547 C C . LYS B 1 86 ? 3.965 1.156 19.703 1 98.69 86 LYS B C 1
ATOM 2549 O O . LYS B 1 86 ? 5 1.556 20.25 1 98.69 86 LYS B O 1
ATOM 2554 N N . ASP B 1 87 ? 3.748 -0.081 19.375 1 98.19 87 ASP B N 1
ATOM 2555 C CA . ASP B 1 87 ? 4.684 -1.14 19.75 1 98.19 87 ASP B CA 1
ATOM 2556 C C . ASP B 1 87 ? 6.031 -0.947 19.047 1 98.19 87 ASP B C 1
ATOM 2558 O O . ASP B 1 87 ? 7.074 -1.304 19.609 1 98.19 87 ASP B O 1
ATOM 2562 N N . LEU B 1 88 ? 6.016 -0.358 17.906 1 98.5 88 LEU B N 1
ATOM 2563 C CA . LEU B 1 88 ? 7.219 -0.236 17.094 1 98.5 88 LEU B CA 1
ATOM 2564 C C . LEU B 1 88 ? 7.961 1.057 17.422 1 98.5 88 LEU B C 1
ATOM 2566 O O . LEU B 1 88 ? 9.023 1.324 16.844 1 98.5 88 LEU B O 1
ATOM 2570 N N . GLY B 1 89 ? 7.375 1.901 18.234 1 98.5 89 GLY B N 1
ATOM 2571 C CA . GLY B 1 89 ? 8.078 3.084 18.719 1 98.5 89 GLY B CA 1
ATOM 2572 C C . GLY B 1 89 ? 7.922 4.281 17.797 1 98.5 89 GLY B C 1
ATOM 2573 O O . GLY B 1 89 ? 8.844 5.082 17.656 1 98.5 89 GLY B O 1
ATOM 2574 N N . CYS B 1 90 ? 6.844 4.363 17.109 1 98.81 90 CYS B N 1
ATOM 2575 C CA . CYS B 1 90 ? 6.555 5.551 16.312 1 98.81 90 CYS B CA 1
ATOM 2576 C C . CYS B 1 90 ? 6.242 6.746 17.203 1 98.81 90 CYS B C 1
ATOM 2578 O O . CYS B 1 90 ? 5.906 6.582 18.375 1 98.81 90 CYS B O 1
ATOM 2580 N N . ASP B 1 91 ? 6.383 7.926 16.656 1 98.88 91 ASP B N 1
ATOM 2581 C CA . ASP B 1 91 ? 6.156 9.148 17.406 1 98.88 91 ASP B CA 1
ATOM 2582 C C . ASP B 1 91 ? 4.719 9.641 17.234 1 98.88 91 ASP B C 1
ATOM 2584 O O . ASP B 1 91 ? 4.207 10.375 18.094 1 98.88 91 ASP B O 1
ATOM 2588 N N . GLY B 1 92 ? 4.105 9.227 16.219 1 98.88 92 GLY B N 1
ATOM 2589 C CA . GLY B 1 92 ? 2.74 9.617 15.898 1 98.88 92 GLY B CA 1
ATOM 2590 C C . GLY B 1 92 ? 2.168 8.859 14.719 1 98.88 92 GLY B C 1
ATOM 2591 O O . GLY B 1 92 ? 2.773 7.898 14.234 1 98.88 92 GLY B O 1
ATOM 2592 N N . ILE B 1 93 ? 0.963 9.234 14.297 1 98.94 93 ILE B N 1
ATOM 2593 C CA . ILE B 1 93 ? 0.299 8.648 13.141 1 98.94 93 ILE B CA 1
ATOM 2594 C C . ILE B 1 93 ? -0.414 9.742 12.344 1 98.94 93 ILE B C 1
ATOM 2596 O O . ILE B 1 93 ? -0.694 10.82 12.875 1 98.94 93 ILE B O 1
ATOM 2600 N N . SER B 1 94 ? -0.603 9.555 11.086 1 98.94 94 SER B N 1
ATOM 2601 C CA . SER B 1 94 ? -1.452 10.352 10.195 1 98.94 94 SER B CA 1
ATOM 2602 C C . SER B 1 94 ? -2.709 9.578 9.805 1 98.94 94 SER B C 1
ATOM 2604 O O . SER B 1 94 ? -2.621 8.469 9.266 1 98.94 94 SER B O 1
ATOM 2606 N N . VAL B 1 95 ? -3.891 10.156 10.094 1 98.88 95 VAL B N 1
ATOM 2607 C CA . VAL B 1 95 ? -5.113 9.375 9.906 1 98.88 95 VAL B CA 1
ATOM 2608 C C . VAL B 1 95 ? -6.281 10.32 9.617 1 98.88 95 VAL B C 1
ATOM 2610 O O . VAL B 1 95 ? -6.191 11.523 9.859 1 98.88 95 VAL B O 1
ATOM 2613 N N . GLY B 1 96 ? -7.305 9.836 9.031 1 98.38 96 GLY B N 1
ATOM 2614 C CA . GLY B 1 96 ? -8.555 10.555 8.82 1 98.38 96 GLY B CA 1
ATOM 2615 C C . GLY B 1 96 ? -9.766 9.641 8.75 1 98.38 96 GLY B C 1
ATOM 2616 O O . GLY B 1 96 ? -9.688 8.547 8.195 1 98.38 96 GLY B O 1
ATOM 2617 N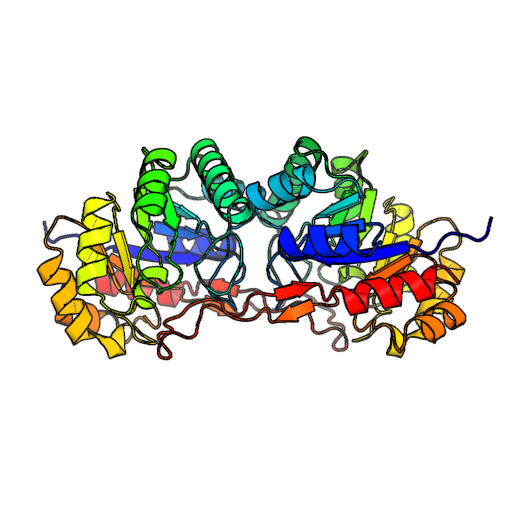 N . VAL B 1 97 ? -10.82 10.078 9.344 1 98.69 97 VAL B N 1
ATOM 2618 C CA . VAL B 1 97 ? -12.086 9.352 9.297 1 98.69 97 VAL B CA 1
ATOM 2619 C C . VAL B 1 97 ? -13.234 10.328 9.062 1 98.69 97 VAL B C 1
ATOM 2621 O O . VAL B 1 97 ? -13.312 11.367 9.719 1 98.69 97 VAL B O 1
ATOM 2624 N N . ALA B 1 98 ? -14.062 10 8.18 1 98.5 98 ALA B N 1
ATOM 2625 C CA . ALA B 1 98 ? -15.148 10.891 7.789 1 98.5 98 ALA B CA 1
ATOM 2626 C C . ALA B 1 98 ? -16.516 10.227 7.98 1 98.5 98 ALA B C 1
ATOM 2628 O O . ALA B 1 98 ? -16.609 9 7.973 1 98.5 98 ALA B O 1
ATOM 2629 N N . THR B 1 99 ? -17.516 11.031 8.195 1 98.75 99 THR B N 1
ATOM 2630 C CA . THR B 1 99 ? -18.891 10.562 8.141 1 98.75 99 THR B CA 1
ATOM 2631 C C . THR B 1 99 ? -19.344 10.383 6.695 1 98.75 99 THR B C 1
ATOM 2633 O O . THR B 1 99 ? -18.609 10.719 5.762 1 98.75 99 THR B O 1
ATOM 2636 N N . ILE B 1 100 ? -20.562 9.867 6.5 1 98.25 100 ILE B N 1
ATOM 2637 C CA . ILE B 1 100 ? -21.109 9.641 5.168 1 98.25 100 ILE B CA 1
ATOM 2638 C C . ILE B 1 100 ? -21.297 10.977 4.453 1 98.25 100 ILE B C 1
ATOM 2640 O O . ILE B 1 100 ? -21.359 11.031 3.223 1 98.25 100 ILE B O 1
ATOM 2644 N N . ASP B 1 101 ? -21.375 12.117 5.172 1 98.56 101 ASP B N 1
ATOM 2645 C CA . ASP B 1 101 ? -21.531 13.461 4.613 1 98.56 101 ASP B CA 1
ATOM 2646 C C . ASP B 1 101 ? -20.172 14.125 4.398 1 98.56 101 ASP B C 1
ATOM 2648 O O . ASP B 1 101 ? -20.109 15.336 4.18 1 98.56 101 ASP B O 1
ATOM 2652 N N . ALA B 1 102 ? -19.062 13.383 4.629 1 98.06 102 ALA B N 1
ATOM 2653 C CA . ALA B 1 102 ? -17.672 13.797 4.402 1 98.06 102 ALA B CA 1
ATOM 2654 C C . ALA B 1 102 ? -17.219 14.781 5.477 1 98.06 102 ALA B C 1
ATOM 2656 O O . ALA B 1 102 ? -16.234 15.508 5.277 1 98.06 102 ALA B O 1
ATOM 2657 N N . GLU B 1 103 ? -17.969 14.805 6.547 1 98.81 103 GLU B N 1
ATOM 2658 C CA . GLU B 1 103 ? -17.516 15.555 7.711 1 98.81 103 GLU B CA 1
ATOM 2659 C C . GLU B 1 103 ? -16.562 14.727 8.562 1 98.81 103 GLU B C 1
ATOM 2661 O O . GLU B 1 103 ? -16.516 13.5 8.438 1 98.81 103 GLU B O 1
ATOM 2666 N N . ILE B 1 104 ? -15.789 15.438 9.383 1 98.88 104 ILE B N 1
ATOM 2667 C CA . ILE B 1 104 ? -14.984 14.695 10.344 1 98.88 104 ILE B CA 1
ATOM 2668 C C . ILE B 1 104 ? -15.898 13.859 11.242 1 98.88 104 ILE B C 1
ATOM 2670 O O . ILE B 1 104 ? -16.859 14.375 11.805 1 98.88 104 ILE B O 1
ATOM 2674 N N . ASP B 1 105 ? -15.664 12.586 11.297 1 98.88 105 ASP B N 1
ATOM 2675 C CA . ASP B 1 105 ? -16.344 11.75 12.273 1 98.88 105 ASP B CA 1
ATOM 2676 C C . ASP B 1 105 ? -15.75 11.938 13.672 1 98.88 105 ASP B C 1
ATOM 2678 O O . ASP B 1 105 ? -14.844 11.195 14.07 1 98.88 105 ASP B O 1
ATOM 2682 N N . THR B 1 106 ? -16.312 12.852 14.422 1 98.81 106 THR B N 1
ATOM 2683 C CA . THR B 1 106 ? -15.695 13.266 15.68 1 98.81 106 THR B CA 1
ATOM 2684 C C . THR B 1 106 ? -15.703 12.117 16.688 1 98.81 106 THR B C 1
ATOM 2686 O O . THR B 1 106 ? -14.789 11.992 17.5 1 98.81 106 THR B O 1
ATOM 2689 N N . GLU B 1 107 ? -16.688 11.281 16.672 1 98.69 107 GLU B N 1
ATOM 2690 C CA . GLU B 1 107 ? -16.734 10.141 17.578 1 98.69 107 GLU B CA 1
ATOM 2691 C C . GLU B 1 107 ? -15.578 9.18 17.312 1 98.69 107 GLU B C 1
ATOM 2693 O O . GLU B 1 107 ? -14.852 8.805 18.234 1 98.69 107 GLU B O 1
ATOM 2698 N N . GLN B 1 108 ? -15.414 8.844 16.109 1 98.81 108 GLN B N 1
ATOM 2699 C CA . GLN B 1 108 ? -14.352 7.91 15.75 1 98.81 108 GLN B CA 1
ATOM 2700 C C . GLN B 1 108 ? -12.977 8.555 15.883 1 98.81 108 GLN B C 1
ATOM 2702 O O . GLN B 1 108 ? -12.023 7.906 16.297 1 98.81 108 GLN B O 1
ATOM 2707 N N . MET B 1 109 ? -12.891 9.812 15.531 1 98.88 109 MET B N 1
ATOM 2708 C CA . MET B 1 109 ? -11.609 10.5 15.625 1 98.88 109 MET B CA 1
ATOM 2709 C C . MET B 1 109 ? -11.148 10.609 17.078 1 98.88 109 MET B C 1
ATOM 2711 O O . MET B 1 109 ? -9.969 10.438 17.375 1 98.88 109 MET B O 1
ATOM 2715 N N . LYS B 1 110 ? -12.078 10.883 17.938 1 98.81 110 LYS B N 1
ATOM 2716 C CA . LYS B 1 110 ? -11.742 10.93 19.359 1 98.81 110 LYS B CA 1
ATOM 2717 C C . LYS B 1 110 ? -11.219 9.586 19.859 1 98.81 110 LYS B C 1
ATOM 2719 O O . LYS B 1 110 ? -10.25 9.539 20.625 1 98.81 110 LYS B O 1
ATOM 2724 N N . ARG B 1 111 ? -11.859 8.547 19.453 1 98.81 111 ARG B N 1
ATOM 2725 C CA . ARG B 1 111 ? -11.398 7.211 19.812 1 98.81 111 ARG B CA 1
ATOM 2726 C C . ARG B 1 111 ? -9.984 6.957 19.297 1 98.81 111 ARG B C 1
ATOM 2728 O O . ARG B 1 111 ? -9.148 6.398 20 1 98.81 111 ARG B O 1
ATOM 2735 N N . ILE B 1 112 ? -9.727 7.371 18.125 1 98.94 112 ILE B N 1
ATOM 2736 C CA . ILE B 1 112 ? -8.422 7.184 17.5 1 98.94 112 ILE B CA 1
ATOM 2737 C C . ILE B 1 112 ? -7.359 7.918 18.312 1 98.94 112 ILE B C 1
ATOM 2739 O O . ILE B 1 112 ? -6.293 7.363 18.594 1 98.94 112 ILE B O 1
ATOM 2743 N N . VAL B 1 113 ? -7.66 9.133 18.672 1 98.88 113 VAL B N 1
ATOM 2744 C CA . VAL B 1 113 ? -6.719 9.922 19.453 1 98.88 113 VAL B CA 1
ATOM 2745 C C . VAL B 1 113 ? -6.457 9.219 20.797 1 98.88 113 VAL B C 1
ATOM 2747 O O . VAL B 1 113 ? -5.316 9.164 21.25 1 98.88 113 VAL B O 1
ATOM 2750 N N . GLU B 1 114 ? -7.496 8.68 21.359 1 98.75 114 GLU B N 1
ATOM 2751 C CA . GLU B 1 114 ? -7.355 7.945 22.625 1 98.75 114 GLU B CA 1
ATOM 2752 C C . GLU B 1 114 ? -6.5 6.695 22.438 1 98.75 114 GLU B C 1
ATOM 2754 O O . GLU B 1 114 ? -5.605 6.426 23.25 1 98.75 114 GLU B O 1
ATOM 2759 N N . TRP B 1 115 ? -6.801 5.941 21.391 1 98.81 115 TRP B N 1
ATOM 2760 C CA . TRP B 1 115 ? -6.031 4.73 21.109 1 98.81 115 TRP B CA 1
ATOM 2761 C C . TRP B 1 115 ? -4.562 5.062 20.875 1 98.81 115 TRP B C 1
ATOM 2763 O O . TRP B 1 115 ? -3.676 4.297 21.25 1 98.81 115 TRP B O 1
ATOM 2773 N N . ALA B 1 116 ? -4.309 6.18 20.203 1 98.75 116 ALA B N 1
ATOM 2774 C CA . ALA B 1 116 ? -2.969 6.547 19.766 1 98.75 116 ALA B CA 1
ATOM 2775 C C . ALA B 1 116 ? -2.139 7.102 20.922 1 98.75 116 ALA B C 1
ATOM 2777 O O . ALA B 1 116 ? -0.907 7.094 20.859 1 98.75 116 ALA B O 1
ATOM 2778 N N . TYR B 1 117 ? -2.822 7.613 21.953 1 98.25 117 TYR B N 1
ATOM 2779 C CA . TYR B 1 117 ? -2.08 8.219 23.062 1 98.25 117 TYR B CA 1
ATOM 2780 C C . TYR B 1 117 ? -1.009 7.273 23.578 1 98.25 117 TYR B C 1
ATOM 2782 O O . TYR B 1 117 ? -1.277 6.094 23.828 1 98.25 117 TYR B O 1
ATOM 2790 N N . PRO B 1 118 ? 0.271 7.734 23.766 1 98.12 118 PRO B N 1
ATOM 2791 C CA . PRO B 1 118 ? 0.721 9.133 23.797 1 98.12 118 PRO B CA 1
ATOM 2792 C C . PRO B 1 118 ? 1.259 9.609 22.453 1 98.12 118 PRO B C 1
ATOM 2794 O O . PRO B 1 118 ? 1.909 10.656 22.391 1 98.12 118 PRO B O 1
ATOM 2797 N N . LEU B 1 119 ? 1.115 8.836 21.312 1 98.69 119 LEU B N 1
ATOM 2798 C CA . LEU B 1 119 ? 1.533 9.258 19.984 1 98.69 119 LEU B CA 1
ATOM 2799 C C . LEU B 1 119 ? 0.771 10.508 19.547 1 98.69 119 LEU B C 1
ATOM 2801 O O . LEU B 1 119 ? -0.41 10.656 19.875 1 98.69 119 LEU B O 1
ATOM 2805 N N . GLY B 1 120 ? 1.443 11.398 18.828 1 98.56 120 GLY B N 1
ATOM 2806 C CA . GLY B 1 120 ? 0.735 12.5 18.188 1 98.56 120 GLY B CA 1
ATOM 2807 C C . GLY B 1 120 ? -0.147 12.047 17.047 1 98.56 120 GLY B C 1
ATOM 2808 O O . GLY B 1 120 ? 0.136 11.039 16.391 1 98.56 120 GLY B O 1
ATOM 2809 N N . VAL B 1 121 ? -1.258 12.797 16.797 1 98.94 121 VAL B N 1
ATOM 2810 C CA . VAL B 1 121 ? -2.174 12.43 15.719 1 98.94 121 VAL B CA 1
ATOM 2811 C C . VAL B 1 121 ? -2.295 13.586 14.727 1 98.94 121 VAL B C 1
ATOM 2813 O O . VAL B 1 121 ? -2.672 14.703 15.102 1 98.94 121 VAL B O 1
ATOM 2816 N N . THR B 1 122 ? -1.929 13.383 13.508 1 98.94 122 THR B N 1
ATOM 2817 C CA . THR B 1 122 ? -2.182 14.289 12.391 1 98.94 122 THR B CA 1
ATOM 2818 C C . THR B 1 122 ? -3.432 13.867 11.625 1 98.94 122 THR B C 1
ATOM 2820 O O . THR B 1 122 ? -3.553 12.711 11.219 1 98.94 122 THR B O 1
ATOM 2823 N N . CYS B 1 123 ? -4.383 14.773 11.523 1 98.94 123 CYS B N 1
ATOM 2824 C CA . CYS B 1 123 ? -5.461 14.508 10.578 1 98.94 123 CYS B CA 1
ATOM 2825 C C . CYS B 1 123 ? -4.992 14.719 9.141 1 98.94 123 CYS B C 1
ATOM 2827 O O . CYS B 1 123 ? -4.543 15.812 8.781 1 98.94 123 CYS B O 1
ATOM 2829 N N . ASN B 1 124 ? -5.102 13.688 8.367 1 98.25 124 ASN B N 1
ATOM 2830 C CA . ASN B 1 124 ? -4.602 13.75 7 1 98.25 124 ASN B CA 1
ATOM 2831 C C . ASN B 1 124 ? -5.578 14.477 6.078 1 98.25 124 ASN B C 1
ATOM 2833 O O . ASN B 1 124 ? -6.387 15.289 6.535 1 98.25 124 ASN B O 1
ATOM 2837 N N . ARG B 1 125 ? -5.57 14.25 4.859 1 96.69 125 ARG B N 1
ATOM 2838 C CA . ARG B 1 125 ? -6.281 15.055 3.867 1 96.69 125 ARG B CA 1
ATOM 2839 C C . ARG B 1 125 ? -7.77 14.727 3.865 1 96.69 125 ARG B C 1
ATOM 2841 O O . ARG B 1 125 ? -8.531 15.273 3.064 1 96.69 125 ARG B O 1
ATOM 2848 N N . ALA B 1 126 ? -8.195 13.766 4.734 1 97.56 126 ALA B N 1
ATOM 2849 C CA . ALA B 1 126 ? -9.633 13.695 4.98 1 97.56 126 ALA B CA 1
ATOM 2850 C C . ALA B 1 126 ? -10.211 15.078 5.273 1 97.56 126 ALA B C 1
ATOM 2852 O O . ALA B 1 126 ? -11.359 15.367 4.918 1 97.56 126 ALA B O 1
ATOM 2853 N N . PHE B 1 127 ? -9.422 15.93 5.863 1 98.75 127 PHE B N 1
ATOM 2854 C CA . PHE B 1 127 ? -9.766 17.312 6.168 1 98.75 127 PHE B CA 1
ATOM 2855 C C . PHE B 1 127 ? -10.18 18.062 4.906 1 98.75 127 PHE B C 1
ATOM 2857 O O . PHE B 1 127 ? -11.18 18.781 4.902 1 98.75 127 PHE B O 1
ATOM 2864 N N . ASP B 1 128 ? -9.445 17.859 3.834 1 98.38 128 ASP B N 1
ATOM 2865 C CA . ASP B 1 128 ? -9.641 18.594 2.59 1 98.38 128 ASP B CA 1
ATOM 2866 C C . ASP B 1 128 ? -10.953 18.188 1.917 1 98.38 128 ASP B C 1
ATOM 2868 O O . ASP B 1 128 ? -11.469 18.906 1.062 1 98.38 128 ASP B O 1
ATOM 2872 N N . GLY B 1 129 ? -11.438 17.047 2.277 1 97.31 129 GLY B N 1
ATOM 2873 C CA . GLY B 1 129 ? -12.672 16.562 1.677 1 97.31 129 GLY B CA 1
ATOM 2874 C C . GLY B 1 129 ? -13.914 17.094 2.344 1 97.31 129 GLY B C 1
ATOM 2875 O O . GLY B 1 129 ? -15.023 16.953 1.818 1 97.31 129 GLY B O 1
ATOM 2876 N N . THR B 1 130 ? -13.82 17.781 3.418 1 98.44 130 THR B N 1
ATOM 2877 C CA . THR B 1 130 ? -14.977 18.219 4.195 1 98.44 130 THR B CA 1
ATOM 2878 C C . THR B 1 130 ? -15.664 19.406 3.516 1 98.44 130 THR B C 1
ATOM 2880 O O . THR B 1 130 ? -15.008 20.203 2.838 1 98.44 130 THR B O 1
ATOM 2883 N N . PRO B 1 131 ? -16.969 19.547 3.689 1 98.19 131 PRO B N 1
ATOM 2884 C CA . PRO B 1 131 ? -17.688 20.656 3.064 1 98.19 131 PRO B CA 1
ATOM 2885 C C . PRO B 1 131 ? -17.422 22 3.756 1 98.19 131 PRO B C 1
ATOM 2887 O O . PRO B 1 131 ? -17.656 23.062 3.178 1 98.19 131 PRO B O 1
ATOM 2890 N N . ASP B 1 132 ? -16.969 21.984 5 1 98.69 132 ASP B N 1
ATOM 2891 C CA . ASP B 1 132 ? -16.703 23.188 5.793 1 98.69 132 ASP B CA 1
ATOM 2892 C C . ASP B 1 132 ? -15.391 23.047 6.562 1 98.69 132 ASP B C 1
ATOM 2894 O O . ASP B 1 132 ? -15.359 22.438 7.641 1 98.69 132 ASP B O 1
ATOM 2898 N N . LEU B 1 133 ? -14.367 23.688 6.055 1 98.81 133 LEU B N 1
ATOM 2899 C CA . LEU B 1 133 ? -13.023 23.531 6.602 1 98.81 133 LEU B CA 1
ATOM 2900 C C . LEU B 1 133 ? -12.938 24.109 8.008 1 98.81 133 LEU B C 1
ATOM 2902 O O . LEU B 1 133 ? -12.227 23.578 8.867 1 98.81 133 LEU B O 1
ATOM 2906 N N . PHE B 1 134 ? -13.602 25.156 8.25 1 98.88 134 PHE B N 1
ATOM 2907 C CA . PHE B 1 134 ? -13.508 25.812 9.547 1 98.88 134 PHE B CA 1
ATOM 2908 C C . PHE B 1 134 ? -14.242 25.016 10.609 1 98.88 134 PHE B C 1
ATOM 2910 O O . PHE B 1 134 ? -13.789 24.922 11.75 1 98.88 134 PHE B O 1
ATOM 2917 N N . LYS B 1 135 ? -15.359 24.469 10.266 1 98.88 135 LYS B N 1
ATOM 2918 C CA . LYS B 1 135 ? -16 23.547 11.188 1 98.88 135 LYS B CA 1
ATOM 2919 C C . LYS B 1 135 ? -15.102 22.344 11.469 1 98.88 135 LYS B C 1
ATOM 2921 O O . LYS B 1 135 ? -15 21.891 12.609 1 98.88 135 LYS B O 1
ATOM 2926 N N . ALA B 1 136 ? -14.523 21.781 10.438 1 98.94 136 ALA B N 1
ATOM 2927 C CA . ALA B 1 136 ? -13.617 20.641 10.578 1 98.94 136 ALA B CA 1
ATOM 2928 C C . ALA B 1 136 ? -12.461 20.969 11.508 1 98.94 136 ALA B C 1
ATOM 2930 O O . ALA B 1 136 ? -12.039 20.141 12.312 1 98.94 136 ALA B O 1
ATOM 2931 N N . LEU B 1 137 ? -11.906 22.172 11.383 1 98.94 137 LEU B N 1
ATOM 2932 C CA . LEU B 1 137 ? -10.828 22.625 12.258 1 98.94 137 LEU B CA 1
ATOM 2933 C C . LEU B 1 137 ? -11.25 22.547 13.719 1 98.94 137 LEU B C 1
ATOM 2935 O O . LEU B 1 137 ? -10.531 21.969 14.539 1 98.94 137 LEU B O 1
ATOM 2939 N N . GLU B 1 138 ? -12.383 23.094 14.008 1 98.88 138 GLU B N 1
ATOM 2940 C CA . GLU B 1 138 ? -12.875 23.078 15.383 1 98.88 138 GLU B CA 1
ATOM 2941 C C . GLU B 1 138 ? -13.125 21.656 15.867 1 98.88 138 GLU B C 1
ATOM 2943 O O . GLU B 1 138 ? -12.828 21.328 17.016 1 98.88 138 GLU B O 1
ATOM 2948 N N . ASP B 1 139 ? -13.703 20.812 15 1 98.88 139 ASP B N 1
ATOM 2949 C CA . ASP B 1 139 ? -13.93 19.406 15.328 1 98.88 139 ASP B CA 1
ATOM 2950 C C . ASP B 1 139 ? -12.625 18.719 15.719 1 98.88 139 ASP B C 1
ATOM 2952 O O . ASP B 1 139 ? -12.578 18 16.719 1 98.88 139 ASP B O 1
ATOM 2956 N N . LEU B 1 140 ? -11.586 18.953 14.992 1 98.94 140 LEU B N 1
ATOM 2957 C CA . LEU B 1 140 ? -10.312 18.266 15.211 1 98.94 140 LEU B CA 1
ATOM 2958 C C . LEU B 1 140 ? -9.625 18.781 16.469 1 98.94 140 LEU B C 1
ATOM 2960 O O . LEU B 1 140 ? -8.945 18.031 17.172 1 98.94 140 LEU B O 1
ATOM 2964 N N . VAL B 1 141 ? -9.75 20.109 16.734 1 98.81 141 VAL B N 1
ATOM 2965 C CA . VAL B 1 141 ? -9.273 20.656 18 1 98.81 141 VAL B CA 1
ATOM 2966 C C . VAL B 1 141 ? -9.938 19.938 19.172 1 98.81 141 VAL B C 1
ATOM 2968 O O . VAL B 1 141 ? -9.258 19.5 20.109 1 98.81 141 VAL B O 1
ATOM 2971 N N . GLN B 1 142 ? -11.203 19.766 19.031 1 98.5 142 GLN B N 1
ATOM 2972 C CA . GLN B 1 142 ? -11.969 19.109 20.094 1 98.5 142 GLN B CA 1
ATOM 2973 C C . GLN B 1 142 ? -11.555 17.641 20.234 1 98.5 142 GLN B C 1
ATOM 2975 O O . GLN B 1 142 ? -11.547 17.109 21.344 1 98.5 142 GLN B O 1
ATOM 2980 N N . CYS B 1 143 ? -11.234 16.984 19.188 1 98.75 143 CYS B N 1
ATOM 2981 C CA . CYS B 1 143 ? -10.859 15.578 19.203 1 98.75 143 CYS B CA 1
ATOM 2982 C C . CYS B 1 143 ? -9.477 15.391 19.812 1 98.75 143 CYS B C 1
ATOM 2984 O O . CYS B 1 143 ? -9.117 14.281 20.219 1 98.75 143 CYS B O 1
ATOM 2986 N N . GLY B 1 144 ? -8.656 16.406 19.797 1 98.56 144 GLY B N 1
ATOM 2987 C CA . GLY B 1 144 ? -7.34 16.312 20.406 1 98.56 144 GLY B CA 1
ATOM 2988 C C . GLY B 1 144 ? -6.23 16.031 19.406 1 98.56 144 GLY B C 1
ATOM 2989 O O . GLY B 1 144 ? -5.156 15.562 19.781 1 98.56 144 GLY B O 1
ATOM 2990 N N . CYS B 1 145 ? -6.426 16.312 18.141 1 98.69 145 CYS B N 1
ATOM 2991 C CA . CYS B 1 145 ? -5.383 16.156 17.141 1 98.69 145 CYS B CA 1
ATOM 2992 C C . CYS B 1 145 ? -4.27 17.188 17.344 1 98.69 145 CYS B C 1
ATOM 2994 O O . CYS B 1 145 ? -4.531 18.312 17.734 1 98.69 145 CYS B O 1
ATOM 2996 N N . GLU B 1 146 ? -3.109 16.75 16.984 1 98.12 146 GLU B N 1
ATOM 2997 C CA . GLU B 1 146 ? -1.909 17.578 17.094 1 98.12 146 GLU B CA 1
ATOM 2998 C C . GLU B 1 146 ? -1.769 18.484 15.875 1 98.12 146 GLU B C 1
ATOM 3000 O O . GLU B 1 146 ? -1.232 19.594 15.984 1 98.12 146 GLU B O 1
ATOM 3005 N N . ARG B 1 147 ? -2.242 17.984 14.766 1 98.5 147 ARG B N 1
ATOM 3006 C CA . ARG B 1 147 ? -1.889 18.594 13.492 1 98.5 147 ARG B CA 1
ATOM 3007 C C . ARG B 1 147 ? -2.928 18.281 12.422 1 98.5 147 ARG B C 1
ATOM 3009 O O . ARG B 1 147 ? -3.578 17.234 12.469 1 98.5 147 ARG B O 1
ATOM 3016 N N . ILE B 1 148 ? -3.07 19.203 11.539 1 98.88 148 ILE B N 1
ATOM 3017 C CA . ILE B 1 148 ? -3.889 19.016 10.344 1 98.88 148 ILE B CA 1
ATOM 3018 C C . ILE B 1 148 ? -3.016 19.109 9.102 1 98.88 148 ILE B C 1
ATOM 3020 O O . ILE B 1 148 ? -2.363 20.141 8.867 1 98.88 148 ILE B O 1
ATOM 3024 N N . LEU B 1 149 ? -2.902 18.109 8.336 1 98.75 149 LEU B N 1
ATOM 3025 C CA . LEU B 1 149 ? -2.338 18.172 6.988 1 98.75 149 LEU B CA 1
ATOM 3026 C C . LEU B 1 149 ? -3.393 18.594 5.973 1 98.75 149 LEU B C 1
ATOM 3028 O O . LEU B 1 149 ? -4.414 17.922 5.812 1 98.75 149 LEU B O 1
ATOM 3032 N N . THR B 1 150 ? -3.143 19.672 5.184 1 98.69 150 THR B N 1
ATOM 3033 C CA . THR B 1 150 ? -4.227 20.172 4.348 1 98.69 150 THR B CA 1
ATOM 3034 C C . THR B 1 150 ? -3.674 20.938 3.152 1 98.69 150 THR B C 1
ATOM 3036 O O . THR B 1 150 ? -2.635 21.594 3.258 1 98.69 150 THR B O 1
ATOM 3039 N N . SER B 1 151 ? -4.398 20.844 2.09 1 97.94 151 SER B N 1
ATOM 3040 C CA . SER B 1 151 ? -4.148 21.688 0.921 1 97.94 151 SER B CA 1
ATOM 3041 C C . SER B 1 151 ? -5.117 22.859 0.864 1 97.94 151 SER B C 1
ATOM 3043 O O . SER B 1 151 ? -5.258 23.5 -0.175 1 97.94 151 SER B O 1
ATOM 3045 N N . GLY B 1 152 ? -5.906 22.984 1.975 1 98.19 152 GLY B N 1
ATOM 3046 C CA . GLY B 1 152 ? -6.883 24.062 2.012 1 98.19 152 GLY B CA 1
ATOM 3047 C C . GLY B 1 152 ? -8.133 23.766 1.206 1 98.19 152 GLY B C 1
ATOM 3048 O O . GLY B 1 152 ? -8.781 24.672 0.695 1 98.19 152 GLY B O 1
ATOM 3049 N N . GLY B 1 153 ? -8.398 22.531 0.981 1 97.44 153 GLY B N 1
ATOM 3050 C CA . GLY B 1 153 ? -9.594 22.125 0.256 1 97.44 153 GLY B CA 1
ATOM 3051 C C . GLY B 1 153 ? -9.438 22.219 -1.25 1 97.44 153 GLY B C 1
ATOM 3052 O O . GLY B 1 153 ? -10.422 22.125 -1.988 1 97.44 153 GLY B O 1
ATOM 3053 N N . LYS B 1 154 ? -8.258 22.422 -1.71 1 96.56 154 LYS B N 1
ATOM 3054 C CA . LYS B 1 154 ? -7.961 22.5 -3.137 1 96.56 154 LYS B CA 1
ATOM 3055 C C . LYS B 1 154 ? -6.977 21.406 -3.553 1 96.56 154 LYS B C 1
ATOM 3057 O O . LYS B 1 154 ? -6.582 20.578 -2.734 1 96.56 154 LYS B O 1
ATOM 3062 N N . SER B 1 155 ? -6.66 21.391 -4.805 1 93.88 155 SER B N 1
ATOM 3063 C CA . SER B 1 155 ? -5.758 20.359 -5.312 1 93.88 155 SER B CA 1
ATOM 3064 C C . SER B 1 155 ? -4.34 20.562 -4.789 1 93.88 155 SER B C 1
ATOM 3066 O O . SER B 1 155 ? -3.611 19.594 -4.574 1 93.88 155 SER B O 1
ATOM 3068 N N . SER B 1 156 ? -4 21.812 -4.555 1 95.94 156 SER B N 1
ATOM 3069 C CA . SER B 1 156 ? -2.668 22.141 -4.059 1 95.94 156 SER B CA 1
ATOM 3070 C C . SER B 1 156 ? -2.719 23.281 -3.041 1 95.94 156 SER B C 1
ATOM 3072 O O . SER B 1 156 ? -3.59 24.141 -3.115 1 95.94 156 SER B O 1
ATOM 3074 N N . ALA B 1 157 ? -1.761 23.219 -2.158 1 97.5 157 ALA B N 1
ATOM 3075 C CA . ALA B 1 157 ? -1.711 24.219 -1.089 1 97.5 157 ALA B CA 1
ATOM 3076 C C . ALA B 1 157 ? -1.423 25.609 -1.646 1 97.5 157 ALA B C 1
ATOM 3078 O O . ALA B 1 157 ? -2.055 26.594 -1.243 1 97.5 157 ALA B O 1
ATOM 3079 N N . PRO B 1 158 ? -0.495 25.75 -2.623 1 97.25 158 PRO B N 1
ATOM 3080 C CA . PRO B 1 158 ? -0.229 27.078 -3.162 1 97.25 158 PRO B CA 1
ATOM 3081 C C . PRO B 1 158 ? -1.474 27.734 -3.758 1 97.25 158 PRO B C 1
ATOM 3083 O O . PRO B 1 158 ? -1.615 28.969 -3.709 1 97.25 158 PRO B O 1
ATOM 3086 N N . ASP B 1 159 ? -2.355 26.953 -4.25 1 96.44 159 ASP B N 1
ATOM 3087 C CA . ASP B 1 159 ? -3.582 27.469 -4.855 1 96.44 159 ASP B CA 1
ATOM 3088 C C . ASP B 1 159 ? -4.574 27.922 -3.783 1 96.44 159 ASP B C 1
ATOM 3090 O O . ASP B 1 159 ? -5.578 28.562 -4.094 1 96.44 159 ASP B O 1
ATOM 3094 N N . ALA B 1 160 ? -4.281 27.641 -2.518 1 98.06 160 ALA B N 1
ATOM 3095 C CA . ALA B 1 160 ? -5.238 27.891 -1.446 1 98.06 160 ALA B CA 1
ATOM 3096 C C . ALA B 1 160 ? -4.613 28.719 -0.33 1 98.06 160 ALA B C 1
ATOM 3098 O O . ALA B 1 160 ? -4.969 28.562 0.841 1 98.06 160 ALA B O 1
ATOM 3099 N N . ALA B 1 161 ? -3.721 29.578 -0.673 1 98.31 161 ALA B N 1
ATOM 3100 C CA . ALA B 1 161 ? -2.939 30.312 0.321 1 98.31 161 ALA B CA 1
ATOM 3101 C C . ALA B 1 161 ? -3.842 31.156 1.22 1 98.31 161 ALA B C 1
ATOM 3103 O O . ALA B 1 161 ? -3.625 31.234 2.432 1 98.31 161 ALA B O 1
ATOM 3104 N N . ASP B 1 162 ? -4.867 31.781 0.671 1 98.5 162 ASP B N 1
ATOM 3105 C CA . ASP B 1 162 ? -5.742 32.656 1.444 1 98.5 162 ASP B CA 1
ATOM 3106 C C . ASP B 1 162 ? -6.516 31.859 2.498 1 98.5 162 ASP B C 1
ATOM 3108 O O . ASP B 1 162 ? -6.574 32.25 3.662 1 98.5 162 ASP B O 1
ATOM 3112 N N . ILE B 1 163 ? -7.098 30.781 2.074 1 98.5 163 ILE B N 1
ATOM 3113 C CA . ILE B 1 163 ? -7.875 29.969 3.004 1 98.5 163 ILE B CA 1
ATOM 3114 C C . ILE B 1 163 ? -6.945 29.344 4.047 1 98.5 163 ILE B C 1
ATOM 3116 O O . ILE B 1 163 ? -7.309 29.219 5.215 1 98.5 163 ILE B O 1
ATOM 3120 N N . LEU B 1 164 ? -5.766 28.938 3.666 1 98.81 164 LEU B N 1
ATOM 3121 C CA . LEU B 1 164 ? -4.789 28.391 4.594 1 98.81 164 LEU B CA 1
ATOM 3122 C C . LEU B 1 164 ? -4.383 29.406 5.641 1 98.81 164 LEU B C 1
ATOM 3124 O O . LEU B 1 164 ? -4.25 29.078 6.82 1 98.81 164 LEU B O 1
ATOM 3128 N N . ALA B 1 165 ? -4.191 30.672 5.207 1 98.81 165 ALA B N 1
ATOM 3129 C CA . ALA B 1 165 ? -3.855 31.734 6.141 1 98.81 165 ALA B CA 1
ATOM 3130 C C . ALA B 1 165 ? -4.941 31.906 7.195 1 98.81 165 ALA B C 1
ATOM 3132 O O . ALA B 1 165 ? -4.645 32.062 8.383 1 98.81 165 ALA B O 1
ATOM 3133 N N . ARG B 1 166 ? -6.137 31.859 6.75 1 98.81 166 ARG B N 1
ATOM 3134 C CA . ARG B 1 166 ? -7.262 32 7.668 1 98.81 166 ARG B CA 1
ATOM 3135 C C . ARG B 1 166 ? -7.34 30.812 8.625 1 98.81 166 ARG B C 1
ATOM 3137 O O . ARG B 1 166 ? -7.68 30.984 9.805 1 98.81 166 ARG B O 1
ATOM 3144 N N . LEU B 1 167 ? -7.094 29.625 8.125 1 98.88 167 LEU B N 1
ATOM 3145 C CA . LEU B 1 167 ? -7.086 28.438 8.977 1 98.88 167 LEU B CA 1
ATOM 3146 C C . LEU B 1 167 ? -6.008 28.531 10.047 1 98.88 167 LEU B C 1
ATOM 3148 O O . LEU B 1 167 ? -6.254 28.219 11.219 1 98.88 167 LEU B O 1
ATOM 3152 N N . VAL B 1 168 ? -4.824 28.969 9.672 1 98.69 168 VAL B N 1
ATOM 3153 C CA . VAL B 1 168 ? -3.719 29.125 10.617 1 98.69 168 VAL B CA 1
ATOM 3154 C C . VAL B 1 168 ? -4.105 30.141 11.695 1 98.69 168 VAL B C 1
ATOM 3156 O O . VAL B 1 168 ? -3.906 29.891 12.883 1 98.69 168 VAL B O 1
ATOM 3159 N N . GLU B 1 169 ? -4.656 31.234 11.242 1 98.56 169 GLU B N 1
ATOM 3160 C CA . GLU B 1 169 ? -5.074 32.281 12.172 1 98.56 169 GLU B CA 1
ATOM 3161 C C . GLU B 1 169 ? -6.129 31.75 13.141 1 98.56 169 GLU B C 1
ATOM 3163 O O . GLU B 1 169 ? -6.062 32.031 14.344 1 98.56 169 GLU B O 1
ATOM 3168 N N . ASN B 1 170 ? -7.07 31.016 12.625 1 98.56 170 ASN B N 1
ATOM 3169 C CA . ASN B 1 170 ? -8.156 30.5 13.445 1 98.56 170 ASN B CA 1
ATOM 3170 C C . ASN B 1 170 ? -7.664 29.422 14.414 1 98.56 170 ASN B C 1
ATOM 3172 O O . ASN B 1 170 ? -8.203 29.281 15.516 1 98.56 170 ASN B O 1
ATOM 3176 N N . ALA B 1 171 ? -6.73 28.625 13.969 1 98.31 171 ALA B N 1
ATOM 3177 C CA . ALA B 1 171 ? -6.184 27.547 14.789 1 98.31 171 ALA B CA 1
ATOM 3178 C C . ALA B 1 171 ? -5.477 28.094 16.031 1 98.31 171 ALA B C 1
ATOM 3180 O O . ALA B 1 171 ? -5.562 27.516 17.109 1 98.31 171 ALA B O 1
ATOM 3181 N N . ARG B 1 172 ? -4.793 29.25 15.773 1 94.75 172 ARG B N 1
ATOM 3182 C CA . ARG B 1 172 ? -3.936 29.812 16.812 1 94.75 172 ARG B CA 1
ATOM 3183 C C . ARG B 1 172 ? -2.922 28.766 17.297 1 94.75 172 ARG B C 1
ATOM 3185 O O . ARG B 1 172 ? -2.193 28.188 16.5 1 94.75 172 ARG B O 1
ATOM 3192 N N . ASP B 1 173 ? -2.943 28.469 18.641 1 95.62 173 ASP B N 1
ATOM 3193 C CA . ASP B 1 173 ? -1.974 27.516 19.172 1 95.62 173 ASP B CA 1
ATOM 3194 C C . ASP B 1 173 ? -2.658 26.219 19.625 1 95.62 173 ASP B C 1
ATOM 3196 O O . ASP B 1 173 ? -2.057 25.391 20.312 1 95.62 173 ASP B O 1
ATOM 3200 N N . ARG B 1 174 ? -3.83 26.031 19.172 1 98.19 174 ARG B N 1
ATOM 3201 C CA . ARG B 1 174 ? -4.613 24.891 19.656 1 98.19 174 ARG B CA 1
ATOM 3202 C C . ARG B 1 174 ? -4.305 23.641 18.828 1 98.19 174 ARG B C 1
ATOM 3204 O O . ARG B 1 174 ? -4.477 22.516 19.312 1 98.19 174 ARG B O 1
ATOM 3211 N N . ILE B 1 175 ? -3.936 23.844 17.578 1 98.56 175 ILE B N 1
ATOM 3212 C CA . ILE B 1 175 ? -3.625 22.766 16.641 1 98.56 175 ILE B CA 1
ATOM 3213 C C . ILE B 1 175 ? -2.723 23.281 15.531 1 98.56 175 ILE B C 1
ATOM 3215 O O . ILE B 1 175 ? -2.879 24.422 15.086 1 98.56 175 ILE B O 1
ATOM 3219 N N . CYS B 1 176 ? -1.819 22.516 15.07 1 98.5 176 CYS B N 1
ATOM 3220 C CA . CYS B 1 176 ? -0.902 22.938 14.016 1 98.5 176 CYS B CA 1
ATOM 3221 C C . CYS B 1 176 ? -1.51 22.719 12.641 1 98.5 176 CYS B C 1
ATOM 3223 O O . CYS B 1 176 ? -1.96 21.609 12.328 1 98.5 176 CYS B O 1
ATOM 3225 N N . VAL B 1 177 ? -1.584 23.719 11.828 1 98.75 177 VAL B N 1
ATOM 3226 C CA . VAL B 1 177 ? -1.994 23.578 10.438 1 98.75 177 VAL B CA 1
ATOM 3227 C C . VAL B 1 177 ? -0.762 23.422 9.547 1 98.75 177 VAL B C 1
ATOM 3229 O O . VAL B 1 177 ? 0.092 24.297 9.492 1 98.75 177 VAL B O 1
ATOM 3232 N N . MET B 1 178 ? -0.701 22.312 8.859 1 98.81 178 MET B N 1
ATOM 3233 C CA . MET B 1 178 ? 0.459 21.953 8.047 1 98.81 178 MET B CA 1
ATOM 3234 C C . MET B 1 178 ? 0.08 21.859 6.574 1 98.81 178 MET B C 1
ATOM 3236 O O . MET B 1 178 ? -0.509 20.875 6.141 1 98.81 178 MET B O 1
ATOM 3240 N N . PRO B 1 179 ? 0.406 22.953 5.805 1 98.69 179 PRO B N 1
ATOM 3241 C CA . PRO B 1 179 ? 0.137 22.891 4.367 1 98.69 179 PRO B CA 1
ATOM 3242 C C . PRO B 1 179 ? 0.897 21.75 3.678 1 98.69 179 PRO B C 1
ATOM 3244 O O . PRO B 1 179 ? 2.074 21.531 3.971 1 98.69 179 PRO B O 1
ATOM 3247 N N . GLY B 1 180 ? 0.184 21.047 2.848 1 97.31 180 GLY B N 1
ATOM 3248 C CA . GLY B 1 180 ? 0.72 20 2.002 1 97.31 180 GLY B CA 1
ATOM 3249 C C . GLY B 1 180 ? 0.048 19.922 0.645 1 97.31 180 GLY B C 1
ATOM 3250 O O . GLY B 1 180 ? -0.924 20.641 0.386 1 97.31 180 GLY B O 1
ATOM 3251 N N . ALA B 1 181 ? 0.653 19.109 -0.262 1 94.94 181 ALA B N 1
ATOM 3252 C CA . ALA B 1 181 ? 0.207 18.922 -1.641 1 94.94 181 ALA B CA 1
ATOM 3253 C C . ALA B 1 181 ? 0.745 20.031 -2.543 1 94.94 181 ALA B C 1
ATOM 3255 O O . ALA B 1 181 ? 0.39 21.203 -2.381 1 94.94 181 ALA B O 1
ATOM 3256 N N . GLY B 1 182 ? 1.598 19.625 -3.432 1 94.56 182 GLY B N 1
ATOM 3257 C CA . GLY B 1 182 ? 2.061 20.531 -4.465 1 94.56 182 GLY B CA 1
ATOM 3258 C C . GLY B 1 182 ? 3.182 21.438 -4 1 94.56 182 GLY B C 1
ATOM 3259 O O . GLY B 1 182 ? 3.527 22.406 -4.68 1 94.56 182 GLY B O 1
ATOM 3260 N N . LEU B 1 183 ? 3.752 21.141 -2.873 1 97.44 183 LEU B N 1
ATOM 3261 C CA . LEU B 1 183 ? 4.812 22.016 -2.365 1 97.44 183 LEU B CA 1
ATOM 3262 C C . LEU B 1 183 ? 6.156 21.641 -2.988 1 97.44 183 LEU B C 1
ATOM 3264 O O . LEU B 1 183 ? 6.469 20.453 -3.148 1 97.44 183 LEU B O 1
ATOM 3268 N N . LYS B 1 184 ? 6.852 22.609 -3.381 1 96.94 184 LYS B N 1
ATOM 3269 C CA . LYS B 1 184 ? 8.211 22.562 -3.91 1 96.94 184 LYS B CA 1
ATOM 3270 C C . LYS B 1 184 ? 9.047 23.719 -3.383 1 96.94 184 LYS B C 1
ATOM 3272 O O . LYS B 1 184 ? 8.516 24.656 -2.785 1 96.94 184 LYS B O 1
ATOM 3277 N N . SER B 1 185 ? 10.305 23.578 -3.639 1 98 185 SER B N 1
ATOM 3278 C CA . SER B 1 185 ? 11.195 24.641 -3.17 1 98 185 SER B CA 1
ATOM 3279 C C . SER B 1 185 ? 10.844 25.984 -3.799 1 98 185 SER B C 1
ATOM 3281 O O . SER B 1 185 ? 11 27.031 -3.166 1 98 185 SER B O 1
ATOM 3283 N N . ASN B 1 186 ? 10.305 25.984 -4.957 1 97.69 186 ASN B N 1
ATOM 3284 C CA . ASN B 1 186 ? 10.109 27.219 -5.695 1 97.69 186 ASN B CA 1
ATOM 3285 C C . ASN B 1 186 ? 8.836 27.938 -5.27 1 97.69 186 ASN B C 1
ATOM 3287 O O . ASN B 1 186 ? 8.586 29.078 -5.68 1 97.69 186 ASN B O 1
ATOM 3291 N N . ASN B 1 187 ? 8 27.375 -4.465 1 98.12 187 ASN B N 1
ATOM 3292 C CA . ASN B 1 187 ? 6.785 28.047 -4.035 1 98.12 187 ASN B CA 1
ATOM 3293 C C . ASN B 1 187 ? 6.672 28.094 -2.514 1 98.12 187 ASN B C 1
ATOM 3295 O O . ASN B 1 187 ? 5.754 28.703 -1.97 1 98.12 187 ASN B O 1
ATOM 3299 N N . LEU B 1 188 ? 7.594 27.5 -1.82 1 98.12 188 LEU B N 1
ATOM 3300 C CA . LEU B 1 188 ? 7.539 27.297 -0.378 1 98.12 188 LEU B CA 1
ATOM 3301 C C . LEU B 1 188 ? 7.68 28.609 0.371 1 98.12 188 LEU B C 1
ATOM 3303 O O . LEU B 1 188 ? 6.918 28.891 1.301 1 98.12 188 LEU B O 1
ATOM 3307 N N . ALA B 1 189 ? 8.625 29.422 -0.008 1 97.56 189 ALA B N 1
ATOM 3308 C CA . ALA B 1 189 ? 8.875 30.688 0.677 1 97.56 189 ALA B CA 1
ATOM 3309 C C . ALA B 1 189 ? 7.645 31.594 0.623 1 97.56 189 ALA B C 1
ATOM 3311 O O . ALA B 1 189 ? 7.27 32.188 1.628 1 97.56 189 ALA B O 1
ATOM 3312 N N . GLU B 1 190 ? 7.09 31.688 -0.532 1 97.88 190 GLU B N 1
ATOM 3313 C CA . GLU B 1 190 ? 5.902 32.5 -0.7 1 97.88 190 GLU B CA 1
ATOM 3314 C C . GLU B 1 190 ? 4.742 31.984 0.14 1 97.88 190 GLU B C 1
ATOM 3316 O O . GLU B 1 190 ? 4.027 32.75 0.776 1 97.88 190 GLU B O 1
ATOM 3321 N N . LEU B 1 191 ? 4.531 30.688 0.119 1 98.25 191 LEU B N 1
ATOM 3322 C CA . LEU B 1 191 ? 3.455 30.094 0.908 1 98.25 191 LEU B CA 1
ATOM 3323 C C . LEU B 1 191 ? 3.658 30.375 2.395 1 98.25 191 LEU B C 1
ATOM 3325 O O . LEU B 1 191 ? 2.703 30.688 3.107 1 98.25 191 LEU B O 1
ATOM 3329 N N . ARG B 1 192 ? 4.883 30.203 2.855 1 97.81 192 ARG B N 1
ATOM 3330 C CA . ARG B 1 192 ? 5.223 30.469 4.25 1 97.81 192 ARG B CA 1
ATOM 3331 C C . ARG B 1 192 ? 4.883 31.906 4.621 1 97.81 192 ARG B C 1
ATOM 3333 O O . ARG B 1 192 ? 4.246 32.156 5.648 1 97.81 192 ARG B O 1
ATOM 3340 N N . ARG B 1 193 ? 5.25 32.812 3.785 1 97.25 193 ARG B N 1
ATOM 3341 C CA . ARG B 1 193 ? 4.996 34.219 4.035 1 97.25 193 ARG B CA 1
ATOM 3342 C C . ARG B 1 193 ? 3.498 34.5 4.082 1 97.25 193 ARG B C 1
ATOM 3344 O O . ARG B 1 193 ? 3.029 35.25 4.949 1 97.25 193 ARG B O 1
ATOM 3351 N N . ARG B 1 194 ? 2.777 33.906 3.219 1 98.06 194 ARG B N 1
ATOM 3352 C CA . ARG B 1 194 ? 1.362 34.219 3.053 1 98.06 194 ARG B CA 1
ATOM 3353 C C . ARG B 1 194 ? 0.52 33.562 4.133 1 98.06 194 ARG B C 1
ATOM 3355 O O . ARG B 1 194 ? -0.516 34.094 4.539 1 98.06 194 ARG B O 1
ATOM 3362 N N . THR B 1 195 ? 0.857 32.438 4.613 1 97.94 195 THR B N 1
ATOM 3363 C CA . THR B 1 195 ? -0.021 31.641 5.469 1 97.94 195 THR B CA 1
ATOM 3364 C C . THR B 1 195 ? 0.388 31.766 6.934 1 97.94 195 THR B C 1
ATOM 3366 O O . THR B 1 195 ? -0.438 31.594 7.832 1 97.94 195 THR B O 1
ATOM 3369 N N . GLY B 1 196 ? 1.75 31.922 7.176 1 96.75 196 GLY B N 1
ATOM 3370 C CA . GLY B 1 196 ? 2.264 31.953 8.539 1 96.75 196 GLY B CA 1
ATOM 3371 C C . GLY B 1 196 ? 2.342 30.562 9.164 1 96.75 196 GLY B C 1
ATOM 3372 O O . GLY B 1 196 ? 2.574 30.438 10.367 1 96.75 196 GLY B O 1
ATOM 3373 N N . ALA B 1 197 ? 2.135 29.547 8.391 1 97.88 197 ALA B N 1
ATOM 3374 C CA . ALA B 1 197 ? 2.277 28.188 8.898 1 97.88 197 ALA B CA 1
ATOM 3375 C C . ALA B 1 197 ? 3.715 27.906 9.328 1 97.88 197 ALA B C 1
ATOM 3377 O O . ALA B 1 197 ? 4.648 28.562 8.859 1 97.88 197 ALA B O 1
ATOM 3378 N N . VAL B 1 198 ? 3.875 26.891 10.203 1 97.19 198 VAL B N 1
ATOM 3379 C CA . VAL B 1 198 ? 5.211 26.656 10.75 1 97.19 198 VAL B CA 1
ATOM 3380 C C . VAL B 1 198 ? 5.68 25.25 10.406 1 97.19 198 VAL B C 1
ATOM 3382 O O . VAL B 1 198 ? 6.852 24.906 10.602 1 97.19 198 VAL B O 1
ATOM 3385 N N . GLU B 1 199 ? 4.809 24.406 10.016 1 98.25 199 GLU B N 1
ATOM 3386 C CA . GLU B 1 199 ? 5.137 23.078 9.508 1 98.25 199 GLU B CA 1
ATOM 3387 C C . GLU B 1 199 ? 4.66 22.906 8.07 1 98.25 199 GLU B C 1
ATOM 3389 O O . GLU B 1 199 ? 3.6 23.422 7.695 1 98.25 199 GLU B O 1
ATOM 3394 N N . TYR B 1 200 ? 5.398 22.156 7.297 1 98.69 200 TYR B N 1
ATOM 3395 C CA . TYR B 1 200 ? 5.09 21.922 5.891 1 98.69 200 TYR B CA 1
ATOM 3396 C C . TYR B 1 200 ? 5.32 20.469 5.523 1 98.69 200 TYR B C 1
ATOM 3398 O O . TYR B 1 200 ? 6.16 19.781 6.125 1 98.69 200 TYR B O 1
ATOM 3406 N N . HIS B 1 201 ? 4.574 20.016 4.594 1 98.69 201 HIS B N 1
ATOM 3407 C CA . HIS B 1 201 ? 4.602 18.625 4.152 1 98.69 201 HIS B CA 1
ATOM 3408 C C . HIS B 1 201 ? 4.844 18.531 2.648 1 98.69 201 HIS B C 1
ATOM 3410 O O . HIS B 1 201 ? 4.156 19.188 1.862 1 98.69 201 HIS B O 1
ATOM 3416 N N . ALA B 1 202 ? 5.789 17.766 2.256 1 98.19 202 ALA B N 1
ATOM 3417 C CA . ALA B 1 202 ? 6.082 17.562 0.838 1 98.19 202 ALA B CA 1
ATOM 3418 C C . ALA B 1 202 ? 6.535 16.141 0.565 1 98.19 202 ALA B C 1
ATOM 3420 O O . ALA B 1 202 ? 7.055 15.461 1.459 1 98.19 202 ALA B O 1
ATOM 3421 N N . SER B 1 203 ? 6.332 15.617 -0.604 1 94.69 203 SER B N 1
ATOM 3422 C CA . SER B 1 203 ? 6.805 14.281 -0.954 1 94.69 203 SER B CA 1
ATOM 3423 C C . SER B 1 203 ? 8.164 14.344 -1.647 1 94.69 203 SER B C 1
ATOM 3425 O O . SER B 1 203 ? 9.016 13.484 -1.419 1 94.69 203 SER B O 1
ATOM 3427 N N . THR B 1 204 ? 8.359 15.375 -2.465 1 96.5 204 THR B N 1
ATOM 3428 C CA . THR B 1 204 ? 9.578 15.562 -3.242 1 96.5 204 THR B CA 1
ATOM 3429 C C . THR B 1 204 ? 9.961 14.273 -3.963 1 96.5 204 THR B C 1
ATOM 3431 O O . THR B 1 204 ? 11.141 13.914 -4.027 1 96.5 204 THR B O 1
ATOM 3434 N N . ARG B 1 205 ? 9.047 13.445 -4.336 1 95.94 205 ARG B N 1
ATOM 3435 C CA . ARG B 1 205 ? 9.344 12.125 -4.875 1 95.94 205 ARG B CA 1
ATOM 3436 C C . ARG B 1 205 ? 9.75 12.211 -6.34 1 95.94 205 ARG B C 1
ATOM 3438 O O . ARG B 1 205 ? 9.203 13.023 -7.094 1 95.94 205 ARG B O 1
ATOM 3445 N N . THR B 1 206 ? 10.617 11.477 -6.723 1 96.94 206 THR B N 1
ATOM 3446 C CA . THR B 1 206 ? 11.031 11.258 -8.102 1 96.94 206 THR B CA 1
ATOM 3447 C C . THR B 1 206 ? 11.156 9.766 -8.398 1 96.94 206 THR B C 1
ATOM 3449 O O . THR B 1 206 ? 11.266 8.953 -7.477 1 96.94 206 THR B O 1
ATOM 3452 N N . VAL B 1 207 ? 11.055 9.352 -9.656 1 96.62 207 VAL B N 1
ATOM 3453 C CA . VAL B 1 207 ? 11.227 7.961 -10.062 1 96.62 207 VAL B CA 1
ATOM 3454 C C . VAL B 1 207 ? 12.711 7.594 -10.039 1 96.62 207 VAL B C 1
ATOM 3456 O O . VAL B 1 207 ? 13.531 8.273 -10.648 1 96.62 207 VAL B O 1
ATOM 3459 N N . ALA B 1 208 ? 13.031 6.578 -9.266 1 96.38 208 ALA B N 1
ATOM 3460 C CA . ALA B 1 208 ? 14.406 6.094 -9.234 1 96.38 208 ALA B CA 1
ATOM 3461 C C . ALA B 1 208 ? 14.766 5.379 -10.531 1 96.38 208 ALA B C 1
ATOM 3463 O O . ALA B 1 208 ? 13.922 4.715 -11.141 1 96.38 208 ALA B O 1
ATOM 3464 N N . PRO B 1 209 ? 16.047 5.551 -10.953 1 95.12 209 PRO B N 1
ATOM 3465 C CA . PRO B 1 209 ? 16.469 4.719 -12.086 1 95.12 209 PRO B CA 1
ATOM 3466 C C . PRO B 1 209 ? 16.328 3.225 -11.805 1 95.12 209 PRO B C 1
ATOM 3468 O O . PRO B 1 209 ? 16.578 2.775 -10.688 1 95.12 209 PRO B O 1
ATOM 3471 N N . ASN B 1 210 ? 15.859 2.488 -12.828 1 95.25 210 ASN B N 1
ATOM 3472 C CA . ASN B 1 210 ? 15.773 1.036 -12.703 1 95.25 210 ASN B CA 1
ATOM 3473 C C . ASN B 1 210 ? 17.141 0.384 -12.852 1 95.25 210 ASN B C 1
ATOM 3475 O O . ASN B 1 210 ? 17.766 0.472 -13.906 1 95.25 210 ASN B O 1
ATOM 3479 N N . PRO B 1 211 ? 17.594 -0.292 -11.82 1 96.56 211 PRO B N 1
ATOM 3480 C CA . PRO B 1 211 ? 18.969 -0.811 -11.852 1 96.56 211 PRO B CA 1
ATOM 3481 C C . PRO B 1 211 ? 19.094 -2.092 -12.672 1 96.56 211 PRO B C 1
ATOM 3483 O O . PRO B 1 211 ? 20.203 -2.545 -12.953 1 96.56 211 PRO B O 1
ATOM 3486 N N . LEU B 1 212 ? 18 -2.734 -13.055 1 97.12 212 LEU B N 1
ATOM 3487 C CA . LEU B 1 212 ? 18.031 -4.039 -13.703 1 97.12 212 LEU B CA 1
ATOM 3488 C C . LEU B 1 212 ? 18.734 -3.959 -15.055 1 97.12 212 LEU B C 1
ATOM 3490 O O . LEU B 1 212 ? 18.547 -3 -15.805 1 97.12 212 LEU B O 1
ATOM 3494 N N . ARG B 1 213 ? 19.484 -4.957 -15.312 1 98.19 213 ARG B N 1
ATOM 3495 C CA . ARG B 1 213 ? 20.188 -5.031 -16.594 1 98.19 213 ARG B CA 1
ATOM 3496 C C . ARG B 1 213 ? 19.297 -5.613 -17.672 1 98.19 213 ARG B C 1
ATOM 3498 O O . ARG B 1 213 ? 19.547 -5.414 -18.875 1 98.19 213 ARG B O 1
ATOM 3505 N N . TYR B 1 214 ? 18.344 -6.344 -17.328 1 97.75 214 TYR B N 1
ATOM 3506 C CA . TYR B 1 214 ? 17.328 -6.891 -18.219 1 97.75 214 TYR B CA 1
ATOM 3507 C C . TYR B 1 214 ? 15.93 -6.48 -17.797 1 97.75 214 TYR B C 1
ATOM 3509 O O . TYR B 1 214 ? 15.602 -6.547 -16.609 1 97.75 214 TYR B O 1
ATOM 3517 N N . ILE B 1 215 ? 15.156 -6.008 -18.734 1 96.5 215 ILE B N 1
ATOM 3518 C CA . ILE B 1 215 ? 13.766 -5.641 -18.484 1 96.5 215 ILE B CA 1
ATOM 3519 C C . ILE B 1 215 ? 12.859 -6.293 -19.531 1 96.5 215 ILE B C 1
ATOM 3521 O O . ILE B 1 215 ? 13.039 -6.082 -20.734 1 96.5 215 ILE B O 1
ATOM 3525 N N . ASN B 1 216 ? 11.961 -7.199 -19.047 1 96.81 216 ASN B N 1
ATOM 3526 C CA . ASN B 1 216 ? 10.922 -7.68 -19.953 1 96.81 216 ASN B CA 1
ATOM 3527 C C . ASN B 1 216 ? 9.875 -6.605 -20.219 1 96.81 216 ASN B C 1
ATOM 3529 O O . ASN B 1 216 ? 9 -6.363 -19.391 1 96.81 216 ASN B O 1
ATOM 3533 N N . THR B 1 217 ? 9.805 -6.02 -21.344 1 94.56 217 THR B N 1
ATOM 3534 C CA . THR B 1 217 ? 8.984 -4.855 -21.656 1 94.56 217 THR B CA 1
ATOM 3535 C C . THR B 1 217 ? 7.531 -5.258 -21.891 1 94.56 217 THR B C 1
ATOM 3537 O O . THR B 1 217 ? 6.656 -4.402 -22.016 1 94.56 217 THR B O 1
ATOM 3540 N N . GLN B 1 218 ? 7.27 -6.566 -21.844 1 94.25 218 GLN B N 1
ATOM 3541 C CA . GLN B 1 218 ? 5.895 -7.027 -22.031 1 94.25 218 GLN B CA 1
ATOM 3542 C C . GLN B 1 218 ? 5.145 -7.055 -20.703 1 94.25 218 GLN B C 1
ATOM 3544 O O . GLN B 1 218 ? 3.92 -7.191 -20.688 1 94.25 218 GLN B O 1
ATOM 3549 N N . VAL B 1 219 ? 5.863 -7.047 -19.656 1 90.56 219 VAL B N 1
ATOM 3550 C CA . VAL B 1 219 ? 5.281 -7.055 -18.328 1 90.56 219 VAL B CA 1
ATOM 3551 C C . VAL B 1 219 ? 5.344 -5.652 -17.719 1 90.56 219 VAL B C 1
ATOM 3553 O O . VAL B 1 219 ? 6.422 -5.172 -17.359 1 90.56 219 VAL B O 1
ATOM 3556 N N . LEU B 1 220 ? 4.293 -4.973 -17.547 1 77.44 220 LEU B N 1
ATOM 3557 C CA . LEU B 1 220 ? 4.324 -3.537 -17.281 1 77.44 220 LEU B CA 1
ATOM 3558 C C . LEU B 1 220 ? 3.555 -3.207 -16.016 1 77.44 220 LEU B C 1
ATOM 3560 O O . LEU B 1 220 ? 3.275 -2.037 -15.734 1 77.44 220 LEU B O 1
ATOM 3564 N N . ASP B 1 221 ? 3.295 -4.094 -15.148 1 76.5 221 ASP B N 1
ATOM 3565 C CA . ASP B 1 221 ? 2.326 -3.822 -14.086 1 76.5 221 ASP B CA 1
ATOM 3566 C C . ASP B 1 221 ? 3.014 -3.701 -12.727 1 76.5 221 ASP B C 1
ATOM 3568 O O . ASP B 1 221 ? 2.357 -3.754 -11.688 1 76.5 221 ASP B O 1
ATOM 3572 N N . TYR B 1 222 ? 4.312 -3.387 -12.773 1 85.69 222 TYR B N 1
ATOM 3573 C CA . TYR B 1 222 ? 5.012 -3.383 -11.492 1 85.69 222 TYR B CA 1
ATOM 3574 C C . TYR B 1 222 ? 5.121 -1.969 -10.938 1 85.69 222 TYR B C 1
ATOM 3576 O O . TYR B 1 222 ? 5.5 -1.779 -9.773 1 85.69 222 TYR B O 1
ATOM 3584 N N . GLY B 1 223 ? 4.816 -1.013 -11.703 1 91.25 223 GLY B N 1
ATOM 3585 C CA . GLY B 1 223 ? 4.949 0.364 -11.25 1 91.25 223 GLY B CA 1
ATOM 3586 C C . GLY B 1 223 ? 6.395 0.828 -11.172 1 91.25 223 GLY B C 1
ATOM 3587 O O . GLY B 1 223 ? 7.281 0.217 -11.766 1 91.25 223 GLY B O 1
ATOM 3588 N N . ASP B 1 224 ? 6.672 1.987 -10.57 1 94.31 224 ASP B N 1
ATOM 3589 C CA . ASP B 1 224 ? 7.992 2.596 -10.445 1 94.31 224 ASP B CA 1
ATOM 3590 C C . ASP B 1 224 ? 8.477 2.555 -9 1 94.31 224 ASP B C 1
ATOM 3592 O O . ASP B 1 224 ? 7.684 2.391 -8.07 1 94.31 224 ASP B O 1
ATOM 3596 N N . VAL B 1 225 ? 9.75 2.59 -8.859 1 95.44 225 VAL B N 1
ATOM 3597 C CA . VAL B 1 225 ? 10.32 2.869 -7.547 1 95.44 225 VAL B CA 1
ATOM 3598 C C . VAL B 1 225 ? 10.469 4.379 -7.355 1 95.44 225 VAL B C 1
ATOM 3600 O O . VAL B 1 225 ? 11.039 5.062 -8.203 1 95.44 225 VAL B O 1
ATOM 3603 N N . TYR B 1 226 ? 9.922 4.852 -6.27 1 96.19 226 TYR B N 1
ATOM 3604 C CA . TYR B 1 226 ? 10.008 6.273 -5.965 1 96.19 226 TYR B CA 1
ATOM 3605 C C . TYR B 1 226 ? 11.023 6.539 -4.859 1 96.19 226 TYR B C 1
ATOM 3607 O O . TYR B 1 226 ? 11.117 5.773 -3.895 1 96.19 226 TYR B O 1
ATOM 3615 N N . VAL B 1 227 ? 11.75 7.59 -5.035 1 97.38 227 VAL B N 1
ATOM 3616 C CA . VAL B 1 227 ? 12.727 7.984 -4.027 1 97.38 227 VAL B CA 1
ATOM 3617 C C . VAL B 1 227 ? 12.648 9.492 -3.793 1 97.38 227 VAL B C 1
ATOM 3619 O O . VAL B 1 227 ? 12.289 10.25 -4.695 1 97.38 227 VAL B O 1
ATOM 3622 N N . ALA B 1 228 ? 12.945 9.891 -2.521 1 97.94 228 ALA B N 1
ATOM 3623 C CA . ALA B 1 228 ? 12.969 11.32 -2.213 1 97.94 228 ALA B CA 1
ATOM 3624 C C . ALA B 1 228 ? 14.102 12.023 -2.951 1 97.94 228 ALA B C 1
ATOM 3626 O O . ALA B 1 228 ? 15.211 11.492 -3.043 1 97.94 228 ALA B O 1
ATOM 3627 N N . ASP B 1 229 ? 13.805 13.18 -3.521 1 98.38 229 ASP B N 1
ATOM 3628 C CA . ASP B 1 229 ? 14.828 14.016 -4.145 1 98.38 229 ASP B CA 1
ATOM 3629 C C . ASP B 1 229 ? 15.641 14.766 -3.088 1 98.38 229 ASP B C 1
ATOM 3631 O O . ASP B 1 229 ? 15.172 15.758 -2.525 1 98.38 229 ASP B O 1
ATOM 3635 N N . GLU B 1 230 ? 16.844 14.32 -2.889 1 98.31 230 GLU B N 1
ATOM 3636 C CA . GLU B 1 230 ? 17.656 14.844 -1.798 1 98.31 230 GLU B CA 1
ATOM 3637 C C . GLU B 1 230 ? 17.906 16.344 -1.964 1 98.31 230 GLU B C 1
ATOM 3639 O O . GLU B 1 230 ? 17.812 17.109 -0.999 1 98.31 230 GLU B O 1
ATOM 3644 N N . GLU B 1 231 ? 18.234 16.766 -3.133 1 98.44 231 GLU B N 1
ATOM 3645 C CA . GLU B 1 231 ? 18.516 18.172 -3.398 1 98.44 231 GLU B CA 1
ATOM 3646 C C . GLU B 1 231 ? 17.281 19.031 -3.139 1 98.44 231 GLU B C 1
ATOM 3648 O O . GLU B 1 231 ? 17.391 20.109 -2.545 1 98.44 231 GLU B O 1
ATOM 3653 N N . GLU B 1 232 ? 16.156 18.594 -3.598 1 98.62 232 GLU B N 1
ATOM 3654 C CA . GLU B 1 232 ? 14.914 19.312 -3.367 1 98.62 232 GLU B CA 1
ATOM 3655 C C . GLU B 1 232 ? 14.609 19.438 -1.877 1 98.62 232 GLU B C 1
ATOM 3657 O O . GLU B 1 232 ? 14.203 20.5 -1.406 1 98.62 232 GLU B O 1
ATOM 3662 N N . VAL B 1 233 ? 14.82 18.344 -1.122 1 98.62 233 VAL B N 1
ATOM 3663 C CA . VAL B 1 233 ? 14.586 18.375 0.319 1 98.62 233 VAL B CA 1
ATOM 3664 C C . VAL B 1 233 ? 15.523 19.391 0.975 1 98.62 233 VAL B C 1
ATOM 3666 O O . VAL B 1 233 ? 15.086 20.203 1.796 1 98.62 233 VAL B O 1
ATOM 3669 N N . ARG B 1 234 ? 16.766 19.391 0.592 1 98.44 234 ARG B N 1
ATOM 3670 C CA . ARG B 1 234 ? 17.75 20.312 1.158 1 98.44 234 ARG B CA 1
ATOM 3671 C C . ARG B 1 234 ? 17.359 21.766 0.884 1 98.44 234 ARG B C 1
ATOM 3673 O O . ARG B 1 234 ? 17.484 22.625 1.762 1 98.44 234 ARG B O 1
ATOM 3680 N N . LYS B 1 235 ? 16.953 21.984 -0.369 1 98.38 235 LYS B N 1
ATOM 3681 C CA . LYS B 1 235 ? 16.531 23.328 -0.733 1 98.38 235 LYS B CA 1
ATOM 3682 C C . LYS B 1 235 ? 15.359 23.781 0.125 1 98.38 235 LYS B C 1
ATOM 3684 O O . LYS B 1 235 ? 15.344 24.922 0.61 1 98.38 235 LYS B O 1
ATOM 3689 N N . MET B 1 236 ? 14.414 22.953 0.319 1 98.5 236 MET B N 1
ATOM 3690 C CA . MET B 1 236 ? 13.227 23.281 1.102 1 98.5 236 MET B CA 1
ATOM 3691 C C . MET B 1 236 ? 13.594 23.531 2.562 1 98.5 236 MET B C 1
ATOM 3693 O O . MET B 1 236 ? 13.109 24.484 3.174 1 98.5 236 MET B O 1
ATOM 3697 N N . VAL B 1 237 ? 14.43 22.641 3.119 1 98.19 237 VAL B N 1
ATOM 3698 C CA . VAL B 1 237 ? 14.891 22.812 4.496 1 98.19 237 VAL B CA 1
ATOM 3699 C C . VAL B 1 237 ? 15.609 24.141 4.645 1 98.19 237 VAL B C 1
ATOM 3701 O O . VAL B 1 237 ? 15.414 24.859 5.633 1 98.19 237 VAL B O 1
ATOM 3704 N N . GLY B 1 238 ? 16.438 24.469 3.652 1 97.38 238 GLY B N 1
ATOM 3705 C CA . GLY B 1 238 ? 17.125 25.75 3.654 1 97.38 238 GLY B CA 1
ATOM 3706 C C . GLY B 1 238 ? 16.172 26.938 3.691 1 97.38 238 GLY B C 1
ATOM 3707 O O . GLY B 1 238 ? 16.391 27.875 4.453 1 97.38 238 GLY B O 1
ATOM 3708 N N . ILE B 1 239 ? 15.156 26.891 2.91 1 97.19 239 ILE B N 1
ATOM 3709 C CA . ILE B 1 239 ? 14.172 27.953 2.836 1 97.19 239 ILE B CA 1
ATOM 3710 C C . ILE B 1 239 ? 13.477 28.109 4.188 1 97.19 239 ILE B C 1
ATOM 3712 O O . ILE B 1 239 ? 13.234 29.234 4.641 1 97.19 239 ILE B O 1
ATOM 3716 N N . LEU B 1 240 ? 13.195 27.016 4.875 1 96.5 240 LEU B N 1
ATOM 3717 C CA . LEU B 1 240 ? 12.438 27.016 6.121 1 96.5 240 LEU B CA 1
ATOM 3718 C C . LEU B 1 240 ? 13.32 27.438 7.293 1 96.5 240 LEU B C 1
ATOM 3720 O O . LEU B 1 240 ? 12.82 27.781 8.359 1 96.5 240 LEU B O 1
ATOM 3724 N N . SER B 1 241 ? 14.641 27.453 7.113 1 92.25 241 SER B N 1
ATOM 3725 C CA . SER B 1 241 ? 15.586 27.812 8.164 1 92.25 241 SER B CA 1
ATOM 3726 C C . SER B 1 241 ? 15.906 29.297 8.125 1 92.25 241 SER B C 1
ATOM 3728 O O . SER B 1 241 ? 16.578 29.828 9.016 1 92.25 241 SER B O 1
ATOM 3730 N N . GLU B 1 242 ? 15.555 29.984 7.109 1 85.62 242 GLU B N 1
ATOM 3731 C CA . GLU B 1 242 ? 15.781 31.406 6.988 1 85.62 242 GLU B CA 1
ATOM 3732 C C . GLU B 1 242 ? 14.789 32.219 7.84 1 85.62 242 GLU B C 1
ATOM 3734 O O . GLU B 1 242 ? 13.648 31.781 8.023 1 85.62 242 GLU B O 1
#

Solvent-accessible surface area (backbone atoms only — not comparable to full-atom values): 23882 Å² total; per-residue (Å²): 125,79,81,75,43,39,41,30,34,46,24,58,43,58,67,21,46,49,39,40,51,74,33,56,38,50,30,34,35,35,27,28,42,79,85,29,59,35,20,26,42,23,55,19,51,52,46,53,35,48,74,71,47,87,55,46,38,22,40,33,52,32,88,49,43,24,75,42,60,67,54,71,69,51,50,50,24,47,54,44,39,45,51,50,39,57,75,54,64,44,50,28,34,28,32,53,48,27,35,57,61,23,35,69,28,54,71,61,45,30,50,48,42,59,69,37,54,91,33,44,36,28,35,28,57,50,55,28,36,26,89,46,58,68,61,43,50,54,47,39,48,72,36,61,35,51,29,35,36,30,17,54,47,34,68,24,22,77,83,18,38,69,58,36,20,50,48,34,61,71,36,57,89,65,33,43,48,24,46,20,44,81,54,44,60,90,51,42,63,62,46,39,68,62,25,66,49,48,37,36,33,32,46,55,65,38,76,49,84,77,80,52,76,42,78,44,84,48,50,75,54,34,53,65,38,66,30,46,36,47,67,56,45,32,48,36,44,51,60,43,69,103,124,77,81,75,43,37,42,30,34,48,24,56,42,58,67,21,44,50,38,40,51,74,35,55,38,49,30,35,34,36,27,28,41,80,85,31,60,35,20,27,42,24,56,19,52,53,42,54,36,48,74,71,47,89,54,46,38,23,40,32,51,33,88,48,42,23,72,44,61,66,56,71,68,51,48,50,22,46,53,44,39,44,52,51,40,58,75,55,64,44,52,26,35,27,34,52,49,26,35,57,61,23,34,70,26,54,72,61,47,30,49,48,41,60,70,37,54,92,33,44,36,28,35,28,57,51,56,28,35,27,89,47,60,68,60,43,51,54,48,39,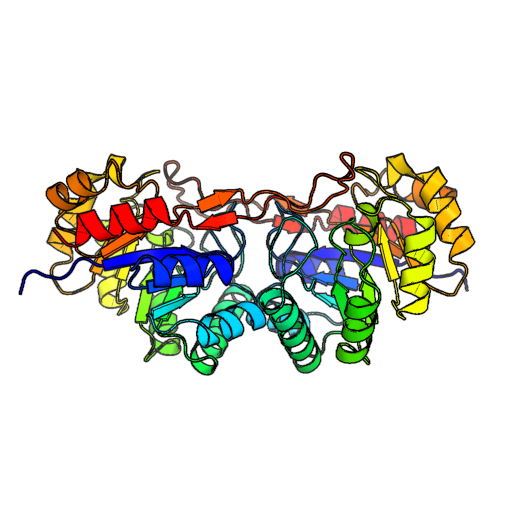48,72,34,60,35,50,27,35,36,30,17,53,46,33,68,24,21,76,82,18,39,69,58,37,20,50,49,35,62,70,37,56,89,65,33,45,49,22,47,21,43,82,54,44,59,90,51,42,63,59,45,39,70,62,25,66,48,49,38,37,34,33,47,55,65,42,77,50,83,77,81,52,75,41,79,44,83,47,50,75,54,33,53,64,38,66,30,45,38,47,68,54,44,32,49,37,44,52,59,44,70,103

Radius of gyration: 22.81 Å; Cα contacts (8 Å, |Δi|>4): 1168; chains: 2; bounding box: 43×72×49 Å